Protein AF-0000000076528576 (afdb_homodimer)

pLDDT: mean 86.5, std 13.65, range [46.94, 98.94]

Structure (mmCIF, N/CA/C/O backbone):
data_AF-0000000076528576-model_v1
#
loop_
_entity.id
_entity.type
_entity.pdbx_description
1 polymer 'LacI family transcriptional regulator'
#
loop_
_atom_site.group_PDB
_atom_site.id
_atom_site.type_symbol
_atom_site.label_atom_id
_atom_site.label_alt_id
_atom_site.label_comp_id
_atom_site.label_asym_id
_atom_site.label_entity_id
_atom_site.label_seq_id
_atom_site.pdbx_PDB_ins_code
_atom_site.Cartn_x
_atom_site.Cartn_y
_atom_site.Cartn_z
_atom_site.occupancy
_atom_site.B_iso_or_equiv
_atom_site.auth_seq_id
_atom_site.auth_comp_id
_atom_site.auth_asym_id
_atom_site.auth_atom_id
_atom_site.pdbx_PDB_model_num
ATOM 1 N N . MET A 1 1 ? 6.355 39.719 9.938 1 71.81 1 MET A N 1
ATOM 2 C CA . MET A 1 1 ? 5.602 40.531 8.984 1 71.81 1 MET A CA 1
ATOM 3 C C . MET A 1 1 ? 6.125 41.969 8.961 1 71.81 1 MET A C 1
ATOM 5 O O . MET A 1 1 ? 6.391 42.531 7.887 1 71.81 1 MET A O 1
ATOM 9 N N . ALA A 1 2 ? 6.266 42.562 10.109 1 75.88 2 ALA A N 1
ATOM 10 C CA . ALA A 1 2 ? 6.734 43.969 10.164 1 75.88 2 ALA A CA 1
ATOM 11 C C . ALA A 1 2 ? 8.141 44.094 9.586 1 75.88 2 ALA A C 1
ATOM 13 O O . ALA A 1 2 ? 8.438 45.031 8.852 1 75.88 2 ALA A O 1
ATOM 14 N N . ASP A 1 3 ? 8.922 43.062 9.875 1 78.69 3 ASP A N 1
ATOM 15 C CA . ASP A 1 3 ? 10.289 43.094 9.367 1 78.69 3 ASP A CA 1
ATOM 16 C C . ASP A 1 3 ? 10.32 42.906 7.855 1 78.69 3 ASP A C 1
ATOM 18 O O . ASP A 1 3 ? 11.102 43.531 7.16 1 78.69 3 ASP A O 1
ATOM 22 N N . VAL A 1 4 ? 9.461 42 7.406 1 82 4 VAL A N 1
ATOM 23 C CA . VAL A 1 4 ? 9.352 41.812 5.965 1 82 4 VAL A CA 1
ATOM 24 C C . VAL A 1 4 ? 8.883 43.094 5.297 1 82 4 VAL A C 1
ATOM 26 O O . VAL A 1 4 ? 9.43 43.5 4.27 1 82 4 VAL A O 1
ATOM 29 N N . ALA A 1 5 ? 7.969 43.75 5.918 1 84.5 5 ALA A N 1
ATOM 30 C CA . ALA A 1 5 ? 7.434 45 5.398 1 84.5 5 ALA A CA 1
ATOM 31 C C . ALA A 1 5 ? 8.516 46.062 5.332 1 84.5 5 ALA A C 1
ATOM 33 O O . ALA A 1 5 ? 8.648 46.75 4.324 1 84.5 5 ALA A O 1
ATOM 34 N N . ARG A 1 6 ? 9.219 46.125 6.328 1 84.31 6 ARG A N 1
ATOM 35 C CA . ARG A 1 6 ? 10.305 47.094 6.414 1 84.31 6 ARG A CA 1
ATOM 36 C C . ARG A 1 6 ? 11.359 46.812 5.344 1 84.31 6 ARG A C 1
ATOM 38 O O . ARG A 1 6 ? 11.773 47.75 4.629 1 84.31 6 ARG A O 1
ATOM 45 N N . LEU A 1 7 ? 11.656 45.562 5.23 1 83.88 7 LEU A N 1
ATOM 46 C CA . LEU A 1 7 ? 12.711 45.188 4.289 1 83.88 7 LEU A CA 1
ATOM 47 C C . LEU A 1 7 ? 12.234 45.375 2.85 1 83.88 7 LEU A C 1
ATOM 49 O O . LEU A 1 7 ? 13.008 45.812 1.991 1 83.88 7 LEU A O 1
ATOM 53 N N . ALA A 1 8 ? 11.086 45.094 2.605 1 86.19 8 ALA A N 1
ATOM 54 C CA . ALA A 1 8 ? 10.516 45.156 1.264 1 86.19 8 ALA A CA 1
ATOM 55 C C . ALA A 1 8 ? 10.039 46.562 0.945 1 86.19 8 ALA A C 1
ATOM 57 O O . ALA A 1 8 ? 9.734 46.875 -0.207 1 86.19 8 ALA A O 1
ATOM 58 N N . GLY A 1 9 ? 9.984 47.438 1.969 1 88.19 9 GLY A N 1
ATOM 59 C CA . GLY A 1 9 ? 9.539 48.812 1.782 1 88.19 9 GLY A CA 1
ATOM 60 C C . GLY A 1 9 ? 8.055 48.938 1.53 1 88.19 9 GLY A C 1
ATOM 61 O O . GLY A 1 9 ? 7.613 49.75 0.713 1 88.19 9 GLY A O 1
ATOM 62 N N . VAL A 1 10 ? 7.422 48 2.014 1 87 10 VAL A N 1
ATOM 63 C CA . VAL A 1 10 ? 5.973 48.031 1.833 1 87 10 VAL A CA 1
ATOM 64 C C . VAL A 1 10 ? 5.285 47.969 3.195 1 87 10 VAL A C 1
ATOM 66 O O . VAL A 1 10 ? 5.945 47.875 4.23 1 87 10 VAL A O 1
ATOM 69 N N . SER A 1 11 ? 3.98 48.25 3.176 1 82.31 11 SER A N 1
ATOM 70 C CA . SER A 1 11 ? 3.201 48.094 4.402 1 82.31 11 SER A CA 1
ATOM 71 C C . SER A 1 11 ? 3.033 46.656 4.805 1 82.31 11 SER A C 1
ATOM 73 O O . SER A 1 11 ? 3.176 45.75 3.971 1 82.31 11 SER A O 1
ATOM 75 N N . SER A 1 12 ? 2.766 46.344 6.105 1 80.5 12 SER A N 1
ATOM 76 C CA . SER A 1 12 ? 2.463 45 6.578 1 80.5 12 SER A CA 1
ATOM 77 C C . SER A 1 12 ? 1.252 44.438 5.852 1 80.5 12 SER A C 1
ATOM 79 O O . SER A 1 12 ? 1.175 43.219 5.633 1 80.5 12 SER A O 1
ATOM 81 N N . GLN A 1 13 ? 0.418 45.344 5.414 1 76.94 13 GLN A N 1
ATOM 82 C CA . GLN A 1 13 ? -0.763 44.906 4.672 1 76.94 13 GLN A CA 1
ATOM 83 C C . GLN A 1 13 ? -0.383 44.375 3.293 1 76.94 13 GLN A C 1
ATOM 85 O O . GLN A 1 13 ? -0.948 43.375 2.828 1 76.94 13 GLN A O 1
ATOM 90 N N . THR A 1 14 ? 0.535 45.031 2.768 1 81.12 14 THR A N 1
ATOM 91 C CA . THR A 1 14 ? 1.004 44.594 1.457 1 81.12 14 THR A CA 1
ATOM 92 C C . THR A 1 14 ? 1.705 43.25 1.554 1 81.12 14 THR A C 1
ATOM 94 O O . THR A 1 14 ? 1.53 42.375 0.688 1 81.12 14 THR A O 1
ATOM 97 N N . VAL A 1 15 ? 2.422 43.031 2.678 1 78.31 15 VAL A N 1
ATOM 98 C CA . VAL A 1 15 ? 3.078 41.75 2.904 1 78.31 15 VAL A CA 1
ATOM 99 C C . VAL A 1 15 ? 2.029 40.656 3.041 1 78.31 15 VAL A C 1
ATOM 101 O O . VAL A 1 15 ? 2.168 39.562 2.457 1 78.31 15 VAL A O 1
ATOM 104 N N . SER A 1 16 ? 1.026 40.969 3.676 1 72.5 16 SER A N 1
ATOM 105 C CA . SER A 1 16 ? -0.068 40.031 3.859 1 72.5 16 SER A CA 1
ATOM 106 C C . SER A 1 16 ? -0.729 39.688 2.529 1 72.5 16 SER A C 1
ATOM 108 O O . SER A 1 16 ? -0.996 38.5 2.25 1 72.5 16 SER A O 1
ATOM 110 N N . ARG A 1 17 ? -0.849 40.719 1.757 1 73.31 17 ARG A N 1
ATOM 111 C CA . ARG A 1 17 ? -1.493 40.531 0.461 1 73.31 17 ARG A CA 1
ATOM 112 C C . ARG A 1 17 ? -0.631 39.688 -0.459 1 73.31 17 ARG A C 1
ATOM 114 O O . ARG A 1 17 ? -1.142 38.781 -1.156 1 73.31 17 ARG A O 1
ATOM 121 N N . VAL A 1 18 ? 0.593 39.906 -0.404 1 73.38 18 VAL A N 1
ATOM 122 C CA . VAL A 1 18 ? 1.513 39.156 -1.239 1 73.38 18 VAL A CA 1
ATOM 123 C C . VAL A 1 18 ? 1.593 37.719 -0.736 1 73.38 18 VAL A C 1
ATOM 125 O O . VAL A 1 18 ? 1.556 36.75 -1.529 1 73.38 18 VAL A O 1
ATOM 128 N N . SER A 1 19 ? 1.636 37.594 0.549 1 66.94 19 SER A N 1
ATOM 129 C CA . SER A 1 19 ? 1.784 36.312 1.178 1 66.94 19 SER A CA 1
ATOM 130 C C . SER A 1 19 ? 0.539 35.438 0.974 1 66.94 19 SER A C 1
ATOM 132 O O . SER A 1 19 ? 0.627 34.219 0.901 1 66.94 19 SER A O 1
ATOM 134 N N . SER A 1 20 ? -0.553 36.156 0.745 1 61.69 20 SER A N 1
ATOM 135 C CA . SER A 1 20 ? -1.824 35.469 0.577 1 61.69 20 SER A CA 1
ATOM 136 C C . SER A 1 20 ? -2.135 35.219 -0.898 1 61.69 20 SER A C 1
ATOM 138 O O . SER A 1 20 ? -3.215 34.75 -1.241 1 61.69 20 SER A O 1
ATOM 140 N N . GLY A 1 21 ? -1.244 35.594 -1.663 1 62.72 21 GLY A N 1
ATOM 141 C CA . GLY A 1 21 ? -1.41 35.438 -3.098 1 62.72 21 GLY A CA 1
ATOM 142 C C . GLY A 1 21 ? -2.457 36.344 -3.693 1 62.72 21 GLY A C 1
ATOM 143 O O . GLY A 1 21 ? -3.07 36.031 -4.711 1 62.72 21 GLY A O 1
ATOM 144 N N . ALA A 1 22 ? -2.66 37.438 -3.18 1 62.72 22 ALA A N 1
ATOM 145 C CA . ALA A 1 22 ? -3.66 38.375 -3.672 1 62.72 22 ALA A CA 1
ATOM 146 C C . ALA A 1 22 ? -3.324 38.844 -5.086 1 62.72 22 ALA A C 1
ATOM 148 O O . ALA A 1 22 ? -2.168 39.156 -5.387 1 62.72 22 ALA A O 1
ATOM 149 N N . PRO A 1 23 ? -4.25 38.75 -5.941 1 68.06 23 PRO A N 1
ATOM 150 C CA . PRO A 1 23 ? -4.004 39.094 -7.352 1 68.06 23 PRO A CA 1
ATOM 151 C C . PRO A 1 23 ? -3.703 40.562 -7.574 1 68.06 23 PRO A C 1
ATOM 153 O O . PRO A 1 23 ? -3.059 40.938 -8.562 1 68.06 23 PRO A O 1
ATOM 156 N N . ASN A 1 24 ? -4.059 41.375 -6.773 1 72.12 24 ASN A N 1
ATOM 157 C CA . ASN A 1 24 ? -3.967 42.812 -7.027 1 72.12 24 ASN A CA 1
ATOM 158 C C . ASN A 1 24 ? -2.676 43.406 -6.461 1 72.12 24 ASN A C 1
ATOM 160 O O . ASN A 1 24 ? -2.686 44.5 -5.883 1 72.12 24 ASN A O 1
ATOM 164 N N . VAL A 1 25 ? -1.665 42.719 -6.535 1 76.75 25 VAL A N 1
ATOM 165 C CA . VAL A 1 25 ? -0.355 43.219 -6.137 1 76.75 25 VAL A CA 1
ATOM 166 C C . VAL A 1 25 ? 0.572 43.281 -7.348 1 76.75 25 VAL A C 1
ATOM 168 O O . VAL A 1 25 ? 0.605 42.344 -8.148 1 76.75 25 VAL A O 1
ATOM 171 N N . ARG A 1 26 ? 1.138 44.438 -7.527 1 83.81 26 ARG A N 1
ATOM 172 C CA . ARG A 1 26 ? 2.07 44.625 -8.633 1 83.81 26 ARG A CA 1
ATOM 173 C C . ARG A 1 26 ? 3.168 43.562 -8.586 1 83.81 26 ARG A C 1
ATOM 175 O O . ARG A 1 26 ? 3.668 43.219 -7.512 1 83.81 26 ARG A O 1
ATOM 182 N N . GLN A 1 27 ? 3.475 43.062 -9.75 1 81.69 27 GLN A N 1
ATOM 183 C CA . GLN A 1 27 ? 4.449 42 -9.852 1 81.69 27 GLN A CA 1
ATOM 184 C C . GLN A 1 27 ? 5.773 42.375 -9.203 1 81.69 27 GLN A C 1
ATOM 186 O O . GLN A 1 27 ? 6.406 41.562 -8.531 1 81.69 27 GLN A O 1
ATOM 191 N N . ALA A 1 28 ? 6.141 43.625 -9.438 1 82.88 28 ALA A N 1
ATOM 192 C CA . ALA A 1 28 ? 7.395 44.094 -8.867 1 82.88 28 ALA A CA 1
ATOM 193 C C . ALA A 1 28 ? 7.352 44.062 -7.34 1 82.88 28 ALA A C 1
ATOM 195 O O . ALA A 1 28 ? 8.32 43.656 -6.695 1 82.88 28 ALA A O 1
ATOM 196 N N . THR A 1 29 ? 6.305 44.406 -6.785 1 84.31 29 THR A N 1
ATOM 197 C CA . THR A 1 29 ? 6.105 44.406 -5.34 1 84.31 29 THR A CA 1
ATOM 198 C C . THR A 1 29 ? 6.078 43 -4.801 1 84.31 29 THR A C 1
ATOM 200 O O . THR A 1 29 ? 6.691 42.688 -3.77 1 84.31 29 THR A O 1
ATOM 203 N N . ARG A 1 30 ? 5.406 42.125 -5.426 1 81.81 30 ARG A N 1
ATOM 204 C CA . ARG A 1 30 ? 5.34 40.688 -5.059 1 81.81 30 ARG A CA 1
ATOM 205 C C . ARG A 1 30 ? 6.738 40.094 -4.973 1 81.81 30 ARG A C 1
ATOM 207 O O . ARG A 1 30 ? 7.062 39.406 -4.004 1 81.81 30 ARG A O 1
ATOM 214 N N . ARG A 1 31 ? 7.445 40.438 -5.98 1 80.38 31 ARG A N 1
ATOM 215 C CA . ARG A 1 31 ? 8.805 39.906 -6.012 1 80.38 31 ARG A CA 1
ATOM 216 C C . ARG A 1 31 ? 9.625 40.406 -4.832 1 80.38 31 ARG A C 1
ATOM 218 O O . ARG A 1 31 ? 10.352 39.625 -4.199 1 80.38 31 ARG A O 1
ATOM 225 N N . ARG A 1 32 ? 9.508 41.719 -4.582 1 82.56 32 ARG A N 1
ATOM 226 C CA . ARG A 1 32 ? 10.266 42.312 -3.482 1 82.56 32 ARG A CA 1
ATOM 227 C C . ARG A 1 32 ? 9.867 41.688 -2.146 1 82.56 32 ARG A C 1
ATOM 229 O O . ARG A 1 32 ? 10.719 41.406 -1.307 1 82.56 32 ARG A O 1
ATOM 236 N N . VAL A 1 33 ? 8.625 41.531 -2.012 1 80.75 33 VAL A N 1
ATOM 237 C CA . VAL A 1 33 ? 8.109 40.969 -0.767 1 80.75 33 VAL A CA 1
ATOM 238 C C . VAL A 1 33 ? 8.562 39.5 -0.625 1 80.75 33 VAL A C 1
ATOM 240 O O . VAL A 1 33 ? 9.055 39.094 0.434 1 80.75 33 VAL A O 1
ATOM 243 N N . LEU A 1 34 ? 8.453 38.781 -1.692 1 76.5 34 LEU A N 1
ATOM 244 C CA . LEU A 1 34 ? 8.867 37.375 -1.659 1 76.5 34 LEU A CA 1
ATOM 245 C C . LEU A 1 34 ? 10.367 37.25 -1.398 1 76.5 34 LEU A C 1
ATOM 247 O O . LEU A 1 34 ? 10.805 36.375 -0.651 1 76.5 34 LEU A O 1
ATOM 251 N N . GLN A 1 35 ? 11.039 38.156 -2.01 1 75.94 35 GLN A N 1
ATOM 252 C CA . GLN A 1 35 ? 12.477 38.188 -1.771 1 75.94 35 GLN A CA 1
ATOM 253 C C . GLN A 1 35 ? 12.781 38.531 -0.314 1 75.94 35 GLN A C 1
ATOM 255 O O . GLN A 1 35 ? 13.672 37.906 0.294 1 75.94 35 GLN A O 1
ATOM 260 N N . ALA A 1 36 ? 12.156 39.562 0.195 1 78.38 36 ALA A N 1
ATOM 261 C CA . ALA A 1 36 ? 12.328 39.938 1.593 1 78.38 36 ALA A CA 1
ATOM 262 C C . ALA A 1 36 ? 11.953 38.781 2.531 1 78.38 36 ALA A C 1
ATOM 264 O O . ALA A 1 36 ? 12.633 38.562 3.533 1 78.38 36 ALA A O 1
ATOM 265 N N . MET A 1 37 ? 10.859 38.125 2.213 1 71.62 37 MET A N 1
ATOM 266 C CA . MET A 1 37 ? 10.43 36.969 2.994 1 71.62 37 MET A CA 1
ATOM 267 C C . MET A 1 37 ? 11.516 35.875 3.002 1 71.62 37 MET A C 1
ATOM 269 O O . MET A 1 37 ? 11.828 35.312 4.051 1 71.62 37 MET A O 1
ATOM 273 N N . ASP A 1 38 ? 12.016 35.719 1.862 1 65.81 38 ASP A N 1
ATOM 274 C CA . ASP A 1 38 ? 13.086 34.75 1.703 1 65.81 38 ASP A CA 1
ATOM 275 C C . ASP A 1 38 ? 14.32 35.125 2.512 1 65.81 38 ASP A C 1
ATOM 277 O O . ASP A 1 38 ? 14.891 34.312 3.221 1 65.81 38 ASP A O 1
ATOM 281 N N . GLN A 1 39 ? 14.633 36.375 2.383 1 65.88 39 GLN A N 1
ATOM 282 C CA . GLN A 1 39 ? 15.836 36.875 3.033 1 65.88 39 GLN A CA 1
ATOM 283 C C . GLN A 1 39 ? 15.703 36.844 4.551 1 65.88 39 GLN A C 1
ATOM 285 O O . GLN A 1 39 ? 16.672 36.562 5.258 1 65.88 39 GLN A O 1
ATOM 290 N N . LEU A 1 40 ? 14.492 37.156 4.965 1 64.88 40 LEU A N 1
ATOM 291 C CA . LEU A 1 40 ? 14.266 37.219 6.406 1 64.88 40 LEU A CA 1
ATOM 292 C C . LEU A 1 40 ? 13.812 35.844 6.938 1 64.88 40 LEU A C 1
ATOM 294 O O . LEU A 1 40 ? 13.641 35.688 8.148 1 64.88 40 LEU A O 1
ATOM 298 N N . GLY A 1 41 ? 13.695 35 6.008 1 56.91 41 GLY A N 1
ATOM 299 C CA . GLY A 1 41 ? 13.203 33.688 6.391 1 56.91 41 GLY A CA 1
ATOM 300 C C . GLY A 1 41 ? 11.789 33.719 6.922 1 56.91 41 GLY A C 1
ATOM 301 O O . GLY A 1 41 ? 11.445 32.938 7.824 1 56.91 41 GLY A O 1
ATOM 302 N N . TYR A 1 42 ? 11.156 34.844 6.547 1 53.88 42 TYR A N 1
ATOM 303 C CA . TYR A 1 42 ? 9.797 35.031 7.035 1 53.88 42 TYR A CA 1
ATOM 304 C C . TYR A 1 42 ? 8.812 34.156 6.242 1 53.88 42 TYR A C 1
ATOM 306 O O . TYR A 1 42 ? 8.82 34.188 5.008 1 53.88 42 TYR A O 1
ATOM 314 N N . SER A 1 43 ? 8.203 33.312 6.766 1 55.56 43 SER A N 1
ATOM 315 C CA . SER A 1 43 ? 7.066 32.594 6.184 1 55.56 43 SER A CA 1
ATOM 316 C C . SER A 1 43 ? 5.762 33 6.859 1 55.56 43 SER A C 1
ATOM 318 O O . SER A 1 43 ? 5.676 33.031 8.086 1 55.56 43 SER A O 1
ATOM 320 N N . PRO A 1 44 ? 4.883 33.719 6.023 1 51.09 44 PRO A N 1
ATOM 321 C CA . PRO A 1 44 ? 3.615 34.094 6.656 1 51.09 44 PRO A CA 1
ATOM 322 C C . PRO A 1 44 ? 3.037 32.969 7.531 1 51.09 44 PRO A C 1
ATOM 324 O O . PRO A 1 44 ? 3.129 31.797 7.184 1 51.09 44 PRO A O 1
ATOM 327 N N . ASN A 1 45 ? 2.947 33.344 8.789 1 51.28 45 ASN A N 1
ATOM 328 C CA . ASN A 1 45 ? 2.375 32.406 9.758 1 51.28 45 ASN A CA 1
ATOM 329 C C . ASN A 1 45 ? 0.995 31.938 9.32 1 51.28 45 ASN A C 1
ATOM 331 O O . ASN A 1 45 ? 0.099 32.75 9.07 1 51.28 45 ASN A O 1
ATOM 335 N N . ARG A 1 46 ? 0.752 30.812 8.688 1 53.59 46 ARG A N 1
ATOM 336 C CA . ARG A 1 46 ? -0.5 30.25 8.195 1 53.59 46 ARG A CA 1
ATOM 337 C C . ARG A 1 46 ? -1.611 30.391 9.227 1 53.59 46 ARG A C 1
ATOM 339 O O . ARG A 1 46 ? -2.768 30.641 8.875 1 53.59 46 ARG A O 1
ATOM 346 N N . ALA A 1 47 ? -1.158 30.312 10.461 1 52.25 47 ALA A N 1
ATOM 347 C CA . ALA A 1 47 ? -2.172 30.5 11.492 1 52.25 47 ALA A CA 1
ATOM 348 C C . ALA A 1 47 ? -2.785 31.906 11.414 1 52.25 47 ALA A C 1
ATOM 350 O O . ALA A 1 47 ? -4.004 32.062 11.523 1 52.25 47 ALA A O 1
ATOM 351 N N . ALA A 1 48 ? -1.917 32.812 11.172 1 52.81 48 ALA A N 1
ATOM 352 C CA . ALA A 1 48 ? -2.406 34.188 11.062 1 52.81 48 ALA A CA 1
ATOM 353 C C . ALA A 1 48 ? -3.229 34.375 9.789 1 52.81 48 ALA A C 1
ATOM 355 O O . ALA A 1 48 ? -4.262 35.031 9.805 1 52.81 48 ALA A O 1
ATOM 356 N N . GLN A 1 49 ? -2.744 33.75 8.766 1 53.97 49 GLN A N 1
ATOM 357 C CA . GLN A 1 49 ? -3.473 33.844 7.504 1 53.97 49 GLN A CA 1
ATOM 358 C C . GLN A 1 49 ? -4.812 33.125 7.586 1 53.97 49 GLN A C 1
ATOM 360 O O . GLN A 1 49 ? -5.812 33.594 7.047 1 53.97 49 GLN A O 1
ATOM 365 N N . ALA A 1 50 ? -4.68 32 8.227 1 58.31 50 ALA A N 1
ATOM 366 C CA . ALA A 1 50 ? -5.91 31.25 8.422 1 58.31 50 ALA A CA 1
ATOM 367 C C . ALA A 1 50 ? -6.949 32.062 9.18 1 58.31 50 ALA A C 1
ATOM 369 O O . ALA A 1 50 ? -8.133 32.062 8.844 1 58.31 50 ALA A O 1
ATOM 370 N N . LEU A 1 51 ? -6.504 32.812 10.094 1 51.69 51 LEU A N 1
ATOM 371 C CA . LEU A 1 51 ? -7.383 33.656 10.883 1 51.69 51 LEU A CA 1
ATOM 372 C C . LEU A 1 51 ? -7.996 34.781 10.023 1 51.69 51 LEU A C 1
ATOM 374 O O . LEU A 1 51 ? -9.18 35.094 10.164 1 51.69 51 LEU A O 1
ATOM 378 N N . ARG A 1 52 ? -7.148 35.188 9.211 1 51.84 52 ARG A N 1
ATOM 379 C CA . ARG A 1 52 ? -7.621 36.281 8.352 1 51.84 52 ARG A CA 1
ATOM 380 C C . ARG A 1 52 ? -8.578 35.75 7.289 1 51.84 52 ARG A C 1
ATOM 382 O O . ARG A 1 52 ? -9.586 36.406 6.98 1 51.84 52 ARG A O 1
ATOM 389 N N . ARG A 1 53 ? -8.219 34.625 6.734 1 57 53 ARG A N 1
ATOM 390 C CA . ARG A 1 53 ? -9.008 34.031 5.648 1 57 53 ARG A CA 1
ATOM 391 C C . ARG A 1 53 ? -10.203 33.25 6.191 1 57 53 ARG A C 1
ATOM 393 O O . ARG A 1 53 ? -11.18 33.031 5.477 1 57 53 ARG A O 1
ATOM 400 N N . GLY A 1 54 ? -10.188 32.938 7.379 1 60.44 54 GLY A N 1
ATOM 401 C CA . GLY A 1 54 ? -11.211 32.062 7.945 1 60.44 54 GLY A CA 1
ATOM 402 C C . GLY A 1 54 ? -11.094 30.625 7.492 1 60.44 54 GLY A C 1
ATOM 403 O O . GLY A 1 54 ? -12.07 29.875 7.5 1 60.44 54 GLY A O 1
ATOM 404 N N . SER A 1 55 ? -9.984 30.375 6.762 1 73.56 55 SER A N 1
ATOM 405 C CA . SER A 1 55 ? -9.734 29.031 6.262 1 73.56 55 SER A CA 1
ATOM 406 C C . SER A 1 55 ? -8.281 28.625 6.461 1 73.56 55 SER A C 1
ATOM 408 O O . SER A 1 55 ? -7.371 29.438 6.262 1 73.56 55 SER A O 1
ATOM 410 N N . SER A 1 56 ? -8.047 27.484 6.906 1 75.44 56 SER A N 1
ATOM 411 C CA . SER A 1 56 ? -6.691 26.969 7.09 1 75.44 56 SER A CA 1
ATOM 412 C C . SER A 1 56 ? -6.16 26.344 5.805 1 75.44 56 SER A C 1
ATOM 414 O O . SER A 1 56 ? -4.969 26.062 5.695 1 75.44 56 SER A O 1
ATOM 416 N N . ARG A 1 57 ? -7.012 26.141 4.777 1 84.94 57 ARG A N 1
ATOM 417 C CA . ARG A 1 57 ? -6.676 25.453 3.535 1 84.94 57 ARG A CA 1
ATOM 418 C C . ARG A 1 57 ? -5.984 24.125 3.818 1 84.94 57 ARG A C 1
ATOM 420 O O . ARG A 1 57 ? -4.961 23.812 3.205 1 84.94 57 ARG A O 1
ATOM 427 N N . THR A 1 58 ? -6.539 23.438 4.805 1 87.25 58 THR A N 1
ATOM 428 C CA . THR A 1 58 ? -6.047 22.125 5.184 1 87.25 58 THR A CA 1
ATOM 429 C C . THR A 1 58 ? -7.199 21.125 5.305 1 87.25 58 THR A C 1
ATOM 431 O O . THR A 1 58 ? -8.25 21.453 5.863 1 87.25 58 THR A O 1
ATOM 434 N N . ILE A 1 59 ? -6.98 20.016 4.668 1 92.25 59 ILE A N 1
ATOM 435 C CA . ILE A 1 59 ? -7.922 18.922 4.797 1 92.25 59 ILE A CA 1
ATOM 436 C C . ILE A 1 59 ? -7.328 17.844 5.703 1 92.25 59 ILE A C 1
ATOM 438 O O . ILE A 1 59 ? -6.168 17.453 5.547 1 92.25 59 ILE A O 1
ATOM 442 N N . GLY A 1 60 ? -8.102 17.438 6.719 1 91.25 60 GLY A N 1
ATOM 443 C CA . GLY A 1 60 ? -7.719 16.297 7.527 1 91.25 60 GLY A CA 1
ATOM 444 C C . GLY A 1 60 ? -8.117 14.969 6.906 1 91.25 60 GLY A C 1
ATOM 445 O O . GLY A 1 60 ? -9.188 14.859 6.301 1 91.25 60 GLY A O 1
ATOM 446 N N . VAL A 1 61 ? -7.207 14 7.059 1 92.44 61 VAL A N 1
ATOM 447 C CA . VAL A 1 61 ? -7.492 12.633 6.629 1 92.44 61 VAL A CA 1
ATOM 448 C C . VAL A 1 61 ? -7.316 11.672 7.801 1 92.44 61 VAL A C 1
ATOM 450 O O . VAL A 1 61 ? -6.277 11.68 8.469 1 92.44 61 VAL A O 1
ATOM 453 N N . LEU A 1 62 ? -8.328 10.938 8.055 1 89.06 62 LEU A N 1
ATOM 454 C CA . LEU A 1 62 ? -8.289 9.891 9.078 1 89.06 62 LEU A CA 1
ATOM 455 C C . LEU A 1 62 ? -8.328 8.508 8.438 1 89.06 62 LEU A C 1
ATOM 457 O O . LEU A 1 62 ? -9.234 8.195 7.672 1 89.06 62 LEU A O 1
ATOM 461 N N . THR A 1 63 ? -7.305 7.75 8.742 1 88.31 63 THR A N 1
ATOM 462 C CA . THR A 1 63 ? -7.238 6.391 8.219 1 88.31 63 THR A CA 1
ATOM 463 C C . THR A 1 63 ? -6.941 5.398 9.336 1 88.31 63 THR A C 1
ATOM 465 O O . THR A 1 63 ? -6.656 5.793 10.469 1 88.31 63 THR A O 1
ATOM 468 N N . GLN A 1 64 ? -7.047 4.098 9.023 1 84.81 64 GLN A N 1
ATOM 469 C CA . GLN A 1 64 ? -6.762 3.066 10.016 1 84.81 64 GLN A CA 1
ATOM 470 C C . GLN A 1 64 ? -5.391 2.438 9.781 1 84.81 64 GLN A C 1
ATOM 472 O O . GLN A 1 64 ? -4.605 2.275 10.719 1 84.81 64 GLN A O 1
ATOM 477 N N . GLN A 1 65 ? -5.227 2.059 8.594 1 88.56 65 GLN A N 1
ATOM 478 C CA . GLN A 1 65 ? -3.994 1.389 8.188 1 88.56 65 GLN A CA 1
ATOM 479 C C . GLN A 1 65 ? -3.539 1.867 6.809 1 88.56 65 GLN A C 1
ATOM 481 O O . GLN A 1 65 ? -3.854 1.244 5.793 1 88.56 65 GLN A O 1
ATOM 486 N N . ILE A 1 66 ? -2.711 2.932 6.848 1 91 66 ILE A N 1
ATOM 487 C CA . ILE A 1 66 ? -2.346 3.635 5.621 1 91 66 ILE A CA 1
ATOM 488 C C . ILE A 1 66 ? -1.637 2.676 4.668 1 91 66 ILE A C 1
ATOM 490 O O . ILE A 1 66 ? -1.676 2.861 3.449 1 91 66 ILE A O 1
ATOM 494 N N . GLN A 1 67 ? -1.121 1.556 5.203 1 90.19 67 GLN A N 1
ATOM 495 C CA . GLN A 1 67 ? -0.324 0.655 4.379 1 90.19 67 GLN A CA 1
ATOM 496 C C . GLN A 1 67 ? -1.212 -0.316 3.607 1 90.19 67 GLN A C 1
ATOM 498 O O . GLN A 1 67 ? -0.736 -1.036 2.729 1 90.19 67 GLN A O 1
ATOM 503 N N . ARG A 1 68 ? -2.467 -0.302 3.945 1 89.19 68 ARG A N 1
ATOM 504 C CA . ARG A 1 68 ? -3.373 -1.147 3.176 1 89.19 68 ARG A CA 1
ATOM 505 C C . ARG A 1 68 ? -3.662 -0.538 1.809 1 89.19 68 ARG A C 1
ATOM 507 O O . ARG A 1 68 ? -3.758 0.684 1.676 1 89.19 68 ARG A O 1
ATOM 514 N N . THR A 1 69 ? -3.871 -1.416 0.888 1 87.31 69 THR A N 1
ATOM 515 C CA . THR A 1 69 ? -4.004 -1.017 -0.509 1 87.31 69 THR A CA 1
ATOM 516 C C . THR A 1 69 ? -5.125 0.004 -0.676 1 87.31 69 THR A C 1
ATOM 518 O O . THR A 1 69 ? -4.918 1.074 -1.251 1 87.31 69 THR A O 1
ATOM 521 N N . GLY A 1 70 ? -6.277 -0.249 -0.192 1 89.5 70 GLY A N 1
ATOM 522 C CA . GLY A 1 70 ? -7.414 0.646 -0.333 1 89.5 70 GLY A CA 1
ATOM 523 C C . GLY A 1 70 ? -7.18 2.012 0.288 1 89.5 70 GLY A C 1
ATOM 524 O O . GLY A 1 70 ? -7.516 3.035 -0.309 1 89.5 70 GLY A O 1
ATOM 525 N N . GLU A 1 71 ? -6.562 2.004 1.429 1 91.44 71 GLU A N 1
ATOM 526 C CA . GLU A 1 71 ? -6.301 3.252 2.139 1 91.44 71 GLU A CA 1
ATOM 527 C C . GLU A 1 71 ? -5.242 4.086 1.417 1 91.44 71 GLU A C 1
ATOM 529 O O . GLU A 1 71 ? -5.398 5.297 1.264 1 91.44 71 GLU A O 1
ATOM 534 N N . ALA A 1 72 ? -4.219 3.443 0.966 1 93.44 72 ALA A N 1
ATOM 535 C CA . ALA A 1 72 ? -3.133 4.156 0.298 1 93.44 72 ALA A CA 1
ATOM 536 C C . ALA A 1 72 ? -3.605 4.77 -1.015 1 93.44 72 ALA A C 1
ATOM 538 O O . ALA A 1 72 ? -3.316 5.934 -1.302 1 93.44 72 ALA A O 1
ATOM 539 N N . LEU A 1 73 ? -4.344 4.008 -1.802 1 94.38 73 LEU A N 1
ATOM 540 C CA . LEU A 1 73 ? -4.82 4.484 -3.094 1 94.38 73 LEU A CA 1
ATOM 541 C C . LEU A 1 73 ? -5.844 5.602 -2.918 1 94.38 73 LEU A C 1
ATOM 543 O O . LEU A 1 73 ? -5.828 6.586 -3.658 1 94.38 73 LEU A O 1
ATOM 547 N N . THR A 1 74 ? -6.727 5.426 -1.924 1 94.62 74 THR A N 1
ATOM 548 C CA . THR A 1 74 ? -7.695 6.48 -1.637 1 94.62 74 THR A CA 1
ATOM 549 C C . THR A 1 74 ? -6.992 7.758 -1.193 1 94.62 74 THR A C 1
ATOM 551 O O . THR A 1 74 ? -7.332 8.852 -1.648 1 94.62 74 THR A O 1
ATOM 554 N N . THR A 1 75 ? -6.027 7.574 -0.324 1 94.69 75 THR A N 1
ATOM 555 C CA . THR A 1 75 ? -5.277 8.734 0.161 1 94.69 75 THR A CA 1
ATOM 556 C C . THR A 1 75 ? -4.531 9.414 -0.982 1 94.69 75 THR A C 1
ATOM 558 O O . THR A 1 75 ? -4.43 10.641 -1.022 1 94.69 75 THR A O 1
ATOM 561 N N . ALA A 1 76 ? -4.004 8.641 -1.896 1 94.88 76 ALA A N 1
ATOM 562 C CA . ALA A 1 76 ? -3.369 9.219 -3.078 1 94.88 76 ALA A CA 1
ATOM 563 C C . ALA A 1 76 ? -4.34 10.117 -3.836 1 94.88 76 ALA A C 1
ATOM 565 O O . ALA A 1 76 ? -3.975 11.219 -4.262 1 94.88 76 ALA A O 1
ATOM 566 N N . GLY A 1 77 ? -5.547 9.664 -4.004 1 96.06 77 GLY A N 1
ATOM 567 C CA . GLY A 1 77 ? -6.574 10.469 -4.648 1 96.06 77 GLY A CA 1
ATOM 568 C C . GLY A 1 77 ? -6.895 11.742 -3.891 1 96.06 77 GLY A C 1
ATOM 569 O O . GLY A 1 77 ? -7.094 12.797 -4.496 1 96.06 77 GLY A O 1
ATOM 570 N N . VAL A 1 78 ? -6.938 11.641 -2.545 1 96.38 78 VAL A N 1
ATOM 571 C CA . VAL A 1 78 ? -7.176 12.805 -1.699 1 96.38 78 VAL A CA 1
ATOM 572 C C . VAL A 1 78 ? -6.062 13.828 -1.906 1 96.38 78 VAL A C 1
ATOM 574 O O . VAL A 1 78 ? -6.332 15.008 -2.119 1 96.38 78 VAL A O 1
ATOM 577 N N . LEU A 1 79 ? -4.844 13.328 -1.87 1 94.62 79 LEU A N 1
ATOM 578 C CA . LEU A 1 79 ? -3.688 14.211 -1.997 1 94.62 79 LEU A CA 1
ATOM 579 C C . LEU A 1 79 ? -3.688 14.914 -3.348 1 94.62 79 LEU A C 1
ATOM 581 O O . LEU A 1 79 ? -3.439 16.125 -3.422 1 94.62 79 LEU A O 1
ATOM 585 N N . GLU A 1 80 ? -4 14.195 -4.359 1 94.25 80 GLU A N 1
ATOM 586 C CA . GLU A 1 80 ? -4.043 14.773 -5.703 1 94.25 80 GLU A CA 1
ATOM 587 C C . GLU A 1 80 ? -5.094 15.875 -5.797 1 94.25 80 GLU A C 1
ATOM 589 O O . GLU A 1 80 ? -4.793 16.984 -6.219 1 94.25 80 GLU A O 1
ATOM 594 N N . ALA A 1 81 ? -6.273 15.578 -5.352 1 95.88 81 ALA A N 1
ATOM 595 C CA . ALA A 1 81 ? -7.383 16.516 -5.43 1 95.88 81 ALA A CA 1
ATOM 596 C C . ALA A 1 81 ? -7.141 17.719 -4.52 1 95.88 81 ALA A C 1
ATOM 598 O O . ALA A 1 81 ? -7.441 18.859 -4.891 1 95.88 81 ALA A O 1
ATOM 599 N N . ALA A 1 82 ? -6.652 17.469 -3.324 1 93.62 82 ALA A N 1
ATOM 600 C CA . ALA A 1 82 ? -6.371 18.547 -2.379 1 93.62 82 ALA A CA 1
ATOM 601 C C . ALA A 1 82 ? -5.305 19.484 -2.926 1 93.62 82 ALA A C 1
ATOM 603 O O . ALA A 1 82 ? -5.461 20.703 -2.857 1 93.62 82 ALA A O 1
ATOM 604 N N . THR A 1 83 ? -4.273 18.922 -3.459 1 89 83 THR A N 1
ATOM 605 C CA . THR A 1 83 ? -3.205 19.719 -4.035 1 89 83 THR A CA 1
ATOM 606 C C . THR A 1 83 ? -3.734 20.594 -5.176 1 89 83 THR A C 1
ATOM 608 O O . THR A 1 83 ? -3.418 21.781 -5.258 1 89 83 THR A O 1
ATOM 611 N N . GLU A 1 84 ? -4.516 20.016 -6.023 1 91.19 84 GLU A N 1
ATOM 612 C CA . GLU A 1 84 ? -5.117 20.734 -7.141 1 91.19 84 GLU A CA 1
ATOM 613 C C . GLU A 1 84 ? -5.965 21.906 -6.645 1 91.19 84 GLU A C 1
ATOM 615 O O . GLU A 1 84 ? -6.047 22.938 -7.305 1 91.19 84 GLU A O 1
ATOM 620 N N . ALA A 1 85 ? -6.512 21.75 -5.484 1 92.31 85 ALA A N 1
ATOM 621 C CA . ALA A 1 85 ? -7.402 22.766 -4.926 1 92.31 85 ALA A CA 1
ATOM 622 C C . ALA A 1 85 ? -6.633 23.75 -4.039 1 92.31 85 ALA A C 1
ATOM 624 O O . ALA A 1 85 ? -7.215 24.672 -3.467 1 92.31 85 ALA A O 1
ATOM 625 N N . GLY A 1 86 ? -5.324 23.453 -3.896 1 87.06 86 GLY A N 1
ATOM 626 C CA . GLY A 1 86 ? -4.496 24.344 -3.094 1 87.06 86 GLY A CA 1
ATOM 627 C C . GLY A 1 86 ? -4.594 24.062 -1.605 1 87.06 86 GLY A C 1
ATOM 628 O O . GLY A 1 86 ? -4.402 24.969 -0.787 1 87.06 86 GLY A O 1
ATOM 629 N N . TYR A 1 87 ? -5.004 22.875 -1.21 1 89.06 87 TYR A N 1
ATOM 630 C CA . TYR A 1 87 ? -5.137 22.484 0.19 1 89.06 87 TYR A CA 1
ATOM 631 C C . TYR A 1 87 ? -3.965 21.625 0.63 1 89.06 87 TYR A C 1
ATOM 633 O O . TYR A 1 87 ? -3.486 20.781 -0.134 1 89.06 87 TYR A O 1
ATOM 641 N N . ALA A 1 88 ? -3.559 21.812 1.859 1 86.31 88 ALA A N 1
ATOM 642 C CA . ALA A 1 88 ? -2.668 20.875 2.518 1 86.31 88 ALA A CA 1
ATOM 643 C C . ALA A 1 88 ? -3.451 19.703 3.113 1 86.31 88 ALA A C 1
ATOM 645 O O . ALA A 1 88 ? -4.676 19.766 3.232 1 86.31 88 ALA A O 1
ATOM 646 N N . VAL A 1 89 ? -2.686 18.609 3.412 1 92 89 VAL A N 1
ATOM 647 C CA . VAL A 1 89 ? -3.35 17.438 3.971 1 92 89 VAL A CA 1
ATOM 648 C C . VAL A 1 89 ? -2.678 17.047 5.285 1 92 89 VAL A C 1
ATOM 650 O O . VAL A 1 89 ? -1.465 16.828 5.328 1 92 89 VAL A O 1
ATOM 653 N N . ASN A 1 90 ? -3.475 17.016 6.367 1 89.81 90 ASN A N 1
ATOM 654 C CA . ASN A 1 90 ? -3.059 16.469 7.648 1 89.81 90 ASN A CA 1
ATOM 655 C C . ASN A 1 90 ? -3.555 15.031 7.824 1 89.81 90 ASN A C 1
ATOM 657 O O . ASN A 1 90 ? -4.758 14.773 7.781 1 89.81 90 ASN A O 1
ATOM 661 N N . LEU A 1 91 ? -2.596 14.141 8.016 1 91.81 91 LEU A N 1
ATOM 662 C CA . LEU A 1 91 ? -2.938 12.727 8.055 1 91.81 91 LEU A CA 1
ATOM 663 C C . LEU A 1 91 ? -2.805 12.172 9.469 1 91.81 91 LEU A C 1
ATOM 665 O O . LEU A 1 91 ? -1.805 12.422 10.148 1 91.81 91 LEU A O 1
ATOM 669 N N . ALA A 1 92 ? -3.844 11.523 9.938 1 87.69 92 ALA A N 1
ATOM 670 C CA . ALA A 1 92 ? -3.822 10.789 11.203 1 87.69 92 ALA A CA 1
ATOM 671 C C . ALA A 1 92 ? -4.266 9.344 11 1 87.69 92 ALA A C 1
ATOM 673 O O . ALA A 1 92 ? -5.074 9.055 10.125 1 87.69 92 ALA A O 1
ATOM 674 N N . GLN A 1 93 ? -3.668 8.555 11.789 1 85.88 93 GLN A N 1
ATOM 675 C CA . GLN A 1 93 ? -4.004 7.141 11.734 1 85.88 93 GLN A CA 1
ATOM 676 C C . GLN A 1 93 ? -4.465 6.629 13.094 1 85.88 93 GLN A C 1
ATOM 678 O O . GLN A 1 93 ? -3.855 6.941 14.117 1 85.88 93 GLN A O 1
ATOM 683 N N . VAL A 1 94 ? -5.578 5.941 13.047 1 78.69 94 VAL A N 1
ATOM 684 C CA . VAL A 1 94 ? -6.102 5.277 14.234 1 78.69 94 VAL A CA 1
ATOM 685 C C . VAL A 1 94 ? -6.324 3.793 13.938 1 78.69 94 VAL A C 1
ATOM 687 O O . VAL A 1 94 ? -7.262 3.43 13.227 1 78.69 94 VAL A O 1
ATOM 690 N N . ALA A 1 95 ? -5.496 2.973 14.492 1 68.88 95 ALA A N 1
ATOM 691 C CA . ALA A 1 95 ? -5.504 1.548 14.172 1 68.88 95 ALA A CA 1
ATOM 692 C C . ALA A 1 95 ? -6.801 0.89 14.633 1 68.88 95 ALA A C 1
ATOM 694 O O . ALA A 1 95 ? -7.324 -0.002 13.961 1 68.88 95 ALA A O 1
ATOM 695 N N . ARG A 1 96 ? -7.387 1.316 15.828 1 66.5 96 ARG A N 1
ATOM 696 C CA . ARG A 1 96 ? -8.594 0.693 16.375 1 66.5 96 ARG A CA 1
ATOM 697 C C . ARG A 1 96 ? -9.711 1.719 16.547 1 66.5 96 ARG A C 1
ATOM 699 O O . ARG A 1 96 ? -9.844 2.324 17.609 1 66.5 96 ARG A O 1
ATOM 706 N N . PRO A 1 97 ? -10.531 1.742 15.516 1 57.94 97 PRO A N 1
ATOM 707 C CA . PRO A 1 97 ? -11.539 2.803 15.508 1 57.94 97 PRO A CA 1
ATOM 708 C C . PRO A 1 97 ? -12.578 2.635 16.609 1 57.94 97 PRO A C 1
ATOM 710 O O . PRO A 1 97 ? -13.234 3.607 17.016 1 57.94 97 PRO A O 1
ATOM 713 N N . GLU A 1 98 ? -12.727 1.303 16.984 1 60.78 98 GLU A N 1
ATOM 714 C CA . GLU A 1 98 ? -13.727 1.082 18.016 1 60.78 98 GLU A CA 1
ATOM 715 C C . GLU A 1 98 ? -13.305 1.736 19.328 1 60.78 98 GLU A C 1
ATOM 717 O O . GLU A 1 98 ? -14.141 1.959 20.219 1 60.78 98 GLU A O 1
ATOM 722 N N . SER A 1 99 ? -12.125 2.229 19.281 1 58.25 99 SER A N 1
ATOM 723 C CA . SER A 1 99 ? -11.602 2.711 20.547 1 58.25 99 SER A CA 1
ATOM 724 C C . SER A 1 99 ? -11.742 4.227 20.672 1 58.25 99 SER A C 1
ATOM 726 O O . SER A 1 99 ? -12.219 4.883 19.734 1 58.25 99 SER A O 1
ATOM 728 N N . GLU A 1 100 ? -11.648 4.664 21.844 1 60.38 100 GLU A N 1
ATOM 729 C CA . GLU A 1 100 ? -11.57 6.082 22.172 1 60.38 100 GLU A CA 1
ATOM 730 C C . GLU A 1 100 ? -10.539 6.797 21.312 1 60.38 100 GLU A C 1
ATOM 732 O O . GLU A 1 100 ? -10.594 8.016 21.141 1 60.38 100 GLU A O 1
ATOM 737 N N . ASP A 1 101 ? -9.922 5.965 20.531 1 65.38 101 ASP A N 1
ATOM 738 C CA . ASP A 1 101 ? -8.812 6.488 19.734 1 65.38 101 ASP A CA 1
ATOM 739 C C . ASP A 1 101 ? -9.32 7.277 18.531 1 65.38 101 ASP A C 1
ATOM 741 O O . ASP A 1 101 ? -8.742 8.297 18.156 1 65.38 101 ASP A O 1
ATOM 745 N N . LEU A 1 102 ? -10.422 6.848 18 1 65.25 102 LEU A N 1
ATOM 746 C CA . LEU A 1 102 ? -10.984 7.547 16.859 1 65.25 102 LEU A CA 1
ATOM 747 C C . LEU A 1 102 ? -11.43 8.953 17.234 1 65.25 102 LEU A C 1
ATOM 749 O O . LEU A 1 102 ? -11.156 9.914 16.516 1 65.25 102 LEU A O 1
ATOM 753 N N . ARG A 1 103 ? -12.023 8.992 18.391 1 65.06 103 ARG A N 1
ATOM 754 C CA . ARG A 1 103 ? -12.477 10.289 18.891 1 65.06 103 ARG A CA 1
ATOM 755 C C . ARG A 1 103 ? -11.297 11.227 19.125 1 65.06 103 ARG A C 1
ATOM 757 O O . ARG A 1 103 ? -11.32 12.383 18.719 1 65.06 103 ARG A O 1
ATOM 764 N N . GLN A 1 104 ? -10.352 10.672 19.703 1 65.5 104 GLN A N 1
ATOM 765 C CA . GLN A 1 104 ? -9.188 11.492 20.031 1 65.5 104 GLN A CA 1
ATOM 766 C C . GLN A 1 104 ? -8.492 11.984 18.766 1 65.5 104 GLN A C 1
ATOM 768 O O . GLN A 1 104 ? -8.102 13.148 18.672 1 65.5 104 GLN A O 1
ATOM 773 N N . ALA A 1 105 ? -8.445 11.125 17.797 1 68.44 105 ALA A N 1
ATOM 774 C CA . ALA A 1 105 ? -7.777 11.484 16.547 1 68.44 105 ALA A CA 1
ATOM 775 C C . ALA A 1 105 ? -8.586 12.516 15.773 1 68.44 105 ALA A C 1
ATOM 777 O O . ALA A 1 105 ? -8.023 13.461 15.211 1 68.44 105 ALA A O 1
ATOM 778 N N . SER A 1 106 ? -9.828 12.328 15.789 1 67.81 106 SER A N 1
ATOM 779 C CA . SER A 1 106 ? -10.695 13.273 15.086 1 67.81 106 SER A CA 1
ATOM 780 C C . SER A 1 106 ? -10.664 14.648 15.75 1 67.81 106 SER A C 1
ATOM 782 O O . SER A 1 106 ? -10.617 15.672 15.062 1 67.81 106 SER A O 1
ATOM 784 N N . VAL A 1 107 ? -10.586 14.586 17.078 1 61.91 107 VAL A N 1
ATOM 785 C CA . VAL A 1 107 ? -10.516 15.828 17.844 1 61.91 107 VAL A CA 1
ATOM 786 C C . VAL A 1 107 ? -9.172 16.516 17.594 1 61.91 107 VAL A C 1
ATOM 788 O O . VAL A 1 107 ? -9.109 17.719 17.375 1 61.91 107 VAL A O 1
ATOM 791 N N . ARG A 1 108 ? -8.195 15.727 17.562 1 66.5 108 ARG A N 1
ATOM 792 C CA . ARG A 1 108 ? -6.855 16.266 17.344 1 66.5 108 ARG A CA 1
ATOM 793 C C . ARG A 1 108 ? -6.766 16.938 15.977 1 66.5 108 ARG A C 1
ATOM 795 O O . ARG A 1 108 ? -6.211 18.031 15.852 1 66.5 108 ARG A O 1
ATOM 802 N N . LEU A 1 109 ? -7.332 16.297 14.984 1 70.81 109 LEU A N 1
ATOM 803 C CA . LEU A 1 109 ? -7.305 16.859 13.641 1 70.81 109 LEU A CA 1
ATOM 804 C C . LEU A 1 109 ? -8.141 18.125 13.555 1 70.81 109 LEU A C 1
ATOM 806 O O . LEU A 1 109 ? -7.75 19.094 12.898 1 70.81 109 LEU A O 1
ATOM 810 N N . ALA A 1 110 ? -9.195 18.047 14.242 1 60.88 110 ALA A N 1
ATOM 811 C CA . ALA A 1 110 ? -10.078 19.219 14.25 1 60.88 110 ALA A CA 1
ATOM 812 C C . ALA A 1 110 ? -9.391 20.406 14.914 1 60.88 110 ALA A C 1
ATOM 814 O O . ALA A 1 110 ? -9.609 21.562 14.508 1 60.88 110 ALA A O 1
ATOM 815 N N . HIS A 1 111 ? -8.586 20.078 15.805 1 61.03 111 HIS A N 1
ATOM 816 C CA . HIS A 1 111 ? -7.887 21.141 16.516 1 61.03 111 HIS A CA 1
ATOM 817 C C . HIS A 1 111 ? -6.723 21.688 15.703 1 61.03 111 HIS A C 1
ATOM 819 O O . HIS A 1 111 ? -6.203 22.766 15.992 1 61.03 111 HIS A O 1
ATOM 825 N N . GLN A 1 112 ? -6.387 20.984 14.672 1 66.38 112 GLN A N 1
ATOM 826 C CA . GLN A 1 112 ? -5.297 21.422 13.805 1 66.38 112 GLN A CA 1
ATOM 827 C C . GLN A 1 112 ? -5.801 22.391 12.727 1 66.38 112 GLN A C 1
ATOM 829 O O . GLN A 1 112 ? -5.105 22.656 11.75 1 66.38 112 GLN A O 1
ATOM 834 N N . ASP A 1 113 ? -6.945 23 12.938 1 72.69 113 ASP A N 1
ATOM 835 C CA . ASP A 1 113 ? -7.516 24.016 12.047 1 72.69 113 ASP A CA 1
ATOM 836 C C . ASP A 1 113 ? -7.691 23.469 10.633 1 72.69 113 ASP A C 1
ATOM 838 O O . ASP A 1 113 ? -7.082 23.969 9.688 1 72.69 113 ASP A O 1
ATOM 842 N N . ILE A 1 114 ? -8.406 22.469 10.492 1 83.44 114 ILE A N 1
ATOM 843 C CA . ILE A 1 114 ? -8.695 21.906 9.172 1 83.44 114 ILE A CA 1
ATOM 844 C C . ILE A 1 114 ? -10.039 22.438 8.672 1 83.44 114 ILE A C 1
ATOM 846 O O . ILE A 1 114 ? -10.922 22.75 9.469 1 83.44 114 ILE A O 1
ATOM 850 N N . ASP A 1 115 ? -10.125 22.578 7.375 1 86.62 115 ASP A N 1
ATOM 851 C CA . ASP A 1 115 ? -11.359 23.047 6.754 1 86.62 115 ASP A CA 1
ATOM 852 C C . ASP A 1 115 ? -12.344 21.906 6.543 1 86.62 115 ASP A C 1
ATOM 854 O O . ASP A 1 115 ? -13.531 22.125 6.305 1 86.62 115 ASP A O 1
ATOM 858 N N . GLY A 1 116 ? -11.914 20.719 6.605 1 90.56 116 GLY A N 1
ATOM 859 C CA . GLY A 1 116 ? -12.727 19.531 6.434 1 90.56 116 GLY A CA 1
ATOM 860 C C . GLY A 1 116 ? -11.984 18.25 6.762 1 90.56 116 GLY A C 1
ATOM 861 O O . GLY A 1 116 ? -10.758 18.25 6.84 1 90.56 116 GLY A O 1
ATOM 862 N N . LEU A 1 117 ? -12.797 17.188 6.996 1 90.19 117 LEU A N 1
ATOM 863 C CA . LEU A 1 117 ? -12.234 15.898 7.395 1 90.19 117 LEU A CA 1
ATOM 864 C C . LEU A 1 117 ? -12.695 14.789 6.457 1 90.19 117 LEU A C 1
ATOM 866 O O . LEU A 1 117 ? -13.898 14.617 6.234 1 90.19 117 LEU A O 1
ATOM 870 N N . VAL A 1 118 ? -11.711 14.164 5.902 1 92.5 118 VAL A N 1
ATOM 871 C CA . VAL A 1 118 ? -11.969 12.961 5.117 1 92.5 118 VAL A CA 1
ATOM 872 C C . VAL A 1 118 ? -11.695 11.719 5.965 1 92.5 118 VAL A C 1
ATOM 874 O O . VAL A 1 118 ? -10.633 11.602 6.578 1 92.5 118 VAL A O 1
ATOM 877 N N . VAL A 1 119 ? -12.625 10.875 6.047 1 88.56 119 VAL A N 1
ATOM 878 C CA . VAL A 1 119 ? -12.469 9.625 6.785 1 88.56 119 VAL A CA 1
ATOM 879 C C . VAL A 1 119 ? -12.391 8.453 5.805 1 88.56 119 VAL A C 1
ATOM 881 O O . VAL A 1 119 ? -13.359 8.156 5.102 1 88.56 119 VAL A O 1
ATOM 884 N N . VAL A 1 120 ? -11.156 7.957 5.793 1 84.44 120 VAL A N 1
ATOM 885 C CA . VAL A 1 120 ? -10.922 6.789 4.953 1 84.44 120 VAL A CA 1
ATOM 886 C C . VAL A 1 120 ? -11.023 5.516 5.793 1 84.44 120 VAL A C 1
ATOM 888 O O . VAL A 1 120 ? -10.172 5.262 6.652 1 84.44 120 VAL A O 1
ATOM 891 N N . GLN A 1 121 ? -11.945 4.688 5.668 1 71.62 121 GLN A N 1
ATOM 892 C CA . GLN A 1 121 ? -12.211 3.461 6.41 1 71.62 121 GLN A CA 1
ATOM 893 C C . GLN A 1 121 ? -12.344 3.738 7.906 1 71.62 121 GLN A C 1
ATOM 895 O O . GLN A 1 121 ? -11.352 4.051 8.578 1 71.62 121 GLN A O 1
ATOM 900 N N . ALA A 1 122 ? -13.492 3.797 8.484 1 61.94 122 ALA A N 1
ATOM 901 C CA . ALA A 1 122 ? -13.672 4.027 9.914 1 61.94 122 ALA A CA 1
ATOM 902 C C . ALA A 1 122 ? -14.211 2.781 10.602 1 61.94 122 ALA A C 1
ATOM 904 O O . ALA A 1 122 ? -14.875 2.877 11.641 1 61.94 122 ALA A O 1
ATOM 905 N N . GLY A 1 123 ? -13.828 1.73 10.062 1 64.44 123 GLY A N 1
ATOM 906 C CA . GLY A 1 123 ? -14.336 0.536 10.711 1 64.44 123 GLY A CA 1
ATOM 907 C C . GLY A 1 123 ? -15.797 0.641 11.094 1 64.44 123 GLY A C 1
ATOM 908 O O . GLY A 1 123 ? -16.609 1.146 10.32 1 64.44 123 GLY A O 1
ATOM 909 N N . THR A 1 124 ? -16.141 0.118 12.258 1 63.31 124 THR A N 1
ATOM 910 C CA . THR A 1 124 ? -17.531 0.012 12.68 1 63.31 124 THR A CA 1
ATOM 911 C C . THR A 1 124 ? -17.906 1.171 13.602 1 63.31 124 THR A C 1
ATOM 913 O O . THR A 1 124 ? -19 1.195 14.164 1 63.31 124 THR A O 1
ATOM 916 N N . ALA A 1 125 ? -16.953 2.062 13.703 1 62.69 125 ALA A N 1
ATOM 917 C CA . ALA A 1 125 ? -17.297 3.146 14.617 1 62.69 125 ALA A CA 1
ATOM 918 C C . ALA A 1 125 ? -18.5 3.941 14.109 1 62.69 125 ALA A C 1
ATOM 920 O O . ALA A 1 125 ? -18.516 4.371 12.961 1 62.69 125 ALA A O 1
ATOM 921 N N . GLY A 1 126 ? -19.516 3.932 14.938 1 62.97 126 GLY A N 1
ATOM 922 C CA . GLY A 1 126 ? -20.719 4.684 14.609 1 62.97 126 GLY A CA 1
ATOM 923 C C . GLY A 1 126 ? -20.547 6.18 14.82 1 62.97 126 GLY A C 1
ATOM 924 O O . GLY A 1 126 ? -19.516 6.637 15.32 1 62.97 126 GLY A O 1
ATOM 925 N N . PRO A 1 127 ? -21.484 6.949 14.281 1 62.81 127 PRO A N 1
ATOM 926 C CA . PRO A 1 127 ? -21.438 8.406 14.391 1 62.81 127 PRO A CA 1
ATOM 927 C C . PRO A 1 127 ? -21.281 8.891 15.828 1 62.81 127 PRO A C 1
ATOM 929 O O . PRO A 1 127 ? -20.734 9.969 16.062 1 62.81 127 PRO A O 1
ATOM 932 N N . GLU A 1 128 ? -21.734 8.07 16.703 1 60.5 128 GLU A N 1
ATOM 933 C CA . GLU A 1 128 ? -21.688 8.484 18.094 1 60.5 128 GLU A CA 1
ATOM 934 C C . GLU A 1 128 ? -20.25 8.578 18.594 1 60.5 128 GLU A C 1
ATOM 936 O O . GLU A 1 128 ? -19.953 9.305 19.531 1 60.5 128 GLU A O 1
ATOM 941 N N . ARG A 1 129 ? -19.516 7.855 17.938 1 61.12 129 ARG A N 1
ATOM 942 C CA . ARG A 1 129 ? -18.141 7.816 18.375 1 61.12 129 ARG A CA 1
ATOM 943 C C . ARG A 1 129 ? -17.297 8.875 17.656 1 61.12 129 ARG A C 1
ATOM 945 O O . ARG A 1 129 ? -16.156 9.125 18.031 1 61.12 129 ARG A O 1
ATOM 952 N N . PHE A 1 130 ? -17.953 9.391 16.656 1 63.34 130 PHE A N 1
ATOM 953 C CA . PHE A 1 130 ? -17.297 10.43 15.875 1 63.34 130 PHE A CA 1
ATOM 954 C C . PHE A 1 130 ? -17.688 11.812 16.375 1 63.34 130 PHE A C 1
ATOM 956 O O . PHE A 1 130 ? -18.844 12.219 16.281 1 63.34 130 PHE A O 1
ATOM 963 N N . SER A 1 131 ? -16.891 12.32 17.328 1 61.44 131 SER A N 1
ATOM 964 C CA . SER A 1 131 ? -17.141 13.656 17.875 1 61.44 131 SER A CA 1
ATOM 965 C C . SER A 1 131 ? -16.406 14.727 17.062 1 61.44 131 SER A C 1
ATOM 967 O O . SER A 1 131 ? -15.18 14.781 17.078 1 61.44 131 SER A O 1
ATOM 969 N N . LEU A 1 132 ? -17.172 15.281 16.094 1 68.38 132 LEU A N 1
ATOM 970 C CA . LEU A 1 132 ? -16.609 16.359 15.297 1 68.38 132 LEU A CA 1
ATOM 971 C C . LEU A 1 132 ? -17.266 17.688 15.641 1 68.38 132 LEU A C 1
ATOM 973 O O . LEU A 1 132 ? -18.422 17.719 16.062 1 68.38 132 LEU A O 1
ATOM 977 N N . PRO A 1 133 ? -16.453 18.75 15.688 1 64.62 133 PRO A N 1
ATOM 978 C CA . PRO A 1 133 ? -17.078 20.062 15.875 1 64.62 133 PRO A CA 1
ATOM 979 C C . PRO A 1 133 ? -18.281 20.281 14.961 1 64.62 133 PRO A C 1
ATOM 981 O O . PRO A 1 133 ? -18.281 19.828 13.812 1 64.62 133 PRO A O 1
ATOM 984 N N . PRO A 1 134 ? -19.281 20.859 15.641 1 65.25 134 PRO A N 1
ATOM 985 C CA . PRO A 1 134 ? -20.453 21.156 14.805 1 65.25 134 PRO A CA 1
ATOM 986 C C . PRO A 1 134 ? -20.094 21.969 13.562 1 65.25 134 PRO A C 1
ATOM 988 O O . PRO A 1 134 ? -19.234 22.859 13.625 1 65.25 134 PRO A O 1
ATOM 991 N N . GLY A 1 135 ? -20.625 21.547 12.406 1 75.56 135 GLY A N 1
ATOM 992 C CA . GLY A 1 135 ? -20.469 22.328 11.188 1 75.56 135 GLY A CA 1
ATOM 993 C C . GLY A 1 135 ? -19.25 21.969 10.383 1 75.56 135 GLY A C 1
ATOM 994 O O . GLY A 1 135 ? -19.047 22.453 9.273 1 75.56 135 GLY A O 1
ATOM 995 N N . MET A 1 136 ? -18.391 21.172 10.953 1 82.31 136 MET A N 1
ATOM 996 C CA . MET A 1 136 ? -17.188 20.75 10.227 1 82.31 136 MET A CA 1
ATOM 997 C C . MET A 1 136 ? -17.562 19.922 9 1 82.31 136 MET A C 1
ATOM 999 O O . MET A 1 136 ? -18.266 18.922 9.125 1 82.31 136 MET A O 1
ATOM 1003 N N . PRO A 1 137 ? -17.172 20.422 7.816 1 89.62 137 PRO A N 1
ATOM 1004 C CA . PRO A 1 137 ? -17.359 19.578 6.637 1 89.62 137 PRO A CA 1
ATOM 1005 C C . PRO A 1 137 ? -16.703 18.203 6.781 1 89.62 137 PRO A C 1
ATOM 1007 O O . PRO A 1 137 ? -15.578 18.094 7.262 1 89.62 137 PRO A O 1
ATOM 1010 N N . VAL A 1 138 ? -17.5 17.109 6.438 1 89.69 138 VAL A N 1
ATOM 1011 C CA . VAL A 1 138 ? -17.016 15.734 6.559 1 89.69 138 VAL A CA 1
ATOM 1012 C C . VAL A 1 138 ? -17.406 14.938 5.316 1 89.69 138 VAL A C 1
ATOM 1014 O O . VAL A 1 138 ? -18.469 15.156 4.746 1 89.69 138 VAL A O 1
ATOM 1017 N N . ALA A 1 139 ? -16.516 14.172 4.883 1 92.56 139 ALA A N 1
ATOM 1018 C CA . ALA A 1 139 ? -16.797 13.18 3.85 1 92.56 139 ALA A CA 1
ATOM 1019 C C . ALA A 1 139 ? -16.219 11.82 4.23 1 92.56 139 ALA A C 1
ATOM 1021 O O . ALA A 1 139 ? -15.102 11.727 4.727 1 92.56 139 ALA A O 1
ATOM 1022 N N . VAL A 1 140 ? -17 10.781 4.039 1 89.62 140 VAL A N 1
ATOM 1023 C CA . VAL A 1 140 ? -16.594 9.469 4.512 1 89.62 140 VAL A CA 1
ATOM 1024 C C . VAL A 1 140 ? -16.641 8.461 3.361 1 89.62 140 VAL A C 1
ATOM 1026 O O . VAL A 1 140 ? -17.406 8.641 2.412 1 89.62 140 VAL A O 1
ATOM 1029 N N . SER A 1 141 ? -15.742 7.523 3.438 1 87.56 141 SER A N 1
ATOM 1030 C CA . SER A 1 141 ? -15.75 6.395 2.512 1 87.56 141 SER A CA 1
ATOM 1031 C C . SER A 1 141 ? -15.672 5.066 3.254 1 87.56 141 SER A C 1
ATOM 1033 O O . SER A 1 141 ? -14.945 4.941 4.238 1 87.56 141 SER A O 1
ATOM 1035 N N . ASP A 1 142 ? -16.469 4.113 2.822 1 76.94 142 ASP A N 1
ATOM 1036 C CA . ASP A 1 142 ? -16.406 2.736 3.297 1 76.94 142 ASP A CA 1
ATOM 1037 C C . ASP A 1 142 ? -16.516 2.672 4.816 1 76.94 142 ASP A C 1
ATOM 1039 O O . ASP A 1 142 ? -15.672 2.064 5.48 1 76.94 142 ASP A O 1
ATOM 1043 N N . SER A 1 143 ? -17.5 3.326 5.328 1 72.62 143 SER A N 1
ATOM 1044 C CA . SER A 1 143 ? -17.656 3.416 6.777 1 72.62 143 SER A CA 1
ATOM 1045 C C . SER A 1 143 ? -19.109 3.297 7.191 1 72.62 143 SER A C 1
ATOM 1047 O O . SER A 1 143 ? -20.016 3.484 6.367 1 72.62 143 SER A O 1
ATOM 1049 N N . ALA A 1 144 ? -19.203 2.92 8.43 1 72.44 144 ALA A N 1
ATOM 1050 C CA . ALA A 1 144 ? -20.531 2.844 9.016 1 72.44 144 ALA A CA 1
ATOM 1051 C C . ALA A 1 144 ? -21.188 4.223 9.078 1 72.44 144 ALA A C 1
ATOM 1053 O O . ALA A 1 144 ? -22.359 4.348 9.43 1 72.44 144 ALA A O 1
ATOM 1054 N N . LEU A 1 145 ? -20.469 5.195 8.617 1 75.38 145 LEU A N 1
ATOM 1055 C CA . LEU A 1 145 ? -20.953 6.57 8.703 1 75.38 145 LEU A CA 1
ATOM 1056 C C . LEU A 1 145 ? -21.703 6.965 7.438 1 75.38 145 LEU A C 1
ATOM 1058 O O . LEU A 1 145 ? -22.281 8.047 7.363 1 75.38 145 LEU A O 1
ATOM 1062 N N . VAL A 1 146 ? -21.625 6.035 6.539 1 75.31 146 VAL A N 1
ATOM 1063 C CA . VAL A 1 146 ? -22.375 6.273 5.316 1 75.31 146 VAL A CA 1
ATOM 1064 C C . VAL A 1 146 ? -23.859 6.461 5.66 1 75.31 146 VAL A C 1
ATOM 1066 O O . VAL A 1 146 ? -24.406 5.723 6.477 1 75.31 146 VAL A O 1
ATOM 1069 N N . GLY A 1 147 ? -24.453 7.473 5.129 1 78.62 147 GLY A N 1
ATOM 1070 C CA . GLY A 1 147 ? -25.828 7.82 5.457 1 78.62 147 GLY A CA 1
ATOM 1071 C C . GLY A 1 147 ? -25.922 8.961 6.457 1 78.62 147 GLY A C 1
ATOM 1072 O O . GLY A 1 147 ? -26.953 9.641 6.523 1 78.62 147 GLY A O 1
ATOM 1073 N N . HIS A 1 148 ? -24.828 9.164 7.207 1 80.5 148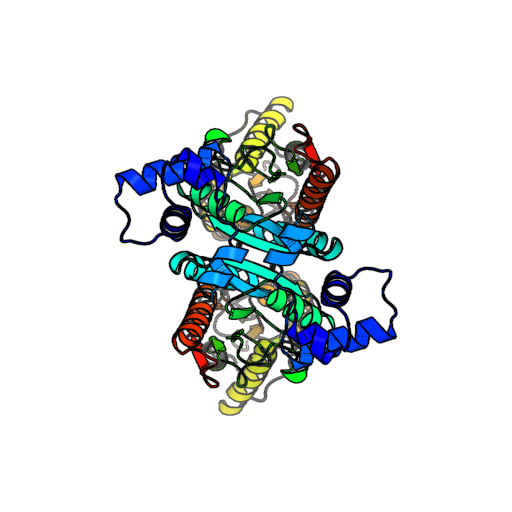 HIS A N 1
ATOM 1074 C CA . HIS A 1 148 ? -24.812 10.234 8.203 1 80.5 148 HIS A CA 1
ATOM 1075 C C . HIS A 1 148 ? -24.031 11.438 7.695 1 80.5 148 HIS A C 1
ATOM 1077 O O . HIS A 1 148 ? -24.312 12.578 8.086 1 80.5 148 HIS A O 1
ATOM 1083 N N . TYR A 1 149 ? -23.109 11.156 6.852 1 85.62 149 TYR A N 1
ATOM 1084 C CA . TYR A 1 149 ? -22.266 12.18 6.242 1 85.62 149 TYR A CA 1
ATOM 1085 C C . TYR A 1 149 ? -22.203 12.008 4.73 1 85.62 149 TYR A C 1
ATOM 1087 O O . TYR A 1 149 ? -22.469 10.914 4.215 1 85.62 149 TYR A O 1
ATOM 1095 N N . PRO A 1 150 ? -21.906 13.148 4.066 1 90.69 150 PRO A N 1
ATOM 1096 C CA . PRO A 1 150 ? -21.609 12.953 2.646 1 90.69 150 PRO A CA 1
ATOM 1097 C C . PRO A 1 150 ? -20.562 11.867 2.41 1 90.69 150 PRO A C 1
ATOM 1099 O O . PRO A 1 150 ? -19.609 11.742 3.188 1 90.69 150 PRO A O 1
ATOM 1102 N N . SER A 1 151 ? -20.828 11.062 1.414 1 92.06 151 SER A N 1
ATOM 1103 C CA . SER A 1 151 ? -19.984 9.883 1.27 1 92.06 151 SER A CA 1
ATOM 1104 C C . SER A 1 151 ? -19.734 9.562 -0.2 1 92.06 151 SER A C 1
ATOM 1106 O O . SER A 1 151 ? -20.484 9.992 -1.074 1 92.06 151 SER A O 1
ATOM 1108 N N . ALA A 1 152 ? -18.594 9.008 -0.455 1 93.06 152 ALA A N 1
ATOM 1109 C CA . ALA A 1 152 ? -18.234 8.383 -1.726 1 93.06 152 ALA A CA 1
ATOM 1110 C C . ALA A 1 152 ? -17.844 6.922 -1.528 1 93.06 152 ALA A C 1
ATOM 1112 O O . ALA A 1 152 ? -16.875 6.621 -0.813 1 93.06 152 ALA A O 1
ATOM 1113 N N . SER A 1 153 ? -18.625 6.062 -2.109 1 89.81 153 SER A N 1
ATOM 1114 C CA . SER A 1 153 ? -18.375 4.633 -1.932 1 89.81 153 SER A CA 1
ATOM 1115 C C . SER A 1 153 ? -18.469 3.889 -3.26 1 89.81 153 SER A C 1
ATOM 1117 O O . SER A 1 153 ? -19.125 4.352 -4.195 1 89.81 153 SER A O 1
ATOM 1119 N N . ALA A 1 154 ? -17.781 2.799 -3.307 1 93.56 154 ALA A N 1
ATOM 1120 C CA . ALA A 1 154 ? -17.891 1.948 -4.488 1 93.56 154 ALA A CA 1
ATOM 1121 C C . ALA A 1 154 ? -19.266 1.301 -4.578 1 93.56 154 ALA A C 1
ATOM 1123 O O . ALA A 1 154 ? -19.922 1.075 -3.559 1 93.56 154 ALA A O 1
ATOM 1124 N N . ASP A 1 155 ? -19.703 1.065 -5.766 1 95.25 155 ASP A N 1
ATOM 1125 C CA . ASP A 1 155 ? -20.906 0.26 -5.961 1 95.25 155 ASP A CA 1
ATOM 1126 C C . ASP A 1 155 ? -20.656 -1.208 -5.637 1 95.25 155 ASP A C 1
ATOM 1128 O O . ASP A 1 155 ? -20.594 -2.049 -6.535 1 95.25 155 ASP A O 1
ATOM 1132 N N . GLN A 1 156 ? -20.562 -1.44 -4.297 1 94.5 156 GLN A N 1
ATOM 1133 C CA . GLN A 1 156 ? -20.281 -2.783 -3.809 1 94.5 156 GLN A CA 1
ATOM 1134 C C . GLN A 1 156 ? -21.297 -3.795 -4.332 1 94.5 156 GLN A C 1
ATOM 1136 O O . GLN A 1 156 ? -20.922 -4.895 -4.754 1 94.5 156 GLN A O 1
ATOM 1141 N N . VAL A 1 157 ? -22.453 -3.428 -4.34 1 97.19 157 VAL A N 1
ATOM 1142 C CA . VAL A 1 157 ? -23.562 -4.32 -4.699 1 97.19 157 VAL A CA 1
ATOM 1143 C C . VAL A 1 157 ? -23.422 -4.742 -6.16 1 97.19 157 VAL A C 1
ATOM 1145 O O . VAL A 1 157 ? -23.375 -5.938 -6.465 1 97.19 157 VAL A O 1
ATOM 1148 N N . GLN A 1 158 ? -23.266 -3.773 -6.988 1 98.06 158 GLN A N 1
ATOM 1149 C CA . GLN A 1 158 ? -23.141 -4.105 -8.406 1 98.06 158 GLN A CA 1
ATOM 1150 C C . GLN A 1 158 ? -21.875 -4.922 -8.68 1 98.06 158 GLN A C 1
ATOM 1152 O O . GLN A 1 158 ? -21.906 -5.852 -9.484 1 98.06 158 GLN A O 1
ATOM 1157 N N . GLY A 1 159 ? -20.812 -4.555 -8.055 1 98.56 159 GLY A N 1
ATOM 1158 C CA . GLY A 1 159 ? -19.578 -5.324 -8.219 1 98.56 159 GLY A CA 1
ATOM 1159 C C . GLY A 1 159 ? -19.75 -6.789 -7.855 1 98.56 159 GLY A C 1
ATOM 1160 O O . GLY A 1 159 ? -19.297 -7.668 -8.594 1 98.56 159 GLY A O 1
ATOM 1161 N N . VAL A 1 160 ? -20.422 -7.02 -6.742 1 98.75 160 VAL A N 1
ATOM 1162 C CA . VAL A 1 160 ? -20.625 -8.391 -6.293 1 98.75 160 VAL A CA 1
ATOM 1163 C C . VAL A 1 160 ? -21.578 -9.109 -7.254 1 98.75 160 VAL A C 1
ATOM 1165 O O . VAL A 1 160 ? -21.344 -10.266 -7.621 1 98.75 160 VAL A O 1
ATOM 1168 N N . ARG A 1 161 ? -22.625 -8.445 -7.641 1 98.75 161 ARG A N 1
ATOM 1169 C CA . ARG A 1 161 ? -23.562 -9.047 -8.578 1 98.75 161 ARG A CA 1
ATOM 1170 C C . ARG A 1 161 ? -22.875 -9.453 -9.875 1 98.75 161 ARG A C 1
ATOM 1172 O O . ARG A 1 161 ? -23.078 -10.555 -10.383 1 98.75 161 ARG A O 1
ATOM 1179 N N . ASP A 1 162 ? -22.016 -8.57 -10.383 1 98.81 162 ASP A N 1
ATOM 1180 C CA . ASP A 1 162 ? -21.266 -8.875 -11.602 1 98.81 162 ASP A CA 1
ATOM 1181 C C . ASP A 1 162 ? -20.406 -10.117 -11.422 1 98.81 162 ASP A C 1
ATOM 1183 O O . ASP A 1 162 ? -20.328 -10.969 -12.312 1 98.81 162 ASP A O 1
ATOM 1187 N N . ALA A 1 163 ? -19.781 -10.203 -10.266 1 98.88 163 ALA A N 1
ATOM 1188 C CA . ALA A 1 163 ? -18.891 -11.328 -9.984 1 98.88 163 ALA A CA 1
ATOM 1189 C C . ALA A 1 163 ? -19.672 -12.633 -9.891 1 98.88 163 ALA A C 1
ATOM 1191 O O . ALA A 1 163 ? -19.281 -13.641 -10.477 1 98.88 163 ALA A O 1
ATOM 1192 N N . VAL A 1 164 ? -20.734 -12.625 -9.164 1 98.88 164 VAL A N 1
ATOM 1193 C CA . VAL A 1 164 ? -21.562 -13.805 -8.992 1 98.88 164 VAL A CA 1
ATOM 1194 C C . VAL A 1 164 ? -22.156 -14.219 -10.336 1 98.88 164 VAL A C 1
ATOM 1196 O O . VAL A 1 164 ? -22.125 -15.398 -10.703 1 98.88 164 VAL A O 1
ATOM 1199 N N . ASP A 1 165 ? -22.688 -13.266 -11.07 1 98.75 165 ASP A N 1
ATOM 1200 C CA . ASP A 1 165 ? -23.281 -13.539 -12.383 1 98.75 165 ASP A CA 1
ATOM 1201 C C . ASP A 1 165 ? -22.25 -14.164 -13.32 1 98.75 165 ASP A C 1
ATOM 1203 O O . ASP A 1 165 ? -22.562 -15.102 -14.062 1 98.75 165 ASP A O 1
ATOM 1207 N N . HIS A 1 166 ? -21.078 -13.625 -13.305 1 98.88 166 HIS A N 1
ATOM 1208 C CA . HIS A 1 166 ? -20 -14.18 -14.125 1 98.88 166 HIS A CA 1
ATOM 1209 C C . HIS A 1 166 ? -19.797 -15.664 -13.844 1 98.88 166 HIS A C 1
ATOM 1211 O O . HIS A 1 166 ? -19.75 -16.469 -14.766 1 98.88 166 HIS A O 1
ATOM 1217 N N . LEU A 1 167 ? -19.734 -16 -12.555 1 98.88 167 LEU A N 1
ATOM 1218 C CA . LEU A 1 167 ? -19.484 -17.391 -12.156 1 98.88 167 LEU A CA 1
ATOM 1219 C C . LEU A 1 167 ? -20.688 -18.266 -12.484 1 98.88 167 LEU A C 1
ATOM 1221 O O . LEU A 1 167 ? -20.531 -19.406 -12.914 1 98.88 167 LEU A O 1
ATOM 1225 N N . LEU A 1 168 ? -21.906 -17.781 -12.32 1 98.5 168 LEU A N 1
ATOM 1226 C CA . LEU A 1 168 ? -23.109 -18.531 -12.672 1 98.5 168 LEU A CA 1
ATOM 1227 C C . LEU A 1 168 ? -23.188 -18.734 -14.18 1 98.5 168 LEU A C 1
ATOM 1229 O O . LEU A 1 168 ? -23.547 -19.828 -14.641 1 98.5 168 LEU A O 1
ATOM 1233 N N . ASP A 1 169 ? -22.859 -17.672 -14.922 1 98.44 169 ASP A N 1
ATOM 1234 C CA . ASP A 1 169 ? -22.891 -17.75 -16.375 1 98.44 169 ASP A CA 1
ATOM 1235 C C . ASP A 1 169 ? -21.906 -18.797 -16.906 1 98.44 169 ASP A C 1
ATOM 1237 O O . ASP A 1 169 ? -22.125 -19.391 -17.953 1 98.44 169 ASP A O 1
ATOM 1241 N N . LEU A 1 170 ? -20.812 -19.016 -16.219 1 98.5 170 LEU A N 1
ATOM 1242 C CA . LEU A 1 170 ? -19.828 -20.016 -16.578 1 98.5 170 LEU A CA 1
ATOM 1243 C C . LEU A 1 170 ? -20.375 -21.422 -16.312 1 98.5 170 LEU A C 1
ATOM 1245 O O . LEU A 1 170 ? -19.828 -22.406 -16.812 1 98.5 170 LEU A O 1
ATOM 1249 N N . GLY A 1 171 ? -21.391 -21.531 -15.438 1 98 171 GLY A N 1
AT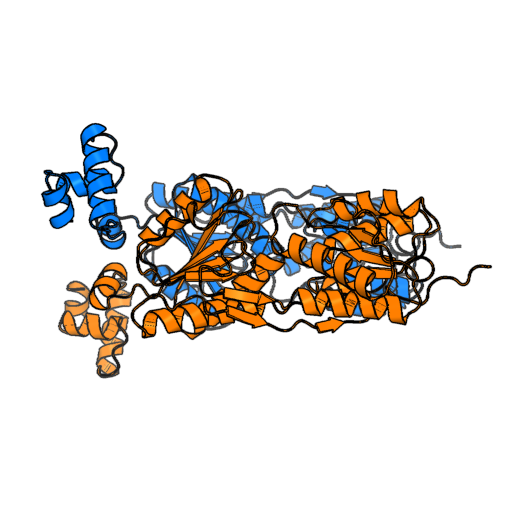OM 1250 C CA . GLY A 1 171 ? -22.031 -22.812 -15.242 1 98 171 GLY A CA 1
ATOM 1251 C C . GLY A 1 171 ? -21.859 -23.359 -13.836 1 98 171 GLY A C 1
ATOM 1252 O O . GLY A 1 171 ? -22.25 -24.5 -13.555 1 98 171 GLY A O 1
ATOM 1253 N N . HIS A 1 172 ? -21.281 -22.594 -12.906 1 98.06 172 HIS A N 1
ATOM 1254 C CA . HIS A 1 172 ? -21.125 -23.062 -11.531 1 98.06 172 HIS A CA 1
ATOM 1255 C C . HIS A 1 172 ? -22.469 -23.141 -10.82 1 98.06 172 HIS A C 1
ATOM 1257 O O . HIS A 1 172 ? -23.297 -22.25 -10.945 1 98.06 172 HIS A O 1
ATOM 1263 N N . ARG A 1 173 ? -22.672 -24.203 -10.094 1 94.88 173 ARG A N 1
ATOM 1264 C CA . ARG A 1 173 ? -23.953 -24.453 -9.453 1 94.88 173 ARG A CA 1
ATOM 1265 C C . ARG A 1 173 ? -24 -23.812 -8.062 1 94.88 173 ARG A C 1
ATOM 1267 O O . ARG A 1 173 ? -25.078 -23.656 -7.484 1 94.88 173 ARG A O 1
ATOM 1274 N N . THR A 1 174 ? -22.828 -23.625 -7.516 1 94.38 174 THR A N 1
ATOM 1275 C CA . THR A 1 174 ? -22.734 -22.891 -6.262 1 94.38 174 THR A CA 1
ATOM 1276 C C . THR A 1 174 ? -21.438 -22.078 -6.215 1 94.38 174 THR A C 1
ATOM 1278 O O . THR A 1 174 ? -20.547 -22.281 -7.031 1 94.38 174 THR A O 1
ATOM 1281 N N . ILE A 1 175 ? -21.469 -21.031 -5.449 1 98.56 175 ILE A N 1
ATOM 1282 C CA . ILE A 1 175 ? -20.344 -20.141 -5.273 1 98.56 175 ILE A CA 1
ATOM 1283 C C . ILE A 1 175 ? -20.062 -19.938 -3.785 1 98.56 175 ILE A C 1
ATOM 1285 O O . ILE A 1 175 ? -20.953 -19.5 -3.037 1 98.56 175 ILE A O 1
ATOM 1289 N N . HIS A 1 176 ? -18.922 -20.312 -3.352 1 98.88 176 HIS A N 1
ATOM 1290 C CA . HIS A 1 176 ? -18.516 -20.062 -1.974 1 98.88 176 HIS A CA 1
ATOM 1291 C C . HIS A 1 176 ? -17.984 -18.641 -1.806 1 98.88 176 HIS A C 1
ATOM 1293 O O . HIS A 1 176 ? -17.562 -18.016 -2.781 1 98.88 176 HIS A O 1
ATOM 1299 N N . HIS A 1 177 ? -18.016 -18.156 -0.568 1 98.88 177 HIS A N 1
ATOM 1300 C CA . HIS A 1 177 ? -17.547 -16.797 -0.279 1 98.88 177 HIS A CA 1
ATOM 1301 C C . HIS A 1 177 ? -16.594 -16.797 0.918 1 98.88 177 HIS A C 1
ATOM 1303 O O . HIS A 1 177 ? -16.922 -17.344 1.975 1 98.88 177 HIS A O 1
ATOM 1309 N N . VAL A 1 178 ? -15.406 -16.266 0.714 1 98.81 178 VAL A N 1
ATOM 1310 C CA . VAL A 1 178 ? -14.5 -15.977 1.82 1 98.81 178 VAL A CA 1
ATOM 1311 C C . VAL A 1 178 ? -14.641 -14.516 2.23 1 98.81 178 VAL A C 1
ATOM 1313 O O . VAL A 1 178 ? -14.344 -13.609 1.449 1 98.81 178 VAL A O 1
ATOM 1316 N N . THR A 1 179 ? -15.016 -14.281 3.465 1 98.19 179 THR A N 1
ATOM 1317 C CA . THR A 1 179 ? -15.43 -12.953 3.902 1 98.19 179 THR A CA 1
ATOM 1318 C C . THR A 1 179 ? -14.219 -12.109 4.301 1 98.19 179 THR A C 1
ATOM 1320 O O . THR A 1 179 ? -13.141 -12.648 4.547 1 98.19 179 THR A O 1
ATOM 1323 N N . GLY A 1 180 ? -14.438 -10.766 4.277 1 95.31 180 GLY A N 1
ATOM 1324 C CA . GLY A 1 180 ? -13.523 -9.875 4.977 1 95.31 180 GLY A CA 1
ATOM 1325 C C . GLY A 1 180 ? -13.75 -9.836 6.473 1 95.31 180 GLY A C 1
ATOM 1326 O O . GLY A 1 180 ? -14.477 -10.68 7.016 1 95.31 180 GLY A O 1
ATOM 1327 N N . PRO A 1 181 ? -13.086 -8.906 7.109 1 90.38 181 PRO A N 1
ATOM 1328 C CA . PRO A 1 181 ? -13.266 -8.805 8.562 1 90.38 181 PRO A CA 1
ATOM 1329 C C . PRO A 1 181 ? -14.695 -8.438 8.953 1 90.38 181 PRO A C 1
ATOM 1331 O O . PRO A 1 181 ? -15.352 -7.66 8.266 1 90.38 181 PRO A O 1
ATOM 1334 N N . PRO A 1 182 ? -15.141 -8.945 10.07 1 86.62 182 PRO A N 1
ATOM 1335 C CA . PRO A 1 182 ? -16.531 -8.703 10.484 1 86.62 182 PRO A CA 1
ATOM 1336 C C . PRO A 1 182 ? -16.812 -7.23 10.781 1 86.62 182 PRO A C 1
ATOM 1338 O O . PRO A 1 182 ? -17.953 -6.789 10.695 1 86.62 182 PRO A O 1
ATOM 1341 N N . GLY A 1 183 ? -15.875 -6.426 11.055 1 79.19 183 GLY A N 1
ATOM 1342 C CA . GLY A 1 183 ? -16.078 -5.02 11.375 1 79.19 183 GLY A CA 1
ATOM 1343 C C . GLY A 1 183 ? -16.031 -4.117 10.156 1 79.19 183 GLY A C 1
ATOM 1344 O O . GLY A 1 183 ? -16.219 -2.906 10.266 1 79.19 183 GLY A O 1
ATOM 1345 N N . SER A 1 184 ? -15.898 -4.691 9.023 1 85.25 184 SER A N 1
ATOM 1346 C CA . SER A 1 184 ? -15.797 -3.914 7.797 1 85.25 184 SER A CA 1
ATOM 1347 C C . SER A 1 184 ? -17.141 -3.785 7.105 1 85.25 184 SER A C 1
ATOM 1349 O O . SER A 1 184 ? -17.797 -4.789 6.797 1 85.25 184 SER A O 1
ATOM 1351 N N . GLN A 1 185 ? -17.531 -2.582 6.84 1 85.44 185 GLN A N 1
ATOM 1352 C CA . GLN A 1 185 ? -18.812 -2.332 6.176 1 85.44 185 GLN A CA 1
ATOM 1353 C C . GLN A 1 185 ? -18.812 -2.9 4.758 1 85.44 185 GLN A C 1
ATOM 1355 O O . GLN A 1 185 ? -19.797 -3.5 4.328 1 85.44 185 GLN A O 1
ATOM 1360 N N . SER A 1 186 ? -17.781 -2.703 4.082 1 90.56 186 SER A N 1
ATOM 1361 C CA . SER A 1 186 ? -17.688 -3.227 2.723 1 90.56 186 SER A CA 1
ATOM 1362 C C . SER A 1 186 ? -17.781 -4.75 2.709 1 90.56 186 SER A C 1
ATOM 1364 O O . SER A 1 186 ? -18.469 -5.328 1.858 1 90.56 186 SER A O 1
ATOM 1366 N N . ALA A 1 187 ? -17.125 -5.422 3.678 1 92.88 187 ALA A N 1
ATOM 1367 C CA . ALA A 1 187 ? -17.188 -6.879 3.773 1 92.88 187 ALA A CA 1
ATOM 1368 C C . ALA A 1 187 ? -18.609 -7.355 4.031 1 92.88 187 ALA A C 1
ATOM 1370 O O . ALA A 1 187 ? -19.047 -8.359 3.459 1 92.88 187 ALA A O 1
ATOM 1371 N N . LEU A 1 188 ? -19.328 -6.605 4.848 1 92.88 188 LEU A N 1
ATOM 1372 C CA . LEU A 1 188 ? -20.703 -6.965 5.18 1 92.88 188 LEU A CA 1
ATOM 1373 C C . LEU A 1 188 ? -21.609 -6.832 3.963 1 92.88 188 LEU A C 1
ATOM 1375 O O . LEU A 1 188 ? -22.438 -7.707 3.699 1 92.88 188 LEU A O 1
ATOM 1379 N N . ILE A 1 189 ? -21.438 -5.812 3.244 1 94.12 189 ILE A N 1
ATOM 1380 C CA . ILE A 1 189 ? -22.234 -5.586 2.049 1 94.12 189 ILE A CA 1
ATOM 1381 C C . ILE A 1 189 ? -21.938 -6.664 1.012 1 94.12 189 ILE A C 1
ATOM 1383 O O . ILE A 1 189 ? -22.859 -7.211 0.395 1 94.12 189 ILE A O 1
ATOM 1387 N N . ARG A 1 190 ? -20.703 -6.992 0.813 1 97.19 190 ARG A N 1
ATOM 1388 C CA . ARG A 1 190 ? -20.328 -8.008 -0.16 1 97.19 190 ARG A CA 1
ATOM 1389 C C . ARG A 1 190 ? -20.922 -9.367 0.196 1 97.19 190 ARG A C 1
ATOM 1391 O O . ARG A 1 190 ? -21.484 -10.047 -0.665 1 97.19 190 ARG A O 1
ATOM 1398 N N . ARG A 1 191 ? -20.812 -9.656 1.457 1 98 191 ARG A N 1
ATOM 1399 C CA . ARG A 1 191 ? -21.359 -10.93 1.924 1 98 191 ARG A CA 1
ATOM 1400 C C . ARG A 1 191 ? -22.875 -10.984 1.71 1 98 191 ARG A C 1
ATOM 1402 O O . ARG A 1 191 ? -23.391 -11.969 1.174 1 98 191 ARG A O 1
ATOM 1409 N N . ALA A 1 192 ? -23.531 -9.953 2.152 1 97.81 192 ALA A N 1
ATOM 1410 C CA . ALA A 1 192 ? -24.984 -9.906 2.043 1 97.81 192 ALA A CA 1
ATOM 1411 C C . ALA A 1 192 ? -25.438 -9.945 0.583 1 97.81 192 ALA A C 1
ATOM 1413 O O . ALA A 1 192 ? -26.391 -10.641 0.238 1 97.81 192 ALA A O 1
ATOM 1414 N N . THR A 1 193 ? -24.766 -9.227 -0.265 1 98.69 193 THR A N 1
ATOM 1415 C CA . THR A 1 193 ? -25.109 -9.156 -1.683 1 98.69 193 THR A CA 1
ATOM 1416 C C . THR A 1 193 ? -24.875 -10.508 -2.355 1 98.69 193 THR A C 1
ATOM 1418 O O . THR A 1 193 ? -25.688 -10.945 -3.176 1 98.69 193 THR A O 1
ATOM 1421 N N . TRP A 1 194 ? -23.734 -11.125 -2.018 1 98.81 194 TRP A N 1
ATOM 1422 C CA . TRP A 1 194 ? -23.422 -12.461 -2.508 1 98.81 194 TRP A CA 1
ATOM 1423 C C . TRP A 1 194 ? -24.531 -13.438 -2.166 1 98.81 194 TRP A C 1
ATOM 1425 O O . TRP A 1 194 ? -25.062 -14.133 -3.047 1 98.81 194 TRP A O 1
ATOM 1435 N N . ALA A 1 195 ? -24.953 -13.484 -0.949 1 98.69 195 ALA A N 1
ATOM 1436 C CA . ALA A 1 195 ? -25.984 -14.406 -0.498 1 98.69 195 ALA A CA 1
ATOM 1437 C C . ALA A 1 195 ? -27.328 -14.117 -1.186 1 98.69 195 ALA A C 1
ATOM 1439 O O . ALA A 1 195 ? -28 -15.039 -1.646 1 98.69 195 ALA A O 1
ATOM 1440 N N . ARG A 1 196 ? -27.625 -12.875 -1.264 1 98.56 196 ARG A N 1
ATOM 1441 C CA . ARG A 1 196 ? -28.891 -12.461 -1.875 1 98.56 196 ARG A CA 1
ATOM 1442 C C . ARG A 1 196 ? -28.922 -12.828 -3.354 1 98.56 196 ARG A C 1
ATOM 1444 O O . ARG A 1 196 ? -29.953 -13.305 -3.852 1 98.56 196 ARG A O 1
ATOM 1451 N N . ARG A 1 197 ? -27.828 -12.617 -4.043 1 98.44 197 ARG A N 1
ATOM 1452 C CA . ARG A 1 197 ? -27.812 -12.898 -5.477 1 98.44 197 ARG A CA 1
ATOM 1453 C C . ARG A 1 197 ? -27.938 -14.391 -5.746 1 98.44 197 ARG A C 1
ATOM 1455 O O . ARG A 1 197 ? -28.594 -14.805 -6.707 1 98.44 197 ARG A O 1
ATOM 1462 N N . LEU A 1 198 ? -27.312 -15.211 -4.945 1 98.69 198 LEU A N 1
ATOM 1463 C CA . LEU A 1 198 ? -27.469 -16.656 -5.07 1 98.69 198 LEU A CA 1
ATOM 1464 C C . LEU A 1 198 ? -28.922 -17.062 -4.84 1 98.69 198 LEU A C 1
ATOM 1466 O O . LEU A 1 198 ? -29.484 -17.859 -5.609 1 98.69 198 LEU A O 1
ATOM 1470 N N . GLN A 1 199 ? -29.484 -16.469 -3.814 1 98.25 199 GLN A N 1
ATOM 1471 C CA . GLN A 1 199 ? -30.891 -16.75 -3.521 1 98.25 199 GLN A CA 1
ATOM 1472 C C . GLN A 1 199 ? -31.781 -16.375 -4.707 1 98.25 199 GLN A C 1
ATOM 1474 O O . GLN A 1 199 ? -32.688 -17.141 -5.059 1 98.25 199 GLN A O 1
ATOM 1479 N N . GLU A 1 200 ? -31.531 -15.242 -5.301 1 98.19 200 GLU A N 1
ATOM 1480 C CA . GLU A 1 200 ? -32.281 -14.797 -6.469 1 98.19 200 GLU A CA 1
ATOM 1481 C C . GLU A 1 200 ? -32.156 -15.781 -7.625 1 98.19 200 GLU A C 1
ATOM 1483 O O . GLU A 1 200 ? -33.031 -15.883 -8.469 1 98.19 200 GLU A O 1
ATOM 1488 N N . ALA A 1 201 ? -31.078 -16.5 -7.664 1 97.81 201 ALA A N 1
ATOM 1489 C CA . ALA A 1 201 ? -30.828 -17.469 -8.719 1 97.81 201 ALA A CA 1
ATOM 1490 C C . ALA A 1 201 ? -31.375 -18.844 -8.336 1 97.81 201 ALA A C 1
ATOM 1492 O O . ALA A 1 201 ? -31.203 -19.812 -9.07 1 97.81 201 ALA A O 1
ATOM 1493 N N . GLY A 1 202 ? -31.938 -18.953 -7.168 1 97.88 202 GLY A N 1
ATOM 1494 C CA . GLY A 1 202 ? -32.531 -20.188 -6.703 1 97.88 202 GLY A CA 1
ATOM 1495 C C . GLY A 1 202 ? -31.5 -21.125 -6.07 1 97.88 202 GLY A C 1
ATOM 1496 O O . GLY A 1 202 ? -31.719 -22.328 -5.992 1 97.88 202 GLY A O 1
ATOM 1497 N N . ILE A 1 203 ? -30.359 -20.609 -5.723 1 98 203 ILE A N 1
ATOM 1498 C CA . ILE A 1 203 ? -29.266 -21.391 -5.137 1 98 203 ILE A CA 1
ATOM 1499 C C . ILE A 1 203 ? -29.125 -21.062 -3.656 1 98 203 ILE A C 1
ATOM 1501 O O . ILE A 1 203 ? -29.078 -19.875 -3.285 1 98 203 ILE A O 1
ATOM 1505 N N . ALA A 1 204 ? -29.125 -22.062 -2.777 1 97.12 204 ALA A N 1
ATOM 1506 C CA . ALA A 1 204 ? -28.844 -21.828 -1.362 1 97.12 204 ALA A CA 1
ATOM 1507 C C . ALA A 1 204 ? -27.391 -21.438 -1.148 1 97.12 204 ALA A C 1
ATOM 1509 O O . ALA A 1 204 ? -26.469 -22.156 -1.546 1 97.12 204 ALA A O 1
ATOM 1510 N N . ALA A 1 205 ? -27.156 -20.328 -0.54 1 97.5 205 ALA A N 1
ATOM 1511 C CA . ALA A 1 205 ? -25.797 -19.875 -0.289 1 97.5 205 ALA A CA 1
ATOM 1512 C C . ALA A 1 205 ? -25.094 -20.766 0.744 1 97.5 205 ALA A C 1
ATOM 1514 O O . ALA A 1 205 ? -25.641 -21 1.825 1 97.5 205 ALA A O 1
ATOM 1515 N N . PRO A 1 206 ? -23.953 -21.266 0.387 1 97.75 206 PRO A N 1
ATOM 1516 C CA . PRO A 1 206 ? -23.203 -21.984 1.422 1 97.75 206 PRO A CA 1
ATOM 1517 C C . PRO A 1 206 ? -22.812 -21.078 2.6 1 97.75 206 PRO A C 1
ATOM 1519 O O . PRO A 1 206 ? -22.859 -19.859 2.486 1 97.75 206 PRO A O 1
ATOM 1522 N N . GLU A 1 207 ? -22.469 -21.766 3.738 1 97.56 207 GLU A N 1
ATOM 1523 C CA . GLU A 1 207 ? -21.922 -20.984 4.844 1 97.56 207 GLU A CA 1
ATOM 1524 C C . GLU A 1 207 ? -20.641 -20.266 4.438 1 97.56 207 GLU A C 1
ATOM 1526 O O . GLU A 1 207 ? -19.703 -20.891 3.934 1 97.56 207 GLU A O 1
ATOM 1531 N N . PRO A 1 208 ? -20.641 -18.969 4.586 1 98.25 208 PRO A N 1
ATOM 1532 C CA . PRO A 1 208 ? -19.406 -18.266 4.219 1 98.25 208 PRO A CA 1
ATOM 1533 C C . PRO A 1 208 ? -18.203 -18.688 5.074 1 98.25 208 PRO A C 1
ATOM 1535 O O . PRO A 1 208 ? -18.375 -19.094 6.227 1 98.25 208 PRO A O 1
ATOM 1538 N N . VAL A 1 209 ? -17.047 -18.609 4.492 1 98.31 209 VAL A N 1
ATOM 1539 C CA . VAL A 1 209 ? -15.805 -18.906 5.203 1 98.31 209 VAL A CA 1
ATOM 1540 C C . VAL A 1 209 ? -15.203 -17.625 5.766 1 98.31 209 VAL A C 1
ATOM 1542 O O . VAL A 1 209 ? -14.984 -16.656 5.027 1 98.31 209 VAL A O 1
ATOM 1545 N N . PRO A 1 210 ? -14.977 -17.594 7.074 1 96.31 210 PRO A N 1
ATOM 1546 C CA . PRO A 1 210 ? -14.438 -16.359 7.656 1 96.31 210 PRO A CA 1
ATOM 1547 C C . PRO A 1 210 ? -13.047 -16.031 7.133 1 96.31 210 PRO A C 1
ATOM 1549 O O . PRO A 1 210 ? -12.211 -16.922 6.961 1 96.31 210 PRO A O 1
ATOM 1552 N N . GLY A 1 211 ? -12.93 -14.773 6.895 1 94.31 211 GLY A N 1
ATOM 1553 C CA . GLY A 1 211 ? -11.633 -14.266 6.465 1 94.31 211 GLY A CA 1
ATOM 1554 C C . GLY A 1 211 ? -11.281 -12.93 7.094 1 94.31 211 GLY A C 1
ATOM 1555 O O . GLY A 1 211 ? -11.641 -12.664 8.242 1 94.31 211 GLY A O 1
ATOM 1556 N N . ASP A 1 212 ? -10.453 -12.219 6.562 1 90.94 212 ASP A N 1
ATOM 1557 C CA . ASP A 1 212 ? -9.961 -10.883 6.855 1 90.94 212 ASP A CA 1
ATOM 1558 C C . ASP A 1 212 ? -9.602 -10.133 5.57 1 90.94 212 ASP A C 1
ATOM 1560 O O . ASP A 1 212 ? -10.312 -10.242 4.57 1 90.94 212 ASP A O 1
ATOM 1564 N N . TRP A 1 213 ? -8.617 -9.281 5.582 1 91.94 213 TRP A N 1
ATOM 1565 C CA . TRP A 1 213 ? -8.188 -8.633 4.352 1 91.94 213 TRP A CA 1
ATOM 1566 C C . TRP A 1 213 ? -6.84 -9.18 3.891 1 91.94 213 TRP A C 1
ATOM 1568 O O . TRP A 1 213 ? -6.383 -8.883 2.783 1 91.94 213 TRP A O 1
ATOM 1578 N N . ASP A 1 214 ? -6.297 -10.047 4.668 1 93.38 214 ASP A N 1
ATOM 1579 C CA . ASP A 1 214 ? -4.914 -10.438 4.414 1 93.38 214 ASP A CA 1
ATOM 1580 C C . ASP A 1 214 ? -4.848 -11.781 3.691 1 93.38 214 ASP A C 1
ATOM 1582 O O . ASP A 1 214 ? -5.785 -12.578 3.77 1 93.38 214 ASP A O 1
ATOM 1586 N N . PRO A 1 215 ? -3.77 -12.023 3.045 1 96.81 215 PRO A N 1
ATOM 1587 C CA . PRO A 1 215 ? -3.635 -13.273 2.287 1 96.81 215 PRO A CA 1
ATOM 1588 C C . PRO A 1 215 ? -3.551 -14.5 3.188 1 96.81 215 PRO A C 1
ATOM 1590 O O . PRO A 1 215 ? -3.936 -15.602 2.775 1 96.81 215 PRO A O 1
ATOM 1593 N N . ALA A 1 216 ? -3.09 -14.32 4.414 1 97.25 216 ALA A N 1
ATOM 1594 C CA . ALA A 1 216 ? -3.023 -15.445 5.336 1 97.25 216 ALA A CA 1
ATOM 1595 C C . ALA A 1 216 ? -4.41 -16.031 5.582 1 97.25 216 ALA A C 1
ATOM 1597 O O . ALA A 1 216 ? -4.57 -17.25 5.648 1 97.25 216 ALA A O 1
ATOM 1598 N N . ALA A 1 217 ? -5.352 -15.141 5.723 1 97.31 217 ALA A N 1
ATOM 1599 C CA . ALA A 1 217 ? -6.727 -15.602 5.887 1 97.31 217 ALA A CA 1
ATOM 1600 C C . ALA A 1 217 ? -7.211 -16.344 4.645 1 97.31 217 ALA A C 1
ATOM 1602 O O . ALA A 1 217 ? -7.91 -17.344 4.75 1 97.31 217 ALA A O 1
ATOM 1603 N N . GLY A 1 218 ? -6.887 -15.875 3.479 1 98.19 218 GLY A N 1
ATOM 1604 C CA . GLY A 1 218 ? -7.203 -16.562 2.236 1 98.19 218 GLY A CA 1
ATOM 1605 C C . GLY A 1 218 ? -6.59 -17.953 2.145 1 98.19 218 GLY A C 1
ATOM 1606 O O . GLY A 1 218 ? -7.246 -18.891 1.713 1 98.19 218 GLY A O 1
ATOM 1607 N N . TYR A 1 219 ? -5.348 -18.031 2.607 1 98.44 219 TYR A N 1
ATOM 1608 C CA . TYR A 1 219 ? -4.641 -19.297 2.596 1 98.44 219 TYR A CA 1
ATOM 1609 C C . TYR A 1 219 ? -5.352 -20.328 3.471 1 98.44 219 TYR A C 1
ATOM 1611 O O . TYR A 1 219 ? -5.605 -21.453 3.039 1 98.44 219 TYR A O 1
ATOM 1619 N N . ARG A 1 220 ? -5.699 -19.906 4.684 1 98.38 220 ARG A N 1
ATOM 1620 C CA . ARG A 1 220 ? -6.406 -20.797 5.602 1 98.38 220 ARG A CA 1
ATOM 1621 C C . ARG A 1 220 ? -7.746 -21.219 5.012 1 98.38 220 ARG A C 1
ATOM 1623 O O . ARG A 1 220 ? -8.109 -22.406 5.094 1 98.38 220 ARG A O 1
ATOM 1630 N N . ALA A 1 221 ? -8.445 -20.312 4.422 1 98.56 221 ALA A N 1
ATOM 1631 C CA . ALA A 1 221 ? -9.719 -20.625 3.777 1 98.56 221 ALA A CA 1
ATOM 1632 C C . ALA A 1 221 ? -9.523 -21.609 2.629 1 98.56 221 ALA A C 1
ATOM 1634 O O . ALA A 1 221 ? -10.328 -22.531 2.441 1 98.56 221 ALA A O 1
ATOM 1635 N N . GLY A 1 222 ? -8.477 -21.406 1.853 1 98.5 222 GLY A N 1
ATOM 1636 C CA . GLY A 1 222 ? -8.172 -22.297 0.74 1 98.5 222 GLY A CA 1
ATOM 1637 C C . GLY A 1 222 ? -7.906 -23.719 1.172 1 98.5 222 GLY A C 1
ATOM 1638 O O . GLY A 1 222 ? -8.344 -24.672 0.517 1 98.5 222 GLY A O 1
ATOM 1639 N N . LEU A 1 223 ? -7.176 -23.844 2.285 1 98.31 223 LEU A N 1
ATOM 1640 C CA . LEU A 1 223 ? -6.91 -25.172 2.822 1 98.31 223 LEU A CA 1
ATOM 1641 C C . 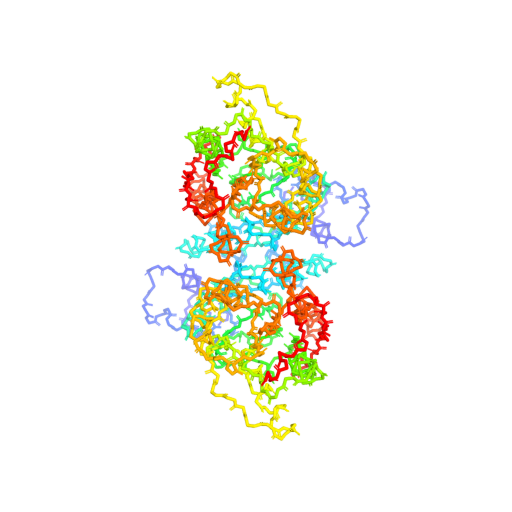LEU A 1 223 ? -8.211 -25.875 3.184 1 98.31 223 LEU A C 1
ATOM 1643 O O . LEU A 1 223 ? -8.367 -27.078 2.928 1 98.31 223 LEU A O 1
ATOM 1647 N N . ARG A 1 224 ? -9.102 -25.109 3.744 1 98.12 224 ARG A N 1
ATOM 1648 C CA . ARG A 1 224 ? -10.398 -25.656 4.145 1 98.12 224 ARG A CA 1
ATOM 1649 C C . ARG A 1 224 ? -11.227 -26.047 2.924 1 98.12 224 ARG A C 1
ATOM 1651 O O . ARG A 1 224 ? -11.742 -27.156 2.848 1 98.12 224 ARG A O 1
ATOM 1658 N N . LEU A 1 225 ? -11.328 -25.219 1.947 1 98.31 225 LEU A N 1
ATOM 1659 C CA . LEU A 1 225 ? -12.203 -25.391 0.793 1 98.31 225 LEU A CA 1
ATOM 1660 C C . LEU A 1 225 ? -11.648 -26.453 -0.155 1 98.31 225 LEU A C 1
ATOM 1662 O O . LEU A 1 225 ? -12.406 -27.125 -0.853 1 98.31 225 LEU A O 1
ATOM 1666 N N . ALA A 1 226 ? -10.359 -26.609 -0.147 1 98.06 226 ALA A N 1
ATOM 1667 C CA . ALA A 1 226 ? -9.703 -27.547 -1.055 1 98.06 226 ALA A CA 1
ATOM 1668 C C . ALA A 1 226 ? -10.117 -28.984 -0.75 1 98.06 226 ALA A C 1
ATOM 1670 O O . ALA A 1 226 ? -10.055 -29.844 -1.623 1 98.06 226 ALA A O 1
ATOM 1671 N N . ARG A 1 227 ? -10.539 -29.234 0.436 1 97 227 ARG A N 1
ATOM 1672 C CA . ARG A 1 227 ? -10.867 -30.594 0.889 1 97 227 ARG A CA 1
ATOM 1673 C C . ARG A 1 227 ? -12.18 -31.062 0.278 1 97 227 ARG A C 1
ATOM 1675 O O . ARG A 1 227 ? -12.461 -32.281 0.256 1 97 227 ARG A O 1
ATOM 1682 N N . ASP A 1 228 ? -13 -30.188 -0.096 1 96.69 228 ASP A N 1
ATOM 1683 C CA . ASP A 1 228 ? -14.312 -30.516 -0.646 1 96.69 228 ASP A CA 1
ATOM 1684 C C . ASP A 1 228 ? -14.297 -30.469 -2.172 1 96.69 228 ASP A C 1
ATOM 1686 O O . ASP A 1 228 ? -14.242 -29.391 -2.768 1 96.69 228 ASP A O 1
ATOM 1690 N N . PRO A 1 229 ? -14.414 -31.578 -2.859 1 94.19 229 PRO A N 1
ATOM 1691 C CA . PRO A 1 229 ? -14.352 -31.609 -4.32 1 94.19 229 PRO A CA 1
ATOM 1692 C C . PRO A 1 229 ? -15.547 -30.938 -4.98 1 94.19 229 PRO A C 1
ATOM 1694 O O . PRO A 1 229 ? -15.523 -30.672 -6.188 1 94.19 229 PRO A O 1
ATOM 1697 N N . GLU A 1 230 ? -16.516 -30.641 -4.191 1 95.25 230 GLU A N 1
ATOM 1698 C CA . GLU A 1 230 ? -17.703 -30.016 -4.75 1 95.25 230 GLU A CA 1
ATOM 1699 C C . GLU A 1 230 ? -17.516 -28.516 -4.91 1 95.25 230 GLU A C 1
ATOM 1701 O O . GLU A 1 230 ? -18.312 -27.844 -5.578 1 95.25 230 GLU A O 1
ATOM 1706 N N . VAL A 1 231 ? -16.453 -27.969 -4.301 1 97.94 231 VAL A N 1
ATOM 1707 C CA . VAL A 1 231 ? -16.172 -26.547 -4.438 1 97.94 231 VAL A CA 1
ATOM 1708 C C . VAL A 1 231 ? -15.578 -26.266 -5.812 1 97.94 231 VAL A C 1
ATOM 1710 O O . VAL A 1 231 ? -14.469 -26.719 -6.125 1 97.94 231 VAL A O 1
ATOM 1713 N N . THR A 1 232 ? -16.266 -25.5 -6.602 1 98.31 232 THR A N 1
ATOM 1714 C CA . THR A 1 232 ? -15.758 -25.234 -7.945 1 98.31 232 THR A CA 1
ATOM 1715 C C . THR A 1 232 ? -15.641 -23.734 -8.195 1 98.31 232 THR A C 1
ATOM 1717 O O . THR A 1 232 ? -15.086 -23.312 -9.203 1 98.31 232 THR A O 1
ATOM 1720 N N . ALA A 1 233 ? -16.172 -22.875 -7.266 1 98.81 233 ALA A N 1
ATOM 1721 C CA . ALA A 1 233 ? -16.094 -21.422 -7.43 1 98.81 233 ALA A CA 1
ATOM 1722 C C . ALA A 1 233 ? -16.047 -20.719 -6.078 1 98.81 233 ALA A C 1
ATOM 1724 O O . ALA A 1 233 ? -16.781 -21.078 -5.152 1 98.81 233 ALA A O 1
ATOM 1725 N N . VAL A 1 234 ? -15.18 -19.75 -5.973 1 98.94 234 VAL A N 1
ATOM 1726 C CA . VAL A 1 234 ? -15.031 -18.984 -4.738 1 98.94 234 VAL A CA 1
ATOM 1727 C C . VAL A 1 234 ? -14.945 -17.5 -5.066 1 98.94 234 VAL A C 1
ATOM 1729 O O . VAL A 1 234 ? -14.125 -17.078 -5.891 1 98.94 234 VAL A O 1
ATOM 1732 N N . LEU A 1 235 ? -15.828 -16.688 -4.516 1 98.94 235 LEU A N 1
ATOM 1733 C CA . LEU A 1 235 ? -15.719 -15.242 -4.488 1 98.94 235 LEU A CA 1
ATOM 1734 C C . LEU A 1 235 ? -15.016 -14.773 -3.213 1 98.94 235 LEU A C 1
ATOM 1736 O O . LEU A 1 235 ? -15.508 -15.008 -2.107 1 98.94 235 LEU A O 1
ATOM 1740 N N . CYS A 1 236 ? -13.906 -14.156 -3.361 1 98.88 236 CYS A N 1
ATOM 1741 C CA . CYS A 1 236 ? -13.133 -13.695 -2.211 1 98.88 236 CYS A CA 1
ATOM 1742 C C . CYS A 1 236 ? -13.414 -12.234 -1.914 1 98.88 236 CYS A C 1
ATOM 1744 O O . CYS A 1 236 ? -13.648 -11.438 -2.83 1 98.88 236 CYS A O 1
ATOM 1746 N N . ALA A 1 237 ? -13.297 -11.883 -0.687 1 97.81 237 ALA A N 1
ATOM 1747 C CA . ALA A 1 237 ? -13.625 -10.523 -0.243 1 97.81 237 ALA A CA 1
ATOM 1748 C C . ALA A 1 237 ? -12.695 -9.5 -0.871 1 97.81 237 ALA A C 1
ATOM 1750 O O . ALA A 1 237 ? -13.078 -8.344 -1.08 1 97.81 237 ALA A O 1
ATOM 1751 N N . ASN A 1 238 ? -11.445 -9.859 -1.085 1 97.25 238 ASN A N 1
ATOM 1752 C CA . ASN A 1 238 ? -10.516 -9.008 -1.816 1 97.25 238 ASN A CA 1
ATOM 1753 C C . ASN A 1 238 ? -9.422 -9.828 -2.498 1 97.25 238 ASN A C 1
ATOM 1755 O O . ASN A 1 238 ? -9.391 -11.047 -2.371 1 97.25 238 ASN A O 1
ATOM 1759 N N . ASP A 1 239 ? -8.617 -9.188 -3.221 1 97.56 239 ASP A N 1
ATOM 1760 C CA . ASP A 1 239 ? -7.605 -9.844 -4.039 1 97.56 239 ASP A CA 1
ATOM 1761 C C . ASP A 1 239 ? -6.566 -10.547 -3.164 1 97.56 239 ASP A C 1
ATOM 1763 O O . ASP A 1 239 ? -6.062 -11.609 -3.521 1 97.56 239 ASP A O 1
ATOM 1767 N N . GLU A 1 240 ? -6.18 -9.969 -2.012 1 96.94 240 GLU A N 1
ATOM 1768 C CA . GLU A 1 240 ? -5.199 -10.594 -1.133 1 96.94 240 GLU A CA 1
ATOM 1769 C C . GLU A 1 240 ? -5.684 -11.961 -0.645 1 96.94 240 GLU A C 1
ATOM 1771 O O . GLU A 1 240 ? -4.93 -12.93 -0.653 1 96.94 240 GLU A O 1
ATOM 1776 N N . ILE A 1 241 ? -6.918 -12 -0.268 1 97.88 241 ILE A N 1
ATOM 1777 C CA . ILE A 1 241 ? -7.527 -13.258 0.136 1 97.88 241 ILE A CA 1
ATOM 1778 C C . ILE A 1 241 ? -7.504 -14.242 -1.034 1 97.88 241 ILE A C 1
ATOM 1780 O O . ILE A 1 241 ? -7.148 -15.406 -0.866 1 97.88 241 ILE A O 1
ATOM 1784 N N . ALA A 1 242 ? -7.879 -13.75 -2.207 1 98.62 242 ALA A N 1
ATOM 1785 C CA . ALA A 1 242 ? -7.934 -14.602 -3.393 1 98.62 242 ALA A CA 1
ATOM 1786 C C . ALA A 1 242 ? -6.57 -15.219 -3.691 1 98.62 242 ALA A C 1
ATOM 1788 O O . ALA A 1 242 ? -6.469 -16.406 -3.975 1 98.62 242 ALA A O 1
ATOM 1789 N N . LEU A 1 243 ? -5.531 -14.398 -3.594 1 97.62 243 LEU A N 1
ATOM 1790 C CA . LEU A 1 243 ? -4.191 -14.875 -3.914 1 97.62 243 LEU A CA 1
ATOM 1791 C C . LEU A 1 243 ? -3.707 -15.875 -2.875 1 97.62 243 LEU A C 1
ATOM 1793 O O . LEU A 1 243 ? -3.082 -16.875 -3.221 1 97.62 243 LEU A O 1
ATOM 1797 N N . GLY A 1 244 ? -3.998 -15.617 -1.597 1 98.06 244 GLY A N 1
ATOM 1798 C CA . GLY A 1 244 ? -3.709 -16.609 -0.575 1 98.06 244 GLY A CA 1
ATOM 1799 C C . GLY A 1 244 ? -4.453 -17.922 -0.784 1 98.06 244 GLY A C 1
ATOM 1800 O O . GLY A 1 244 ? -3.889 -19 -0.601 1 98.06 244 GLY A O 1
ATOM 1801 N N . LEU A 1 245 ? -5.699 -17.797 -1.17 1 98.62 245 LEU A N 1
ATOM 1802 C CA . LEU A 1 245 ? -6.531 -18.969 -1.435 1 98.62 245 LEU A CA 1
ATOM 1803 C C . LEU A 1 245 ? -5.973 -19.781 -2.596 1 98.62 245 LEU A C 1
ATOM 1805 O O . LEU A 1 245 ? -5.887 -21.016 -2.514 1 98.62 245 LEU A O 1
ATOM 1809 N N . ILE A 1 246 ? -5.59 -19.141 -3.66 1 98 246 ILE A N 1
ATOM 1810 C CA . ILE A 1 246 ? -5.055 -19.797 -4.844 1 98 246 ILE A CA 1
ATOM 1811 C C . ILE A 1 246 ? -3.793 -20.578 -4.477 1 98 246 ILE A C 1
ATOM 1813 O O . ILE A 1 246 ? -3.605 -21.719 -4.918 1 98 246 ILE A O 1
ATOM 1817 N N . ARG A 1 247 ? -2.975 -19.969 -3.656 1 97.12 247 ARG A N 1
ATOM 1818 C CA . ARG A 1 247 ? -1.771 -20.656 -3.188 1 97.12 247 ARG A CA 1
ATOM 1819 C C . ARG A 1 247 ? -2.121 -21.953 -2.477 1 97.12 247 ARG A C 1
ATOM 1821 O O . ARG A 1 247 ? -1.528 -23 -2.756 1 97.12 247 ARG A O 1
ATOM 1828 N N . ALA A 1 248 ? -3.023 -21.891 -1.564 1 98 248 ALA A N 1
ATOM 1829 C CA . ALA A 1 248 ? -3.447 -23.078 -0.815 1 98 248 ALA A CA 1
ATOM 1830 C C . ALA A 1 248 ? -4.02 -24.141 -1.747 1 98 248 ALA A C 1
ATOM 1832 O O . ALA A 1 248 ? -3.723 -25.328 -1.601 1 98 248 ALA A O 1
ATOM 1833 N N . LEU A 1 249 ? -4.836 -23.734 -2.717 1 98 249 LEU A N 1
ATOM 1834 C CA . LEU A 1 249 ? -5.418 -24.672 -3.676 1 98 249 LEU A CA 1
ATOM 1835 C C . LEU A 1 249 ? -4.328 -25.391 -4.469 1 98 249 LEU A C 1
ATOM 1837 O O . LEU A 1 249 ? -4.367 -26.609 -4.621 1 98 249 LEU A O 1
ATOM 1841 N N . HIS A 1 250 ? -3.359 -24.609 -4.922 1 94.38 250 HIS A N 1
ATOM 1842 C CA . HIS A 1 250 ? -2.25 -25.203 -5.664 1 94.38 250 HIS A CA 1
ATOM 1843 C C . HIS A 1 250 ? -1.519 -26.234 -4.824 1 94.38 250 HIS A C 1
ATOM 1845 O O . HIS A 1 250 ? -1.228 -27.344 -5.301 1 94.38 250 HIS A O 1
ATOM 1851 N N . GLU A 1 251 ? -1.281 -25.875 -3.629 1 94.88 251 GLU A N 1
ATOM 1852 C CA . GLU A 1 251 ? -0.556 -26.781 -2.738 1 94.88 251 GLU A CA 1
ATOM 1853 C C . GLU A 1 251 ? -1.348 -28.047 -2.482 1 94.88 251 GLU A C 1
ATOM 1855 O O . GLU A 1 251 ? -0.765 -29.109 -2.236 1 94.88 251 GLU A O 1
ATOM 1860 N N . GLN A 1 252 ? -2.629 -27.953 -2.561 1 97.12 252 GLN A N 1
ATOM 1861 C CA . GLN A 1 252 ? -3.5 -29.078 -2.291 1 97.12 252 GLN A CA 1
ATOM 1862 C C . GLN A 1 252 ? -3.85 -29.828 -3.578 1 97.12 252 GLN A C 1
ATOM 1864 O O . GLN A 1 252 ? -4.68 -30.734 -3.57 1 97.12 252 GLN A O 1
ATOM 1869 N N . GLY A 1 253 ? -3.311 -29.391 -4.641 1 95.62 253 GLY A N 1
ATOM 1870 C CA . GLY A 1 253 ? -3.48 -30.078 -5.914 1 95.62 253 GLY A CA 1
ATOM 1871 C C . GLY A 1 253 ? -4.785 -29.734 -6.605 1 95.62 253 GLY A C 1
ATOM 1872 O O . GLY A 1 253 ? -5.254 -30.484 -7.469 1 95.62 253 GLY A O 1
ATOM 1873 N N . ARG A 1 254 ? -5.484 -28.688 -6.18 1 97.38 254 ARG A N 1
ATOM 1874 C CA . ARG A 1 254 ? -6.691 -28.188 -6.836 1 97.38 254 ARG A CA 1
ATOM 1875 C C . ARG A 1 254 ? -6.355 -27.125 -7.863 1 97.38 254 ARG A C 1
ATOM 1877 O O . ARG A 1 254 ? -5.941 -26.016 -7.504 1 97.38 254 ARG A O 1
ATOM 1884 N N . ARG A 1 255 ? -6.578 -27.391 -9.102 1 96.31 255 ARG A N 1
ATOM 1885 C CA . ARG A 1 255 ? -6.129 -26.5 -10.18 1 96.31 255 ARG A CA 1
ATOM 1886 C C . ARG A 1 255 ? -7.07 -25.312 -10.336 1 96.31 255 ARG A C 1
ATOM 1888 O O . ARG A 1 255 ? -8.289 -25.469 -10.305 1 96.31 255 ARG A O 1
ATOM 1895 N N . VAL A 1 256 ? -6.555 -24.172 -10.461 1 97.69 256 VAL A N 1
ATOM 1896 C CA . VAL A 1 256 ? -7.273 -22.953 -10.797 1 97.69 256 VAL A CA 1
ATOM 1897 C C . VAL A 1 256 ? -6.938 -22.531 -12.227 1 97.69 256 VAL A C 1
ATOM 1899 O O . VAL A 1 256 ? -5.77 -22.328 -12.562 1 97.69 256 VAL A O 1
ATOM 1902 N N . PRO A 1 257 ? -7.789 -22.375 -13.117 1 97.56 257 PRO A N 1
ATOM 1903 C CA . PRO A 1 257 ? -9.234 -22.359 -12.867 1 97.56 257 PRO A CA 1
ATOM 1904 C C . PRO A 1 257 ? -9.898 -23.703 -13.164 1 97.56 257 PRO A C 1
ATOM 1906 O O . PRO A 1 257 ? -11.117 -23.844 -13.023 1 97.56 257 PRO A O 1
ATOM 1909 N N . GLU A 1 258 ? -9.18 -24.703 -13.586 1 97.12 258 GLU A N 1
ATOM 1910 C CA . GLU A 1 258 ? -9.75 -25.906 -14.18 1 97.12 258 GLU A CA 1
ATOM 1911 C C . GLU A 1 258 ? -10.695 -26.609 -13.211 1 97.12 258 GLU A C 1
ATOM 1913 O O . GLU A 1 258 ? -11.703 -27.188 -13.625 1 97.12 258 GLU A O 1
ATOM 1918 N N . GLU A 1 259 ? -10.375 -26.578 -11.961 1 97.75 259 GLU A N 1
ATOM 1919 C CA . GLU A 1 259 ? -11.195 -27.25 -10.961 1 97.75 259 GLU A CA 1
ATOM 1920 C C . GLU A 1 259 ? -11.922 -26.234 -10.07 1 97.75 259 GLU A C 1
ATOM 1922 O O . GLU A 1 259 ? -13.039 -26.484 -9.625 1 97.75 259 GLU A O 1
ATOM 1927 N N . VAL A 1 260 ? -11.266 -25.141 -9.773 1 98.69 260 VAL A N 1
ATOM 1928 C CA . VAL A 1 260 ? -11.867 -24.125 -8.914 1 98.69 260 VAL A CA 1
ATOM 1929 C C . VAL A 1 260 ? -11.656 -22.75 -9.523 1 98.69 260 VAL A C 1
ATOM 1931 O O . VAL A 1 260 ? -10.523 -22.312 -9.734 1 98.69 260 VAL A O 1
ATOM 1934 N N . SER A 1 261 ? -12.758 -22.047 -9.859 1 98.88 261 SER A N 1
ATOM 1935 C CA . SER A 1 261 ? -12.703 -20.641 -10.258 1 98.88 261 SER A CA 1
ATOM 1936 C C . SER A 1 261 ? -12.586 -19.719 -9.039 1 98.88 261 SER A C 1
ATOM 1938 O O . SER A 1 261 ? -13.234 -19.953 -8.023 1 98.88 261 SER A O 1
ATOM 1940 N N . VAL A 1 262 ? -11.727 -18.703 -9.148 1 98.94 262 VAL A N 1
ATOM 1941 C CA . VAL A 1 262 ? -11.516 -17.781 -8.039 1 98.94 262 VAL A CA 1
ATOM 1942 C C . VAL A 1 262 ? -11.688 -16.344 -8.531 1 98.94 262 VAL A C 1
ATOM 1944 O O . VAL A 1 262 ? -11.109 -15.953 -9.555 1 98.94 262 VAL A O 1
ATOM 1947 N N . VAL A 1 263 ? -12.477 -15.57 -7.895 1 98.94 263 VAL A N 1
ATOM 1948 C CA . VAL A 1 263 ? -12.68 -14.156 -8.172 1 98.94 263 VAL A CA 1
ATOM 1949 C C . VAL A 1 263 ? -12.258 -13.32 -6.965 1 98.94 263 VAL A C 1
ATOM 1951 O O . VAL A 1 263 ? -12.617 -13.648 -5.828 1 98.94 263 VAL A O 1
ATOM 1954 N N . GLY A 1 264 ? -11.453 -12.328 -7.23 1 98.69 264 GLY A N 1
ATOM 1955 C CA . GLY A 1 264 ? -11.094 -11.375 -6.195 1 98.69 264 GLY A CA 1
ATOM 1956 C C . GLY A 1 264 ? -11.938 -10.117 -6.223 1 98.69 264 GLY A C 1
ATOM 1957 O O . GLY A 1 264 ? -13 -10.086 -6.844 1 98.69 264 GLY A O 1
ATOM 1958 N N . PHE A 1 265 ? -11.523 -9.07 -5.516 1 97.56 265 PHE A N 1
ATOM 1959 C CA . PHE A 1 265 ? -12.18 -7.781 -5.363 1 97.56 265 PHE A CA 1
ATOM 1960 C C . PHE A 1 265 ? -11.172 -6.699 -5 1 97.56 265 PHE A C 1
ATOM 1962 O O . PHE A 1 265 ? -10.25 -6.941 -4.223 1 97.56 265 PHE A O 1
ATOM 1969 N N . ASP A 1 266 ? -11.281 -5.453 -5.578 1 93.88 266 ASP A N 1
ATOM 1970 C CA . ASP A 1 266 ? -10.531 -4.215 -5.371 1 93.88 266 ASP A CA 1
ATOM 1971 C C . ASP A 1 266 ? -9.648 -3.906 -6.574 1 93.88 266 ASP A C 1
ATOM 1973 O O . ASP A 1 266 ? -9.422 -2.738 -6.902 1 93.88 266 ASP A O 1
ATOM 1977 N N . GLY A 1 267 ? -9.039 -4.984 -7.191 1 95.69 267 GLY A N 1
ATOM 1978 C CA . GLY A 1 267 ? -8.281 -4.746 -8.406 1 95.69 267 GLY A CA 1
ATOM 1979 C C . GLY A 1 267 ? -6.824 -4.422 -8.156 1 95.69 267 GLY A C 1
ATOM 1980 O O . GLY A 1 267 ? -6.273 -3.492 -8.75 1 95.69 267 GLY A O 1
ATOM 1981 N N . LEU A 1 268 ? -6.18 -5.254 -7.32 1 93.31 268 LEU A N 1
ATOM 1982 C CA . LEU A 1 268 ? -4.754 -5.117 -7.055 1 93.31 268 LEU A CA 1
ATOM 1983 C C . LEU A 1 268 ? -3.943 -5.281 -8.336 1 93.31 268 LEU A C 1
ATOM 1985 O O . LEU A 1 268 ? -4.238 -6.16 -9.156 1 93.31 268 LEU A O 1
ATOM 1989 N N . ALA A 1 269 ? -2.936 -4.477 -8.516 1 91.25 269 ALA A N 1
ATOM 1990 C CA . ALA A 1 269 ? -2.09 -4.547 -9.711 1 91.25 269 ALA A CA 1
ATOM 1991 C C . ALA A 1 269 ? -1.443 -5.922 -9.836 1 91.25 269 ALA A C 1
ATOM 1993 O O . ALA A 1 269 ? -1.364 -6.477 -10.938 1 91.25 269 ALA A O 1
ATOM 1994 N N . LEU A 1 270 ? -1.044 -6.465 -8.727 1 94.12 270 LEU A N 1
ATOM 1995 C CA . LEU A 1 270 ? -0.352 -7.75 -8.719 1 94.12 270 LEU A CA 1
ATOM 1996 C C . LEU A 1 270 ? -1.272 -8.859 -9.211 1 94.12 270 LEU A C 1
ATOM 1998 O O . LEU A 1 270 ? -0.803 -9.922 -9.641 1 94.12 270 LEU A O 1
ATOM 2002 N N . GLY A 1 271 ? -2.557 -8.625 -9.07 1 96.19 271 GLY A N 1
ATOM 2003 C CA . GLY A 1 271 ? -3.502 -9.625 -9.539 1 96.19 271 GLY A CA 1
ATOM 2004 C C . GLY A 1 271 ? -3.365 -9.93 -11.016 1 96.19 271 GLY A C 1
ATOM 2005 O O . GLY A 1 271 ? -3.607 -11.062 -11.445 1 96.19 271 GLY A O 1
ATOM 2006 N N . GLU A 1 272 ? -3.014 -8.938 -11.758 1 96.25 272 GLU A N 1
ATOM 2007 C CA . GLU A 1 272 ? -2.803 -9.102 -13.195 1 96.25 272 GLU A CA 1
ATOM 2008 C C . GLU A 1 272 ? -1.595 -10 -13.469 1 96.25 272 GLU A C 1
ATOM 2010 O O . GLU A 1 272 ? -1.534 -10.664 -14.508 1 96.25 272 GLU A O 1
ATOM 2015 N N . PHE A 1 273 ? -0.703 -10.094 -12.484 1 95.81 273 PHE A N 1
ATOM 2016 C CA . PHE A 1 273 ? 0.562 -10.773 -12.727 1 95.81 273 PHE A CA 1
ATOM 2017 C C . PHE A 1 273 ? 0.705 -11.992 -11.82 1 95.81 273 PHE A C 1
ATOM 2019 O O . PHE A 1 273 ? 1.8 -12.539 -11.672 1 95.81 273 PHE A O 1
ATOM 2026 N N . SER A 1 274 ? -0.358 -12.312 -11.18 1 94.62 274 SER A N 1
ATOM 2027 C CA . SER A 1 274 ? -0.374 -13.562 -10.438 1 94.62 274 SER A CA 1
ATOM 2028 C C . SER A 1 274 ? -0.443 -14.766 -11.375 1 94.62 274 SER A C 1
ATOM 2030 O O . SER A 1 274 ? -0.601 -14.609 -12.586 1 94.62 274 SER A O 1
ATOM 2032 N N . PHE A 1 275 ? -0.2 -16 -10.805 1 90.88 275 PHE A N 1
ATOM 2033 C CA . PHE A 1 275 ? -0.409 -17.234 -11.555 1 90.88 275 PHE A CA 1
ATOM 2034 C C . PHE A 1 275 ? -1.494 -18.078 -10.914 1 90.88 275 PHE A C 1
ATOM 2036 O O . PHE A 1 275 ? -1.294 -18.641 -9.828 1 90.88 275 PHE A O 1
ATOM 2043 N N . PRO A 1 276 ? -2.676 -18.266 -11.617 1 94.88 276 PRO A N 1
ATOM 2044 C CA . PRO A 1 276 ? -3.055 -17.547 -12.836 1 94.88 276 PRO A CA 1
ATOM 2045 C C . PRO A 1 276 ? -3.41 -16.078 -12.586 1 94.88 276 PRO A C 1
ATOM 2047 O O . PRO A 1 276 ? -3.627 -15.688 -11.438 1 94.88 276 PRO A O 1
ATOM 2050 N N . PRO A 1 277 ? -3.404 -15.234 -13.727 1 97.19 277 PRO A N 1
ATOM 2051 C CA . PRO A 1 277 ? -3.924 -13.875 -13.562 1 97.19 277 PRO A CA 1
ATOM 2052 C C . PRO A 1 277 ? -5.34 -13.852 -12.992 1 97.19 277 PRO A C 1
ATOM 2054 O O . PRO A 1 277 ? -6.203 -14.617 -13.445 1 97.19 277 PRO A O 1
ATOM 2057 N N . LEU A 1 278 ? -5.566 -12.992 -12.078 1 98.5 278 LEU A N 1
ATOM 2058 C CA . LEU A 1 278 ? -6.734 -13.055 -11.203 1 98.5 278 LEU A CA 1
ATOM 2059 C C . LEU A 1 278 ? -7.906 -12.281 -11.805 1 98.5 278 LEU A C 1
ATOM 2061 O O . LEU A 1 278 ? -7.773 -11.102 -12.133 1 98.5 278 LEU A O 1
ATOM 2065 N N . THR A 1 279 ? -9.023 -12.938 -12.047 1 98.88 279 THR A N 1
ATOM 2066 C CA . THR A 1 279 ? -10.305 -12.273 -12.273 1 98.88 279 THR A CA 1
ATOM 2067 C C . THR A 1 279 ? -10.742 -11.508 -11.039 1 98.88 279 THR A C 1
ATOM 2069 O O . THR A 1 279 ? -10.68 -12.023 -9.922 1 98.88 279 THR A O 1
ATOM 2072 N N . THR A 1 280 ? -11.133 -10.242 -11.195 1 98.81 280 THR A N 1
ATOM 2073 C CA . THR A 1 280 ? -11.422 -9.422 -10.031 1 98.81 280 THR A CA 1
ATOM 2074 C C . THR A 1 280 ? -12.422 -8.328 -10.367 1 98.81 280 THR A C 1
ATOM 2076 O O . THR A 1 280 ? -12.664 -8.047 -11.547 1 98.81 280 THR A O 1
ATOM 2079 N N . VAL A 1 281 ? -13.086 -7.805 -9.375 1 98.75 281 VAL A N 1
ATOM 2080 C CA . VAL A 1 281 ? -13.836 -6.555 -9.477 1 98.75 281 VAL A CA 1
ATOM 2081 C C . VAL A 1 281 ? -12.93 -5.383 -9.094 1 98.75 281 VAL A C 1
ATOM 2083 O O . VAL A 1 281 ? -12.406 -5.332 -7.977 1 98.75 281 VAL A O 1
ATOM 2086 N N . ARG A 1 282 ? -12.742 -4.508 -9.969 1 98.12 282 ARG A N 1
ATOM 2087 C CA . ARG A 1 282 ? -11.828 -3.396 -9.734 1 98.12 282 ARG A CA 1
ATOM 2088 C C . ARG A 1 282 ? -12.57 -2.18 -9.195 1 98.12 282 ARG A C 1
ATOM 2090 O O . ARG A 1 282 ? -13.594 -1.771 -9.75 1 98.12 282 ARG A O 1
ATOM 2097 N N . LEU A 1 283 ? -12.102 -1.689 -8.086 1 96.69 283 LEU A N 1
ATOM 2098 C CA . LEU A 1 283 ? -12.586 -0.444 -7.5 1 96.69 283 LEU A CA 1
ATOM 2099 C C . LEU A 1 283 ? -11.703 0.73 -7.914 1 96.69 283 LEU A C 1
ATOM 2101 O O . LEU A 1 283 ? -10.508 0.564 -8.133 1 96.69 283 LEU A O 1
ATOM 2105 N N . ASP A 1 284 ? -12.266 1.865 -8.109 1 95.88 284 ASP A N 1
ATOM 2106 C CA . ASP A 1 284 ? -11.516 3.082 -8.406 1 95.88 284 ASP A CA 1
ATOM 2107 C C . ASP A 1 284 ? -11.266 3.893 -7.137 1 95.88 284 ASP A C 1
ATOM 2109 O O . ASP A 1 284 ? -11.875 4.949 -6.941 1 95.88 284 ASP A O 1
ATOM 2113 N N . PHE A 1 285 ? -10.312 3.479 -6.34 1 94.19 285 PHE A N 1
ATOM 2114 C CA . PHE A 1 285 ? -10.008 4.074 -5.043 1 94.19 285 PHE A CA 1
ATOM 2115 C C . PHE A 1 285 ? -9.586 5.531 -5.199 1 94.19 285 PHE A C 1
ATOM 2117 O O . PHE A 1 285 ? -9.945 6.375 -4.375 1 94.19 285 PHE A O 1
ATOM 2124 N N . ARG A 1 286 ? -8.828 5.781 -6.195 1 94.38 286 ARG A N 1
ATOM 2125 C CA . ARG A 1 286 ? -8.375 7.145 -6.441 1 94.38 286 ARG A CA 1
ATOM 2126 C C . ARG A 1 286 ? -9.562 8.086 -6.648 1 94.38 286 ARG A C 1
ATOM 2128 O O . ARG A 1 286 ? -9.57 9.203 -6.125 1 94.38 286 ARG A O 1
ATOM 2135 N N . ARG A 1 287 ? -10.492 7.625 -7.383 1 96.12 287 ARG A N 1
ATOM 2136 C CA . ARG A 1 287 ? -11.695 8.422 -7.602 1 96.12 287 ARG A CA 1
ATOM 2137 C C . ARG A 1 287 ? -12.445 8.648 -6.293 1 96.12 287 ARG A C 1
ATOM 2139 O O . ARG A 1 287 ? -13.047 9.703 -6.09 1 96.12 287 ARG A O 1
ATOM 2146 N N . HIS A 1 288 ? -12.461 7.629 -5.391 1 94.75 288 HIS A N 1
ATOM 2147 C CA . HIS A 1 288 ? -13.055 7.812 -4.07 1 94.75 288 HIS A CA 1
ATOM 2148 C C . HIS A 1 288 ? -12.43 9 -3.344 1 94.75 288 HIS A C 1
ATOM 2150 O O . HIS A 1 288 ? -13.141 9.859 -2.818 1 94.75 288 HIS A O 1
ATOM 2156 N N . GLY A 1 289 ? -11.141 9.008 -3.375 1 95.94 289 GLY A N 1
ATOM 2157 C CA . GLY A 1 289 ? -10.422 10.094 -2.715 1 95.94 289 GLY A CA 1
ATOM 2158 C C . GLY A 1 289 ? -10.75 11.453 -3.289 1 95.94 289 GLY A C 1
ATOM 2159 O O . GLY A 1 289 ? -11.055 12.391 -2.545 1 95.94 289 GLY A O 1
ATOM 2160 N N . ARG A 1 290 ? -10.719 11.539 -4.59 1 96.94 290 ARG A N 1
ATOM 2161 C CA . ARG A 1 290 ? -11.016 12.797 -5.258 1 96.94 290 ARG A CA 1
ATOM 2162 C C . ARG A 1 290 ? -12.438 13.258 -4.961 1 96.94 290 ARG A C 1
ATOM 2164 O O . ARG A 1 290 ? -12.672 14.438 -4.684 1 96.94 290 ARG A O 1
ATOM 2171 N N . ALA A 1 291 ? -13.359 12.305 -4.988 1 96.44 291 ALA A N 1
ATOM 2172 C CA . ALA A 1 291 ? -14.766 12.609 -4.742 1 96.44 291 ALA A CA 1
ATOM 2173 C C . ALA A 1 291 ? -14.969 13.141 -3.328 1 96.44 291 ALA A C 1
ATOM 2175 O O . ALA A 1 291 ? -15.773 14.055 -3.111 1 96.44 291 ALA A O 1
ATOM 2176 N N . MET A 1 292 ? -14.281 12.578 -2.367 1 95.56 292 MET A N 1
ATOM 2177 C CA . MET A 1 292 ? -14.43 13.039 -0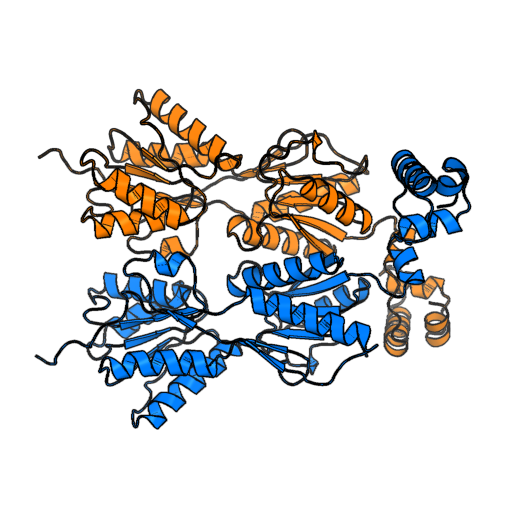.989 1 95.56 292 MET A CA 1
ATOM 2178 C C . MET A 1 292 ? -13.922 14.469 -0.83 1 95.56 292 MET A C 1
ATOM 2180 O O . MET A 1 292 ? -14.539 15.273 -0.13 1 95.56 292 MET A O 1
ATOM 2184 N N . VAL A 1 293 ? -12.844 14.766 -1.471 1 96.19 293 VAL A N 1
ATOM 2185 C CA . VAL A 1 293 ? -12.336 16.141 -1.423 1 96.19 293 VAL A CA 1
ATOM 2186 C C . VAL A 1 293 ? -13.352 17.078 -2.072 1 96.19 293 VAL A C 1
ATOM 2188 O O . VAL A 1 293 ? -13.609 18.172 -1.555 1 96.19 293 VAL A O 1
ATOM 2191 N N . GLU A 1 294 ? -13.898 16.656 -3.219 1 95.88 294 GLU A N 1
ATOM 2192 C CA . GLU A 1 294 ? -14.938 17.453 -3.879 1 95.88 294 GLU A CA 1
ATOM 2193 C C . GLU A 1 294 ? -16.094 17.734 -2.932 1 95.88 294 GLU A C 1
ATOM 2195 O O . GLU A 1 294 ? -16.594 18.859 -2.861 1 95.88 294 GLU A O 1
ATOM 2200 N N . LEU A 1 295 ? -16.5 16.75 -2.207 1 94.88 295 LEU A N 1
ATOM 2201 C CA . LEU A 1 295 ? -17.609 16.891 -1.258 1 94.88 295 LEU A CA 1
ATOM 2202 C C . LEU A 1 295 ? -17.25 17.875 -0.153 1 94.88 295 LEU A C 1
ATOM 2204 O O . LEU A 1 295 ? -18.094 18.672 0.267 1 94.88 295 LEU A O 1
ATOM 2208 N N . ILE A 1 296 ? -16.031 17.797 0.337 1 94.31 296 ILE A N 1
ATOM 2209 C CA . ILE A 1 296 ? -15.57 18.734 1.36 1 94.31 296 ILE A CA 1
ATOM 2210 C C . ILE A 1 296 ? -15.633 20.156 0.821 1 94.31 296 ILE A C 1
ATOM 2212 O O . ILE A 1 296 ? -16.172 21.062 1.475 1 94.31 296 ILE A O 1
ATOM 2216 N N . LEU A 1 297 ? -15.102 20.344 -0.354 1 93.62 297 LEU A N 1
ATOM 2217 C CA . LEU A 1 297 ? -15.016 21.688 -0.942 1 93.62 297 LEU A CA 1
ATOM 2218 C C . LEU A 1 297 ? -16.406 22.25 -1.198 1 93.62 297 LEU A C 1
ATOM 2220 O O . LEU A 1 297 ? -16.625 23.453 -1.043 1 93.62 297 LEU A O 1
ATOM 2224 N N . GLU A 1 298 ? -17.312 21.406 -1.619 1 93.19 298 GLU A N 1
ATOM 2225 C CA . GLU A 1 298 ? -18.703 21.828 -1.786 1 93.19 298 GLU A CA 1
ATOM 2226 C C . GLU A 1 298 ? -19.281 22.344 -0.473 1 93.19 298 GLU A C 1
ATOM 2228 O O . GLU A 1 298 ? -19.984 23.359 -0.45 1 93.19 298 GLU A O 1
ATOM 2233 N N . GLN A 1 299 ? -19.016 21.594 0.588 1 91.25 299 GLN A N 1
ATOM 2234 C CA . GLN A 1 299 ? -19.5 21.984 1.902 1 91.25 299 GLN A CA 1
ATOM 2235 C C . GLN A 1 299 ? -18.891 23.312 2.348 1 91.25 299 GLN A C 1
ATOM 2237 O O . GLN A 1 299 ? -19.594 24.172 2.906 1 91.25 299 GLN A O 1
ATOM 2242 N N . VAL A 1 300 ? -17.641 23.406 2.105 1 87.94 300 VAL A N 1
ATOM 2243 C CA . VAL A 1 300 ? -16.938 24.641 2.469 1 87.94 300 VAL A CA 1
ATOM 2244 C C . VAL A 1 300 ? -17.531 25.812 1.703 1 87.94 300 VAL A C 1
ATOM 2246 O O . VAL A 1 300 ? -17.781 26.875 2.281 1 87.94 300 VAL A O 1
ATOM 2249 N N . ALA A 1 301 ? -17.734 25.625 0.499 1 86.88 301 ALA A N 1
ATOM 2250 C CA . ALA A 1 301 ? -18.297 26.688 -0.352 1 86.88 301 ALA A CA 1
ATOM 2251 C C . ALA A 1 301 ? -19.719 27.047 0.08 1 86.88 301 ALA A C 1
ATOM 2253 O O . ALA A 1 301 ? -20.125 28.203 -0.017 1 86.88 301 ALA A O 1
ATOM 2254 N N . ALA A 1 302 ? -20.406 26.047 0.535 1 85.19 302 ALA A N 1
ATOM 2255 C CA . ALA A 1 302 ? -21.797 26.25 0.927 1 85.19 302 ALA A CA 1
ATOM 2256 C C . ALA A 1 302 ? -21.891 26.844 2.328 1 85.19 302 ALA A C 1
ATOM 2258 O O . ALA A 1 302 ? -22.953 27.312 2.74 1 85.19 302 ALA A O 1
ATOM 2259 N N . GLY A 1 303 ? -20.75 26.906 3.021 1 77.06 303 GLY A N 1
ATOM 2260 C CA . GLY A 1 303 ? -20.703 27.469 4.359 1 77.06 303 GLY A CA 1
ATOM 2261 C C . GLY A 1 303 ? -21.172 26.516 5.434 1 77.06 303 GLY A C 1
ATOM 2262 O O . GLY A 1 303 ? -21.656 26.938 6.488 1 77.06 303 GLY A O 1
ATOM 2263 N N . GLY A 1 304 ? -21.266 25.25 5.043 1 68.38 304 GLY A N 1
ATOM 2264 C CA . GLY A 1 304 ? -21.609 24.297 6.09 1 68.38 304 GLY A CA 1
ATOM 2265 C C . GLY A 1 304 ? -21.922 22.906 5.559 1 68.38 304 GLY A C 1
ATOM 2266 O O . GLY A 1 304 ? -21.828 22.656 4.352 1 68.38 304 GLY A O 1
ATOM 2267 N N . PRO A 1 305 ? -22.188 22.062 6.652 1 67.31 305 PRO A N 1
ATOM 2268 C CA . PRO A 1 305 ? -22.469 20.672 6.27 1 67.31 305 PRO A CA 1
ATOM 2269 C C . PRO A 1 305 ? -23.703 20.531 5.391 1 67.31 305 PRO A C 1
ATOM 2271 O O . PRO A 1 305 ? -24.672 21.281 5.559 1 67.31 305 PRO A O 1
ATOM 2274 N N . GLN A 1 306 ? -23.438 19.859 4.238 1 66.69 306 GLN A N 1
ATOM 2275 C CA . GLN A 1 306 ? -24.578 19.5 3.402 1 66.69 306 GLN A CA 1
ATOM 2276 C C . GLN A 1 306 ? -25.125 18.125 3.777 1 66.69 306 GLN A C 1
ATOM 2278 O O . GLN A 1 306 ? -24.422 17.328 4.414 1 66.69 306 GLN A O 1
ATOM 2283 N N . GLY A 1 307 ? -26.422 17.969 3.863 1 65.69 307 GLY A N 1
ATOM 2284 C CA . GLY A 1 307 ? -27.047 16.688 4.168 1 65.69 307 GLY A CA 1
ATOM 2285 C C . GLY A 1 307 ? -26.25 15.492 3.693 1 65.69 307 GLY A C 1
ATOM 2286 O O . GLY A 1 307 ? -25.078 15.625 3.357 1 65.69 307 GLY A O 1
ATOM 2287 N N . ALA A 1 308 ? -26.844 14.336 3.818 1 73.19 308 ALA A N 1
ATOM 2288 C CA . ALA A 1 308 ? -26.25 13.023 3.561 1 73.19 308 ALA A CA 1
ATOM 2289 C C . ALA A 1 308 ? -26.156 12.75 2.062 1 73.19 308 ALA A C 1
ATOM 2291 O O . ALA A 1 308 ? -26.891 11.906 1.532 1 73.19 308 ALA A O 1
ATOM 2292 N N . ARG A 1 309 ? -25.359 13.625 1.286 1 86.12 309 ARG A N 1
ATOM 2293 C CA . ARG A 1 309 ? -25.109 13.344 -0.122 1 86.12 309 ARG A CA 1
ATOM 2294 C C . ARG A 1 309 ? -24.172 12.156 -0.28 1 86.12 309 ARG A C 1
ATOM 2296 O O . ARG A 1 309 ? -23.188 12.039 0.453 1 86.12 309 ARG A O 1
ATOM 2303 N N . SER A 1 310 ? -24.625 11.258 -1.126 1 89.12 310 SER A N 1
ATOM 2304 C CA . SER A 1 310 ? -23.812 10.062 -1.353 1 89.12 310 SER A CA 1
ATOM 2305 C C . SER A 1 310 ? -23.484 9.891 -2.832 1 89.12 310 SER A C 1
ATOM 2307 O O . SER A 1 310 ? -24.359 10.031 -3.688 1 89.12 310 SER A O 1
ATOM 2309 N N . MET A 1 311 ? -22.234 9.766 -3.154 1 92.81 311 MET A N 1
ATOM 2310 C CA . MET A 1 311 ? -21.766 9.422 -4.492 1 92.81 311 MET A CA 1
ATOM 2311 C C . MET A 1 311 ? -21.406 7.945 -4.578 1 92.81 311 MET A C 1
ATOM 2313 O O . MET A 1 311 ? -20.719 7.418 -3.705 1 92.81 311 MET A O 1
ATOM 2317 N N . VAL A 1 312 ? -21.938 7.32 -5.535 1 94 312 VAL A N 1
ATOM 2318 C CA . VAL A 1 312 ? -21.609 5.918 -5.781 1 94 312 VAL A CA 1
ATOM 2319 C C . VAL A 1 312 ? -20.688 5.805 -6.988 1 94 312 VAL A C 1
ATOM 2321 O O . VAL A 1 312 ? -21 6.297 -8.07 1 94 312 VAL A O 1
ATOM 2324 N N . ILE A 1 313 ? -19.578 5.289 -6.809 1 96.31 313 ILE A N 1
ATOM 2325 C CA . ILE A 1 313 ? -18.562 5.148 -7.859 1 96.31 313 ILE A CA 1
ATOM 2326 C C . ILE A 1 313 ? -18.656 3.754 -8.477 1 96.31 313 ILE A C 1
ATOM 2328 O O . ILE A 1 313 ? -18.547 2.748 -7.773 1 96.31 313 ILE A O 1
ATOM 2332 N N . PRO A 1 314 ? -18.781 3.662 -9.75 1 97.12 314 PRO A N 1
ATOM 2333 C CA . PRO A 1 314 ? -18.938 2.363 -10.414 1 97.12 314 PRO A CA 1
ATOM 2334 C C . PRO A 1 314 ? -17.703 1.478 -10.273 1 97.12 314 PRO A C 1
ATOM 2336 O O . PRO A 1 314 ? -16.594 1.984 -10.117 1 97.12 314 PRO A O 1
ATOM 2339 N N . THR A 1 315 ? -17.969 0.195 -10.242 1 97.56 315 THR A N 1
ATOM 2340 C CA . THR A 1 315 ? -16.906 -0.814 -10.273 1 97.56 315 THR A CA 1
ATOM 2341 C C . THR A 1 315 ? -16.781 -1.427 -11.664 1 97.56 315 THR A C 1
ATOM 2343 O O . THR A 1 315 ? -17.609 -1.168 -12.539 1 97.56 315 THR A O 1
ATOM 2346 N N . GLU A 1 316 ? -15.695 -2.086 -11.898 1 98.19 316 GLU A N 1
ATOM 2347 C CA . GLU A 1 316 ? -15.461 -2.727 -13.188 1 98.19 316 GLU A CA 1
ATOM 2348 C C . GLU A 1 316 ? -15.086 -4.195 -13.016 1 98.19 316 GLU A C 1
ATOM 2350 O O . GLU A 1 316 ? -14.18 -4.523 -12.242 1 98.19 316 GLU A O 1
ATOM 2355 N N . MET A 1 317 ? -15.789 -5.055 -13.719 1 98.44 317 MET A N 1
ATOM 2356 C CA . MET A 1 317 ? -15.43 -6.469 -13.75 1 98.44 317 MET A CA 1
ATOM 2357 C C . MET A 1 317 ? -14.266 -6.719 -14.703 1 98.44 317 MET A C 1
ATOM 2359 O O . MET A 1 317 ? -14.352 -6.383 -15.891 1 98.44 317 MET A O 1
ATOM 2363 N N . ILE A 1 318 ? -13.164 -7.191 -14.258 1 98.75 318 ILE A N 1
ATOM 2364 C CA . ILE A 1 318 ? -12 -7.539 -15.062 1 98.75 318 ILE A CA 1
ATOM 2365 C C . ILE A 1 318 ? -11.859 -9.055 -15.133 1 98.75 318 ILE A C 1
ATOM 2367 O O . ILE A 1 318 ? -11.516 -9.703 -14.141 1 98.75 318 ILE A O 1
ATOM 2371 N N . ILE A 1 319 ? -12.102 -9.617 -16.234 1 98.81 319 ILE A N 1
ATOM 2372 C CA . ILE A 1 319 ? -12.016 -11.062 -16.438 1 98.81 319 ILE A CA 1
ATOM 2373 C C . ILE A 1 319 ? -10.617 -11.438 -16.906 1 98.81 319 ILE A C 1
ATOM 2375 O O . ILE A 1 319 ? -10.125 -10.898 -17.906 1 98.81 319 ILE A O 1
ATOM 2379 N N . ARG A 1 320 ? -10.008 -12.375 -16.094 1 98.19 320 ARG A N 1
ATOM 2380 C CA . ARG A 1 320 ? -8.703 -12.898 -16.469 1 98.19 320 ARG A CA 1
ATOM 2381 C C . ARG A 1 320 ? -8.695 -14.422 -16.453 1 98.19 320 ARG A C 1
ATOM 2383 O O . ARG A 1 320 ? -9.672 -15.055 -16.859 1 98.19 320 ARG A O 1
ATOM 2390 N N . ALA A 1 321 ? -7.621 -15.047 -15.938 1 98.06 321 ALA A N 1
ATOM 2391 C CA . ALA A 1 321 ? -7.461 -16.469 -16.219 1 98.06 321 ALA A CA 1
ATOM 2392 C C . ALA A 1 321 ? -7.711 -17.312 -14.961 1 98.06 321 ALA A C 1
ATOM 2394 O O . ALA A 1 321 ? -7.391 -18.5 -14.93 1 98.06 321 ALA A O 1
ATOM 2395 N N . SER A 1 322 ? -8.328 -16.688 -13.922 1 98.62 322 SER A N 1
ATOM 2396 C CA . SER A 1 322 ? -8.578 -17.469 -12.711 1 98.62 322 SER A CA 1
ATOM 2397 C C . SER A 1 322 ? -10 -18 -12.688 1 98.62 322 SER A C 1
ATOM 2399 O O . SER A 1 322 ? -10.445 -18.547 -11.672 1 98.62 322 SER A O 1
ATOM 2401 N N . THR A 1 323 ? -10.773 -17.859 -13.812 1 98.81 323 THR A N 1
ATOM 2402 C CA . THR A 1 323 ? -12.133 -18.391 -13.867 1 98.81 323 THR A CA 1
ATOM 2403 C C . THR A 1 323 ? -12.359 -19.172 -15.164 1 98.81 323 THR A C 1
ATOM 2405 O O . THR A 1 323 ? -11.812 -18.828 -16.203 1 98.81 323 THR A O 1
ATOM 2408 N N . ALA A 1 324 ? -13.086 -20.234 -15.078 1 98.62 324 ALA A N 1
ATOM 2409 C CA . ALA A 1 324 ? -13.484 -21.094 -16.188 1 98.62 324 ALA A CA 1
ATOM 2410 C C . ALA A 1 324 ? -14.742 -21.891 -15.844 1 98.62 324 ALA A C 1
ATOM 2412 O O . ALA A 1 324 ? -15.234 -21.828 -14.719 1 98.62 324 ALA A O 1
ATOM 2413 N N . ALA A 1 325 ? -15.328 -22.547 -16.891 1 98.25 325 ALA A N 1
ATOM 2414 C CA . ALA A 1 325 ? -16.438 -23.453 -16.625 1 98.25 325 ALA A CA 1
ATOM 2415 C C . ALA A 1 325 ? -16.047 -24.562 -15.648 1 98.25 325 ALA A C 1
ATOM 2417 O O . ALA A 1 325 ? -14.891 -25 -15.641 1 98.25 325 ALA A O 1
ATOM 2418 N N . PRO A 1 326 ? -16.984 -24.922 -14.773 1 96.88 326 PRO A N 1
ATOM 2419 C CA . PRO A 1 326 ? -16.656 -26.016 -13.844 1 96.88 326 PRO A CA 1
ATOM 2420 C C . PRO 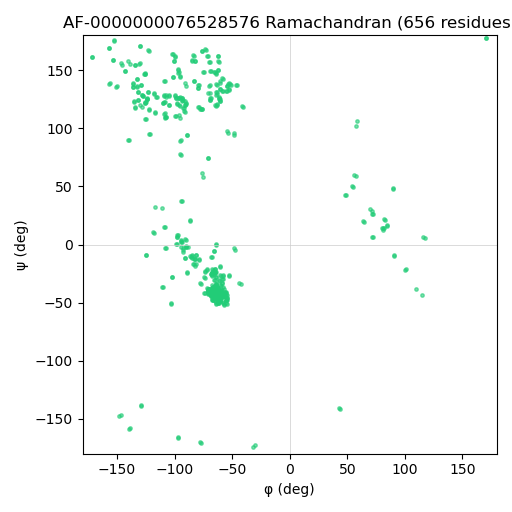A 1 326 ? -16.359 -27.328 -14.555 1 96.88 326 PRO A C 1
ATOM 2422 O O . PRO A 1 326 ? -16.734 -27.5 -15.719 1 96.88 326 PRO A O 1
ATOM 2425 N N . PRO A 1 327 ? -15.609 -28.141 -13.789 1 91.75 327 PRO A N 1
ATOM 2426 C CA . PRO A 1 327 ? -15.352 -29.453 -14.383 1 91.75 327 PRO A CA 1
ATOM 2427 C C . PRO A 1 327 ? -16.625 -30.234 -14.648 1 91.75 327 PRO A C 1
ATOM 2429 O O . PRO A 1 327 ? -17.609 -30.094 -13.914 1 91.75 327 PRO A O 1
ATOM 2432 N N . HIS A 1 328 ? -16.75 -30.844 -15.859 1 81 328 HIS A N 1
ATOM 2433 C CA . HIS A 1 328 ? -17.891 -31.703 -16.156 1 81 328 HIS A CA 1
ATOM 2434 C C . HIS A 1 328 ? -17.938 -32.906 -15.211 1 81 328 HIS A C 1
ATOM 2436 O O . HIS A 1 328 ? -16.891 -33.469 -14.875 1 81 328 HIS A O 1
ATOM 2442 N N . PRO A 1 329 ? -19.078 -33.094 -14.539 1 64.69 329 PRO A N 1
ATOM 2443 C CA . PRO A 1 329 ? -19.156 -34.312 -13.758 1 64.69 329 PRO A CA 1
ATOM 2444 C C . PRO A 1 329 ? -18.734 -35.562 -14.547 1 64.69 329 PRO A C 1
ATOM 2446 O O . PRO A 1 329 ? -19.078 -35.688 -15.727 1 64.69 329 PRO A O 1
ATOM 2449 N N . GLY A 1 330 ? -17.531 -36.062 -14.531 1 46.94 330 GLY A N 1
ATOM 2450 C CA . GLY A 1 330 ? -17.281 -37.375 -15.148 1 46.94 330 GLY A CA 1
ATOM 2451 C C . GLY A 1 330 ? -18.375 -38.375 -14.859 1 46.94 330 GLY A C 1
ATOM 2452 O O . GLY A 1 330 ? -19.125 -38.219 -13.898 1 46.94 330 GLY A O 1
ATOM 2453 N N . MET B 1 1 ? -10.781 32.469 23.109 1 72.19 1 MET B N 1
ATOM 2454 C CA . MET B 1 1 ? -10.078 32.344 24.391 1 72.19 1 MET B CA 1
ATOM 2455 C C . MET B 1 1 ? -10.758 33.156 25.469 1 72.19 1 MET B C 1
ATOM 2457 O O . MET B 1 1 ? -11.039 32.656 26.562 1 72.19 1 MET B O 1
ATOM 2461 N N . ALA B 1 2 ? -11.023 34.406 25.188 1 75.88 2 ALA B N 1
ATOM 2462 C CA . ALA B 1 2 ? -11.648 35.281 26.172 1 75.88 2 ALA B CA 1
ATOM 2463 C C . ALA B 1 2 ? -13.031 34.75 26.562 1 75.88 2 ALA B C 1
ATOM 2465 O O . ALA B 1 2 ? -13.398 34.781 27.734 1 75.88 2 ALA B O 1
ATOM 2466 N N . ASP B 1 3 ? -13.703 34.25 25.547 1 78.69 3 ASP B N 1
ATOM 2467 C CA . ASP B 1 3 ? -15.039 33.719 25.812 1 78.69 3 ASP B CA 1
ATOM 2468 C C . ASP B 1 3 ? -14.969 32.438 26.641 1 78.69 3 ASP B C 1
ATOM 2470 O O . ASP B 1 3 ? -15.789 32.219 27.531 1 78.69 3 ASP B O 1
ATOM 2474 N N . VAL B 1 4 ? -14 31.625 26.297 1 82.06 4 VAL B N 1
ATOM 2475 C CA . VAL B 1 4 ? -13.789 30.406 27.078 1 82.06 4 VAL B CA 1
ATOM 2476 C C . VAL B 1 4 ? -13.445 30.766 28.531 1 82.06 4 VAL B C 1
ATOM 2478 O O . VAL B 1 4 ? -13.984 30.188 29.469 1 82.06 4 VAL B O 1
ATOM 2481 N N . ALA B 1 5 ? -12.641 31.75 28.656 1 84.5 5 ALA B N 1
ATOM 2482 C CA . ALA B 1 5 ? -12.227 32.219 29.984 1 84.5 5 ALA B CA 1
ATOM 2483 C C . ALA B 1 5 ? -13.422 32.719 30.781 1 84.5 5 ALA B C 1
ATOM 2485 O O . ALA B 1 5 ? -13.586 32.375 31.953 1 84.5 5 ALA B O 1
ATOM 2486 N N . ARG B 1 6 ? -14.18 33.438 30.156 1 84.06 6 ARG B N 1
ATOM 2487 C CA . ARG B 1 6 ? -15.375 34 30.781 1 84.06 6 ARG B CA 1
ATOM 2488 C C . ARG B 1 6 ? -16.328 32.906 31.203 1 84.06 6 ARG B C 1
ATOM 2490 O O . ARG B 1 6 ? -16.812 32.875 32.344 1 84.06 6 ARG B O 1
ATOM 2497 N N . LEU B 1 7 ? -16.469 31.969 30.281 1 84 7 LEU B N 1
ATOM 2498 C CA . LEU B 1 7 ? -17.438 30.906 30.547 1 84 7 LEU B CA 1
ATOM 2499 C C . LEU B 1 7 ? -16.906 29.969 31.641 1 84 7 LEU B C 1
ATOM 2501 O O . LEU B 1 7 ? -17.688 29.5 32.469 1 84 7 LEU B O 1
ATOM 2505 N N . ALA B 1 8 ? -15.727 29.719 31.641 1 86.12 8 ALA B N 1
ATOM 2506 C CA . ALA B 1 8 ? -15.094 28.797 32.594 1 86.12 8 ALA B CA 1
ATOM 2507 C C . ALA B 1 8 ? -14.781 29.516 33.906 1 86.12 8 ALA B C 1
ATOM 2509 O O . ALA B 1 8 ? -14.453 28.859 34.906 1 86.12 8 ALA B O 1
ATOM 2510 N N . GLY B 1 9 ? -14.875 30.859 33.906 1 88.12 9 GLY B N 1
ATOM 2511 C CA . GLY B 1 9 ? -14.586 31.625 35.094 1 88.12 9 GLY B CA 1
ATOM 2512 C C . GLY B 1 9 ? -13.102 31.672 35.438 1 88.12 9 GLY B C 1
ATOM 2513 O O . GLY B 1 9 ? -12.727 31.609 36.625 1 88.12 9 GLY B O 1
ATOM 2514 N N . VAL B 1 10 ? -12.398 31.531 34.469 1 86.81 10 VAL B N 1
ATOM 2515 C CA . VAL B 1 10 ? -10.953 31.562 34.656 1 86.81 10 VAL B CA 1
ATOM 2516 C C . VAL B 1 10 ? -10.328 32.656 33.812 1 86.81 10 VAL B C 1
ATOM 2518 O O . VAL B 1 10 ? -11.023 33.312 33.031 1 86.81 10 VAL B O 1
ATOM 2521 N N . SER B 1 11 ? -9.062 32.969 34.094 1 82.56 11 SER B N 1
ATOM 2522 C CA . SER B 1 11 ? -8.336 33.906 33.25 1 82.56 11 SER B CA 1
ATOM 2523 C C . SER B 1 11 ? -8.023 33.312 31.875 1 82.56 11 SER B C 1
ATOM 2525 O O . SER B 1 11 ? -8.023 32.094 31.719 1 82.56 11 SER B O 1
ATOM 2527 N N . SER B 1 12 ? -7.793 34.156 30.844 1 80.81 12 SER B N 1
ATOM 2528 C CA . SER B 1 12 ? -7.363 33.688 29.531 1 80.81 12 SER B CA 1
ATOM 2529 C C . SER B 1 12 ? -6.059 32.906 29.609 1 80.81 12 SER B C 1
ATOM 2531 O O . SER B 1 12 ? -5.832 31.984 28.828 1 80.81 12 SER B O 1
ATOM 2533 N N . GLN B 1 13 ? -5.309 33.25 30.641 1 77.12 13 GLN B N 1
ATOM 2534 C CA . GLN B 1 13 ? -4.051 32.531 30.844 1 77.12 13 GLN B CA 1
ATOM 2535 C C . GLN B 1 13 ? -4.297 31.094 31.297 1 77.12 13 GLN B C 1
ATOM 2537 O O . GLN B 1 13 ? -3.602 30.172 30.875 1 77.12 13 GLN B O 1
ATOM 2542 N N . THR B 1 14 ? -5.258 31 32.094 1 81.06 14 THR B N 1
ATOM 2543 C CA . THR B 1 14 ? -5.609 29.672 32.562 1 81.06 14 THR B CA 1
ATOM 2544 C C . THR B 1 14 ? -6.152 28.812 31.422 1 81.06 14 THR B C 1
ATOM 2546 O O . THR B 1 14 ? -5.84 27.625 31.328 1 81.06 14 THR B O 1
ATOM 2549 N N . VAL B 1 15 ? -6.902 29.453 30.516 1 78.5 15 VAL B N 1
ATOM 2550 C CA . VAL B 1 15 ? -7.418 28.734 29.344 1 78.5 15 VAL B CA 1
ATOM 2551 C C . VAL B 1 15 ? -6.258 28.266 28.469 1 78.5 15 VAL B C 1
ATOM 2553 O O . VAL B 1 15 ? -6.242 27.125 28.016 1 78.5 15 VAL B O 1
ATOM 2556 N N . SER B 1 16 ? -5.332 29.062 28.375 1 72.62 16 SER B N 1
ATOM 2557 C CA . SER B 1 16 ? -4.148 28.734 27.594 1 72.62 16 SER B CA 1
ATOM 2558 C C . SER B 1 16 ? -3.385 27.562 28.203 1 72.62 16 SER B C 1
ATOM 2560 O O . SER B 1 16 ? -2.971 26.641 27.5 1 72.62 16 SER B O 1
ATOM 2562 N N . ARG B 1 17 ? -3.344 27.656 29.516 1 73.31 17 ARG B N 1
ATOM 2563 C CA . ARG B 1 17 ? -2.617 26.609 30.234 1 73.31 17 ARG B CA 1
ATOM 2564 C C . ARG B 1 17 ? -3.33 25.266 30.125 1 73.31 17 ARG B C 1
ATOM 2566 O O . ARG B 1 17 ? -2.688 24.234 29.922 1 73.31 17 ARG B O 1
ATOM 2573 N N . VAL B 1 18 ? -4.574 25.328 30.203 1 73.38 18 VAL B N 1
ATOM 2574 C CA . VAL B 1 18 ? -5.355 24.094 30.094 1 73.38 18 VAL B CA 1
ATOM 2575 C C . VAL B 1 18 ? -5.297 23.562 28.672 1 73.38 18 VAL B C 1
ATOM 2577 O O . VAL B 1 18 ? -5.109 22.359 28.453 1 73.38 18 VAL B O 1
ATOM 2580 N N . SER B 1 19 ? -5.395 24.469 27.766 1 67 19 SER B N 1
ATOM 2581 C CA . SER B 1 19 ? -5.426 24.109 26.359 1 67 19 SER B CA 1
ATOM 2582 C C . SER B 1 19 ? -4.082 23.547 25.906 1 67 19 SER B C 1
ATOM 2584 O O . SER B 1 19 ? -4.023 22.703 25 1 67 19 SER B O 1
ATOM 2586 N N . SER B 1 20 ? -3.068 23.969 26.656 1 61.5 20 SER B N 1
ATOM 2587 C CA . SER B 1 20 ? -1.718 23.547 26.297 1 61.5 20 SER B CA 1
ATOM 2588 C C . SER B 1 20 ? -1.306 22.297 27.078 1 61.5 20 SER B C 1
ATOM 2590 O O . SER B 1 20 ? -0.161 21.844 26.984 1 61.5 20 SER B O 1
ATOM 2592 N N . GLY B 1 21 ? -2.191 21.844 27.812 1 62.34 21 GLY B N 1
ATOM 2593 C CA . GLY B 1 21 ? -1.928 20.656 28.609 1 62.34 21 GLY B CA 1
ATOM 2594 C C . GLY B 1 21 ? -0.964 20.906 29.766 1 62.34 21 GLY B C 1
ATOM 2595 O O . GLY B 1 21 ? -0.264 20 30.203 1 62.34 21 GLY B O 1
ATOM 2596 N N . ALA B 1 22 ? -0.913 22.016 30.266 1 62.47 22 ALA B N 1
ATOM 2597 C CA . ALA B 1 22 ? -0.005 22.344 31.359 1 62.47 22 ALA B CA 1
ATOM 2598 C C . ALA B 1 22 ? -0.325 21.531 32.594 1 62.47 22 ALA B C 1
ATOM 2600 O O . ALA B 1 22 ? -1.492 21.375 32.969 1 62.47 22 ALA B O 1
ATOM 2601 N N . PRO B 1 23 ? 0.647 20.922 33.156 1 68 23 PRO B N 1
ATOM 2602 C CA . PRO B 1 23 ? 0.434 20.031 34.281 1 68 23 PRO B CA 1
ATOM 2603 C C . PRO B 1 23 ? -0.026 20.766 35.531 1 68 23 PRO B C 1
ATOM 2605 O O . PRO B 1 23 ? -0.659 20.156 36.406 1 68 23 PRO B O 1
ATOM 2608 N N . ASN B 1 24 ? 0.207 21.938 35.688 1 72.06 24 ASN B N 1
ATOM 2609 C CA . ASN B 1 24 ? -0.041 22.641 36.938 1 72.06 24 ASN B CA 1
ATOM 2610 C C . ASN B 1 24 ? -1.42 23.297 36.938 1 72.06 24 ASN B C 1
ATOM 2612 O O . ASN B 1 24 ? -1.567 24.438 37.375 1 72.06 24 ASN B O 1
ATOM 2616 N N . VAL B 1 25 ? -2.342 22.688 36.406 1 76.62 25 VAL B N 1
ATOM 2617 C CA . VAL B 1 25 ? -3.721 23.156 36.469 1 76.62 25 VAL B CA 1
ATOM 2618 C C . VAL B 1 25 ? -4.582 22.156 37.219 1 76.62 25 VAL B C 1
ATOM 2620 O O . VAL B 1 25 ? -4.469 20.938 37.031 1 76.62 25 VAL B O 1
ATOM 2623 N N . ARG B 1 26 ? -5.277 22.672 38.219 1 83.56 26 ARG B N 1
ATOM 2624 C CA . ARG B 1 26 ? -6.164 21.828 39 1 83.56 26 ARG B CA 1
ATOM 2625 C C . ARG B 1 26 ? -7.133 21.062 38.094 1 83.56 26 ARG B C 1
ATOM 2627 O O . ARG B 1 26 ? -7.645 21.625 37.125 1 83.56 26 ARG B O 1
ATOM 2634 N N . GLN B 1 27 ? -7.32 19.844 38.438 1 81.62 27 GLN B N 1
ATOM 2635 C CA . GLN B 1 27 ? -8.156 18.969 37.625 1 81.62 27 GLN B CA 1
ATOM 2636 C C . GLN B 1 27 ? -9.547 19.562 37.438 1 81.62 27 GLN B C 1
ATOM 2638 O O . GLN B 1 27 ? -10.117 19.484 36.344 1 81.62 27 GLN B O 1
ATOM 2643 N N . ALA B 1 28 ? -10.047 20.125 38.531 1 83 28 ALA B N 1
ATOM 2644 C CA . ALA B 1 28 ? -11.375 20.719 38.438 1 83 28 ALA B CA 1
ATOM 2645 C C . ALA B 1 28 ? -11.398 21.875 37.438 1 83 28 ALA B C 1
ATOM 2647 O O . ALA B 1 28 ? -12.352 22.016 36.656 1 83 28 ALA B O 1
ATOM 2648 N N . THR B 1 29 ? -10.43 22.641 37.406 1 84.31 29 THR B N 1
ATOM 2649 C CA . THR B 1 29 ? -10.305 23.766 36.5 1 84.31 29 THR B CA 1
ATOM 2650 C C . THR B 1 29 ? -10.141 23.281 35.062 1 84.31 29 THR B C 1
ATOM 2652 O O . THR B 1 29 ? -10.758 23.828 34.156 1 84.31 29 THR B O 1
ATOM 2655 N N . ARG B 1 30 ? -9.344 22.328 34.844 1 81.81 30 ARG B N 1
ATOM 2656 C CA . ARG B 1 30 ? -9.133 21.719 33.531 1 81.81 30 ARG B CA 1
ATOM 2657 C C . ARG B 1 30 ? -10.445 21.25 32.938 1 81.81 30 ARG B C 1
ATOM 2659 O O . ARG B 1 30 ? -10.742 21.516 31.75 1 81.81 30 ARG B O 1
ATOM 2666 N N . ARG B 1 31 ? -11.141 20.609 33.781 1 80.44 31 ARG B N 1
ATOM 2667 C CA . ARG B 1 31 ? -12.422 20.094 33.312 1 80.44 31 ARG B CA 1
ATOM 2668 C C . ARG B 1 31 ? -13.352 21.219 32.906 1 80.44 31 ARG B C 1
ATOM 2670 O O . ARG B 1 31 ? -14.016 21.141 31.859 1 80.44 31 ARG B O 1
ATOM 2677 N N . ARG B 1 32 ? -13.406 22.25 33.75 1 82.5 32 ARG B N 1
ATOM 2678 C CA . ARG B 1 32 ? -14.281 23.391 33.469 1 82.5 32 ARG B CA 1
ATOM 2679 C C . ARG B 1 32 ? -13.883 24.062 32.156 1 82.5 32 ARG B C 1
ATOM 2681 O O . ARG B 1 32 ? -14.742 24.438 31.344 1 82.5 32 ARG B O 1
ATOM 2688 N N . VAL B 1 33 ? -12.633 24.203 32 1 80.81 33 VAL B N 1
ATOM 2689 C CA . VAL B 1 33 ? -12.125 24.859 30.812 1 80.81 33 VAL B CA 1
ATOM 2690 C C . VAL B 1 33 ? -12.414 24 29.578 1 80.81 33 VAL B C 1
ATOM 2692 O O . VAL B 1 33 ? -12.906 24.5 28.562 1 80.81 33 VAL B O 1
ATOM 2695 N N . LEU B 1 34 ? -12.172 22.719 29.719 1 76.5 34 LEU B N 1
ATOM 2696 C CA . LEU B 1 34 ? -12.422 21.812 28.594 1 76.5 34 LEU B CA 1
ATOM 2697 C C . LEU B 1 34 ? -13.906 21.766 28.25 1 76.5 34 LEU B C 1
ATOM 2699 O O . LEU B 1 34 ? -14.281 21.734 27.078 1 76.5 34 LEU B O 1
ATOM 2703 N N . GLN B 1 35 ? -14.648 21.812 29.281 1 75.62 35 GLN B N 1
ATOM 2704 C CA . GLN B 1 35 ? -16.094 21.859 29.078 1 75.62 35 GLN B CA 1
ATOM 2705 C C . GLN B 1 35 ? -16.516 23.156 28.391 1 75.62 35 GLN B C 1
ATOM 2707 O O . GLN B 1 35 ? -17.359 23.141 27.484 1 75.62 35 GLN B O 1
ATOM 2712 N N . ALA B 1 36 ? -16.016 24.25 28.875 1 78.25 36 ALA B N 1
ATOM 2713 C CA . ALA B 1 36 ? -16.312 25.547 28.266 1 78.25 36 ALA B CA 1
ATOM 2714 C C . ALA B 1 36 ? -15.852 25.594 26.812 1 78.25 36 ALA B C 1
ATOM 2716 O O . ALA B 1 36 ? -16.547 26.125 25.953 1 78.25 36 ALA B O 1
ATOM 2717 N N . MET B 1 37 ? -14.672 25.031 26.562 1 71.56 37 MET B N 1
ATOM 2718 C CA . MET B 1 37 ? -14.156 24.938 25.188 1 71.56 37 MET B CA 1
ATOM 2719 C C . MET B 1 37 ? -15.102 24.141 24.312 1 71.56 37 MET B C 1
ATOM 2721 O O . MET B 1 37 ? -15.398 24.547 23.188 1 71.56 37 MET B O 1
ATOM 2725 N N . ASP B 1 38 ? -15.531 23.125 24.891 1 65.69 38 ASP B N 1
ATOM 2726 C CA . ASP B 1 38 ? -16.469 22.266 24.172 1 65.69 38 ASP B CA 1
ATOM 2727 C C . ASP B 1 38 ? -17.781 22.984 23.891 1 65.69 38 ASP B C 1
ATOM 2729 O O . ASP B 1 38 ? -18.281 22.938 22.766 1 65.69 38 ASP B O 1
ATOM 2733 N N . GLN B 1 39 ? -18.219 23.641 24.906 1 65.62 39 GLN B N 1
ATOM 2734 C CA . GLN B 1 39 ? -19.516 24.328 24.812 1 65.62 39 GLN B CA 1
ATOM 2735 C C . GLN B 1 39 ? -19.438 25.469 23.797 1 65.62 39 GLN B C 1
ATOM 2737 O O . GLN B 1 39 ? -20.406 25.734 23.078 1 65.62 39 GLN B O 1
ATOM 2742 N N . LEU B 1 40 ? -18.297 26.125 23.844 1 65 40 LEU B N 1
ATOM 2743 C CA . LEU B 1 40 ? -18.141 27.297 22.984 1 65 40 LEU B CA 1
ATOM 2744 C C . LEU B 1 40 ? -17.562 26.891 21.625 1 65 40 LEU B C 1
ATOM 2746 O O . LEU B 1 40 ? -17.438 27.719 20.734 1 65 40 LEU B O 1
ATOM 2750 N N . GLY B 1 41 ? -17.312 25.656 21.594 1 57.12 41 GLY B N 1
ATOM 2751 C CA . GLY B 1 41 ? -16.688 25.156 20.375 1 57.12 41 GLY B CA 1
ATOM 2752 C C . GLY B 1 41 ? -15.305 25.75 20.125 1 57.12 41 GLY B C 1
ATOM 2753 O O . GLY B 1 41 ? -14.922 25.984 18.984 1 57.12 41 GLY B O 1
ATOM 2754 N N . TYR B 1 42 ? -14.797 26.234 21.266 1 53.97 42 TYR B N 1
ATOM 2755 C CA . TYR B 1 42 ? -13.484 26.891 21.172 1 53.97 42 TYR B CA 1
ATOM 2756 C C . TYR B 1 42 ? -12.375 25.844 21.078 1 53.97 42 TYR B C 1
ATOM 2758 O O . TYR B 1 42 ? -12.32 24.922 21.891 1 53.97 42 TYR B O 1
ATOM 2766 N N . SER B 1 43 ? -11.695 25.766 20.125 1 55.75 43 SER B N 1
ATOM 2767 C CA . SER B 1 43 ? -10.453 25.016 20.016 1 55.75 43 SER B CA 1
ATOM 2768 C C . SER B 1 43 ? -9.242 25.938 19.953 1 55.75 43 SER B C 1
ATOM 2770 O O . SER B 1 43 ? -9.227 26.891 19.188 1 55.75 43 SER B O 1
ATOM 2772 N N . PRO B 1 44 ? -8.406 25.844 21.094 1 51.44 44 PRO B N 1
ATOM 2773 C CA . PRO B 1 44 ? -7.227 26.719 21.031 1 51.44 44 PRO B CA 1
ATOM 2774 C C . PRO B 1 44 ? -6.574 26.734 19.656 1 51.44 44 PRO B C 1
ATOM 2776 O O . PRO B 1 44 ? -6.512 25.703 18.984 1 51.44 44 PRO B O 1
ATOM 2779 N N . ASN B 1 45 ? -6.582 27.938 19.125 1 51.34 45 ASN B N 1
ATOM 2780 C CA . ASN B 1 45 ? -5.957 28.141 17.812 1 51.34 45 ASN B CA 1
ATOM 2781 C C . ASN B 1 45 ? -4.516 27.641 17.797 1 51.34 45 ASN B C 1
ATOM 2783 O O . ASN B 1 45 ? -3.699 28.047 18.625 1 51.34 45 ASN B O 1
ATOM 2787 N N . ARG B 1 46 ? -4.137 26.469 17.375 1 53.72 46 ARG B N 1
ATOM 2788 C CA . ARG B 1 46 ? -2.812 25.859 17.312 1 53.72 46 ARG B CA 1
ATOM 2789 C C . ARG B 1 46 ? -1.771 26.859 16.828 1 53.72 46 ARG B C 1
ATOM 2791 O O . ARG B 1 46 ? -0.633 26.859 17.297 1 53.72 46 ARG B O 1
ATOM 2798 N N . ALA B 1 47 ? -2.266 27.703 15.945 1 52.09 47 ALA B N 1
ATOM 2799 C CA . ALA B 1 47 ? -1.331 28.719 15.477 1 52.09 47 ALA B CA 1
ATOM 2800 C C . ALA B 1 47 ? -0.871 29.609 16.625 1 52.09 47 ALA B C 1
ATOM 2802 O O . ALA B 1 47 ? 0.317 29.922 16.734 1 52.09 47 ALA B O 1
ATOM 2803 N N . ALA B 1 48 ? -1.81 29.906 17.422 1 52.81 48 ALA B N 1
ATOM 2804 C CA . ALA B 1 48 ? -1.466 30.75 18.578 1 52.81 48 ALA B CA 1
ATOM 2805 C C . ALA B 1 48 ? -0.607 29.984 19.578 1 52.81 48 ALA B C 1
ATOM 2807 O O . ALA B 1 48 ? 0.344 30.531 20.141 1 52.81 48 ALA B O 1
ATOM 2808 N N . GLN B 1 49 ? -0.971 28.75 19.75 1 54.16 49 GLN B N 1
ATOM 2809 C CA . GLN B 1 49 ? -0.196 27.938 20.672 1 54.16 49 GLN B CA 1
ATOM 2810 C C . GLN B 1 49 ? 1.211 27.688 20.125 1 54.16 49 GLN B C 1
ATOM 2812 O O . GLN B 1 49 ? 2.18 27.688 20.891 1 54.16 49 GLN B O 1
ATOM 2817 N N . ALA B 1 50 ? 1.165 27.438 18.859 1 58.31 50 ALA B N 1
ATOM 2818 C CA . ALA B 1 50 ? 2.463 27.25 18.219 1 58.31 50 ALA B CA 1
ATOM 2819 C C . ALA B 1 50 ? 3.361 28.469 18.422 1 58.31 50 ALA B C 1
ATOM 2821 O O . ALA B 1 50 ? 4.559 28.328 18.688 1 58.31 50 ALA B O 1
ATOM 2822 N N . LEU B 1 51 ? 2.787 29.594 18.375 1 51.94 51 LEU B N 1
ATOM 2823 C CA . LEU B 1 51 ? 3.521 30.828 18.562 1 51.94 51 LEU B CA 1
ATOM 2824 C C . LEU B 1 51 ? 4.051 30.938 19.984 1 51.94 51 LEU B C 1
ATOM 2826 O O . LEU B 1 51 ? 5.184 31.375 20.203 1 51.94 51 LEU B O 1
ATOM 2830 N N . ARG B 1 52 ? 3.205 30.5 20.797 1 52.06 52 ARG B N 1
ATOM 2831 C CA . ARG B 1 52 ? 3.6 30.578 22.203 1 52.06 52 ARG B CA 1
ATOM 2832 C C . ARG B 1 52 ? 4.656 29.531 22.531 1 52.06 52 ARG B C 1
ATOM 2834 O O . ARG B 1 52 ? 5.605 29.812 23.281 1 52.06 52 ARG B O 1
ATOM 2841 N N . ARG B 1 53 ? 4.453 28.344 22 1 56.91 53 ARG B N 1
ATOM 2842 C CA . ARG B 1 53 ? 5.355 27.234 22.297 1 56.91 53 ARG B CA 1
ATOM 2843 C C . ARG B 1 53 ? 6.598 27.297 21.422 1 56.91 53 ARG B C 1
ATOM 2845 O O . ARG B 1 53 ? 7.629 26.703 21.766 1 56.91 53 ARG B O 1
ATOM 2852 N N . GLY B 1 54 ? 6.566 27.984 20.406 1 60.69 54 GLY B N 1
ATOM 2853 C CA . GLY B 1 54 ? 7.645 27.969 19.438 1 60.69 54 GLY B CA 1
ATOM 2854 C C . GLY B 1 54 ? 7.711 26.688 18.625 1 60.69 54 GLY B C 1
ATOM 2855 O O . GLY B 1 54 ? 8.766 26.328 18.094 1 60.69 54 GLY B O 1
ATOM 2856 N N . SER B 1 55 ? 6.68 25.859 18.844 1 73.69 55 SER B N 1
ATOM 2857 C CA . SER B 1 55 ? 6.605 24.594 18.125 1 73.69 55 SER B CA 1
ATOM 2858 C C . SER B 1 55 ? 5.195 24.328 17.609 1 73.69 55 SER B C 1
ATOM 2860 O O . SER B 1 55 ? 4.215 24.594 18.312 1 73.69 55 SER B O 1
ATOM 2862 N N . SER B 1 56 ? 5.066 23.906 16.453 1 75.69 56 SER B N 1
ATOM 2863 C CA . SER B 1 56 ? 3.77 23.578 15.867 1 75.69 56 SER B CA 1
ATOM 2864 C C . SER B 1 56 ? 3.373 22.141 16.188 1 75.69 56 SER B C 1
ATOM 2866 O O . SER B 1 56 ? 2.225 21.75 15.977 1 75.69 56 SER B O 1
ATOM 2868 N N . ARG B 1 57 ? 4.289 21.312 16.75 1 85.19 57 ARG B N 1
ATOM 2869 C CA . ARG B 1 57 ? 4.086 19.891 17 1 85.19 57 ARG B CA 1
ATOM 2870 C C . ARG B 1 57 ? 3.525 19.188 15.781 1 85.19 57 ARG B C 1
ATOM 2872 O O . ARG B 1 57 ? 2.57 18.422 15.883 1 85.19 57 ARG B O 1
ATOM 2879 N N . THR B 1 58 ? 4.109 19.562 14.641 1 87.38 58 THR B N 1
ATOM 2880 C CA . THR B 1 58 ? 3.74 18.953 13.367 1 87.38 58 THR B CA 1
ATOM 2881 C C . THR B 1 58 ? 4.984 18.531 12.594 1 87.38 58 THR B C 1
ATOM 2883 O O . THR B 1 58 ? 5.969 19.266 12.531 1 87.38 58 THR B O 1
ATOM 2886 N N . ILE B 1 59 ? 4.914 17.328 12.156 1 92.38 59 ILE B N 1
ATOM 2887 C CA . ILE B 1 59 ? 5.961 16.812 11.273 1 92.38 59 ILE B CA 1
ATOM 2888 C C . ILE B 1 59 ? 5.441 16.75 9.844 1 92.38 59 ILE B C 1
ATOM 2890 O O . ILE B 1 59 ? 4.332 16.281 9.594 1 92.38 59 ILE B O 1
ATOM 2894 N N . GLY B 1 60 ? 6.203 17.344 8.922 1 91.31 60 GLY B N 1
ATOM 2895 C CA . GLY B 1 60 ? 5.902 17.203 7.504 1 91.31 60 GLY B CA 1
ATOM 2896 C C . GLY B 1 60 ? 6.469 15.922 6.91 1 91.31 60 GLY B C 1
ATOM 2897 O O . GLY B 1 60 ? 7.57 15.5 7.266 1 91.31 60 GLY B O 1
ATOM 2898 N N . VAL B 1 61 ? 5.668 15.312 6.027 1 92.56 61 VAL B N 1
ATOM 2899 C CA . VAL B 1 61 ? 6.117 14.148 5.277 1 92.56 61 VAL B CA 1
ATOM 2900 C C . VAL B 1 61 ? 5.984 14.406 3.781 1 92.56 61 VAL B C 1
ATOM 2902 O O . VAL B 1 61 ? 4.922 14.812 3.307 1 92.56 61 VAL B O 1
ATOM 2905 N N . LEU B 1 62 ? 7.051 14.234 3.1 1 89.12 62 LEU B N 1
ATOM 2906 C CA . LEU B 1 62 ? 7.074 14.352 1.646 1 89.12 62 LEU B CA 1
ATOM 2907 C C . LEU B 1 62 ? 7.289 12.984 0.999 1 89.12 62 LEU B C 1
ATOM 2909 O O . LEU B 1 62 ? 8.266 12.297 1.311 1 89.12 62 LEU B O 1
ATOM 2913 N N . THR B 1 63 ? 6.34 12.625 0.167 1 88.44 63 THR B N 1
ATOM 2914 C CA . THR B 1 63 ? 6.445 11.352 -0.541 1 88.44 63 THR B CA 1
ATOM 2915 C C . THR B 1 63 ? 6.199 11.547 -2.035 1 88.44 63 THR B C 1
ATOM 2917 O O . THR B 1 63 ? 5.824 12.633 -2.473 1 88.44 63 THR B O 1
ATOM 2920 N N . GLN B 1 64 ? 6.449 10.484 -2.816 1 85.06 64 GLN B N 1
ATOM 2921 C CA . GLN B 1 64 ? 6.227 10.555 -4.254 1 85.06 64 GLN B CA 1
ATOM 2922 C C . GLN B 1 64 ? 4.945 9.828 -4.648 1 85.06 64 GLN B C 1
ATOM 2924 O O . GLN B 1 64 ? 4.137 10.352 -5.418 1 85.06 64 GLN B O 1
ATOM 2929 N N . GLN B 1 65 ? 4.879 8.672 -4.176 1 88.75 65 GLN B N 1
ATOM 2930 C CA . GLN B 1 65 ? 3.752 7.797 -4.484 1 88.75 65 GLN B CA 1
ATOM 2931 C C . GLN B 1 65 ? 3.32 7.004 -3.252 1 88.75 65 GLN B C 1
ATOM 2933 O O . GLN B 1 65 ? 3.752 5.867 -3.055 1 88.75 65 GLN B O 1
ATOM 2938 N N . ILE B 1 66 ? 2.377 7.625 -2.504 1 91.25 66 ILE B N 1
ATOM 2939 C CA . ILE B 1 66 ? 2.002 7.102 -1.195 1 91.25 66 ILE B CA 1
ATOM 2940 C C . ILE B 1 66 ? 1.446 5.688 -1.347 1 91.25 66 ILE B C 1
ATOM 2942 O O . ILE B 1 66 ? 1.521 4.879 -0.416 1 91.25 66 ILE B O 1
ATOM 2946 N N . GLN B 1 67 ? 1.041 5.324 -2.568 1 90.44 67 GLN B N 1
ATOM 2947 C CA . GLN B 1 67 ? 0.389 4.035 -2.768 1 90.44 67 GLN B CA 1
ATOM 2948 C C . GLN B 1 67 ? 1.416 2.924 -2.965 1 90.44 67 GLN B C 1
ATOM 2950 O O . GLN B 1 67 ? 1.065 1.741 -2.98 1 90.44 67 GLN B O 1
ATOM 2955 N N . ARG B 1 68 ? 2.641 3.32 -3.115 1 89.5 68 ARG B N 1
ATOM 2956 C CA . ARG B 1 68 ? 3.672 2.293 -3.221 1 89.5 68 ARG B CA 1
ATOM 2957 C C . ARG B 1 68 ? 3.961 1.664 -1.862 1 89.5 68 ARG B C 1
ATOM 2959 O O . ARG B 1 68 ? 3.926 2.348 -0.837 1 89.5 68 ARG B O 1
ATOM 2966 N N . THR B 1 69 ? 4.316 0.426 -1.926 1 87.62 69 THR B N 1
ATOM 2967 C CA . THR B 1 69 ? 4.48 -0.376 -0.719 1 87.62 69 THR B CA 1
ATOM 2968 C C . THR B 1 69 ? 5.488 0.268 0.227 1 87.62 69 THR B C 1
ATOM 2970 O O . THR B 1 69 ? 5.191 0.49 1.402 1 87.62 69 THR B O 1
ATOM 2973 N N . GLY B 1 70 ? 6.637 0.6 -0.225 1 89.75 70 GLY B N 1
ATOM 2974 C CA . GLY B 1 70 ? 7.676 1.183 0.608 1 89.75 70 GLY B CA 1
ATOM 2975 C C . GLY B 1 70 ? 7.266 2.498 1.241 1 89.75 70 GLY B C 1
ATOM 2976 O O . GLY B 1 70 ? 7.516 2.73 2.426 1 89.75 70 GLY B O 1
ATOM 2977 N N . GLU B 1 71 ? 6.586 3.307 0.478 1 91.69 71 GLU B N 1
ATOM 2978 C CA . GLU B 1 71 ? 6.156 4.613 0.962 1 91.69 71 GLU B CA 1
ATOM 2979 C C . GLU B 1 71 ? 5.051 4.48 2.004 1 91.69 71 GLU B C 1
ATOM 2981 O O . GLU B 1 71 ? 5.078 5.152 3.037 1 91.69 71 GLU B O 1
ATOM 2986 N N . ALA B 1 72 ? 4.133 3.617 1.748 1 93.5 72 ALA B N 1
ATOM 2987 C CA . ALA B 1 72 ? 3.01 3.441 2.664 1 93.5 72 ALA B CA 1
ATOM 2988 C C . ALA B 1 72 ? 3.477 2.883 4.004 1 93.5 72 ALA B C 1
ATOM 2990 O O . ALA B 1 72 ? 3.078 3.377 5.062 1 93.5 72 ALA B O 1
ATOM 2991 N N . LEU B 1 73 ? 4.328 1.877 3.969 1 94.5 73 LEU B N 1
ATOM 2992 C CA . LEU B 1 73 ? 4.812 1.245 5.191 1 94.5 73 LEU B CA 1
ATOM 2993 C C . LEU B 1 73 ? 5.699 2.201 5.984 1 94.5 73 LEU B C 1
ATOM 2995 O O . LEU B 1 73 ? 5.609 2.262 7.211 1 94.5 73 LEU B O 1
ATOM 2999 N N . THR B 1 74 ? 6.551 2.939 5.254 1 94.81 74 THR B N 1
ATOM 3000 C CA . THR B 1 74 ? 7.387 3.93 5.922 1 94.81 74 THR B CA 1
ATOM 3001 C C . THR B 1 74 ? 6.527 5.012 6.578 1 94.81 74 THR B C 1
ATOM 3003 O O . THR B 1 74 ? 6.773 5.398 7.723 1 94.81 74 THR B O 1
ATOM 3006 N N . THR B 1 75 ? 5.547 5.457 5.828 1 94.75 75 THR B N 1
ATOM 3007 C CA . THR B 1 75 ? 4.656 6.488 6.359 1 94.75 75 THR B CA 1
ATOM 3008 C C . THR B 1 75 ? 3.896 5.969 7.574 1 94.75 75 THR B C 1
ATOM 3010 O O . THR B 1 75 ? 3.668 6.715 8.531 1 94.75 75 THR B O 1
ATOM 3013 N N . ALA B 1 76 ? 3.502 4.727 7.555 1 94.94 76 ALA B N 1
ATOM 3014 C CA . ALA B 1 76 ? 2.865 4.129 8.727 1 94.94 76 ALA B CA 1
ATOM 3015 C C . ALA B 1 76 ? 3.768 4.227 9.953 1 94.94 76 ALA B C 1
ATOM 3017 O O . ALA B 1 76 ? 3.307 4.566 11.047 1 94.94 76 ALA B O 1
ATOM 3018 N N . GLY B 1 77 ? 5.027 3.934 9.781 1 96.12 77 GLY B N 1
ATOM 3019 C CA . GLY B 1 77 ? 5.988 4.066 10.859 1 96.12 77 GLY B CA 1
ATOM 3020 C C . GLY B 1 77 ? 6.133 5.492 11.359 1 96.12 77 GLY B C 1
ATOM 3021 O O . GLY B 1 77 ? 6.242 5.723 12.562 1 96.12 77 GLY B O 1
ATOM 3022 N N . VAL B 1 78 ? 6.121 6.453 10.414 1 96.38 78 VAL B N 1
ATOM 3023 C CA . VAL B 1 78 ? 6.195 7.867 10.766 1 96.38 78 VAL B CA 1
ATOM 3024 C C . VAL B 1 78 ? 4.988 8.242 11.625 1 96.38 78 VAL B C 1
ATOM 3026 O O . VAL B 1 78 ? 5.141 8.867 12.68 1 96.38 78 VAL B O 1
ATOM 3029 N N . LEU B 1 79 ? 3.83 7.832 11.156 1 94.69 79 LEU B N 1
ATOM 3030 C CA . LEU B 1 79 ? 2.592 8.172 11.844 1 94.69 79 LEU B CA 1
ATOM 3031 C C . LEU B 1 79 ? 2.582 7.594 13.258 1 94.69 79 LEU B C 1
ATOM 3033 O O . LEU B 1 79 ? 2.209 8.281 14.211 1 94.69 79 LEU B O 1
ATOM 3037 N N . GLU B 1 80 ? 3.014 6.387 13.383 1 94.25 80 GLU B N 1
ATOM 3038 C CA . GLU B 1 80 ? 3.057 5.738 14.688 1 94.25 80 GLU B CA 1
ATOM 3039 C C . GLU B 1 80 ? 3.988 6.48 15.641 1 94.25 80 GLU B C 1
ATOM 3041 O O . GLU B 1 80 ? 3.592 6.836 16.75 1 94.25 80 GLU B O 1
ATOM 3046 N N . ALA B 1 81 ? 5.168 6.766 15.195 1 95.94 81 ALA B N 1
ATOM 3047 C CA . ALA B 1 81 ? 6.172 7.426 16.016 1 95.94 81 ALA B CA 1
ATOM 3048 C C . ALA B 1 81 ? 5.762 8.859 16.344 1 95.94 81 ALA B C 1
ATOM 3050 O O . ALA B 1 81 ? 5.953 9.336 17.469 1 95.94 81 ALA B O 1
ATOM 3051 N N . ALA B 1 82 ? 5.238 9.555 15.336 1 93.69 82 ALA B N 1
ATOM 3052 C CA . ALA B 1 82 ? 4.797 10.93 15.539 1 93.69 82 ALA B CA 1
ATOM 3053 C C . ALA B 1 82 ? 3.666 11 16.562 1 93.69 82 ALA B C 1
ATOM 3055 O O . ALA B 1 82 ? 3.686 11.852 17.453 1 93.69 82 ALA B O 1
ATOM 3056 N N . THR B 1 83 ? 2.736 10.125 16.422 1 89.12 83 THR B N 1
ATOM 3057 C CA . THR B 1 83 ? 1.618 10.078 17.359 1 89.12 83 THR B CA 1
ATOM 3058 C C . THR B 1 83 ? 2.109 9.82 18.766 1 89.12 83 THR B C 1
ATOM 3060 O O . THR B 1 83 ? 1.673 10.484 19.719 1 89.12 83 THR B O 1
ATOM 3063 N N . GLU B 1 84 ? 2.99 8.883 18.922 1 91.25 84 GLU B N 1
ATOM 3064 C CA . GLU B 1 84 ? 3.568 8.562 20.219 1 91.25 84 GLU B CA 1
ATOM 3065 C C . GLU B 1 84 ? 4.262 9.773 20.844 1 91.25 84 GLU B C 1
ATOM 3067 O O . GLU B 1 84 ? 4.266 9.945 22.062 1 91.25 84 GLU B O 1
ATOM 3072 N N . ALA B 1 85 ? 4.758 10.633 20 1 92.38 85 ALA B N 1
ATOM 3073 C CA . ALA B 1 85 ? 5.504 11.805 20.469 1 92.38 85 ALA B CA 1
ATOM 3074 C C . ALA B 1 85 ? 4.59 13.016 20.594 1 92.38 85 ALA B C 1
ATOM 3076 O O . ALA B 1 85 ? 5.039 14.109 20.953 1 92.38 85 ALA B O 1
ATOM 3077 N N . GLY B 1 86 ? 3.314 12.797 20.219 1 87.31 86 GLY B N 1
ATOM 3078 C CA . GLY B 1 86 ? 2.352 13.883 20.328 1 87.31 86 GLY B CA 1
ATOM 3079 C C . GLY B 1 86 ? 2.41 14.852 19.156 1 87.31 86 GLY B C 1
ATOM 3080 O O . GLY B 1 86 ? 2.082 16.031 19.312 1 87.31 86 GLY B O 1
ATOM 3081 N N . TYR B 1 87 ? 2.93 14.445 18.016 1 89.19 87 TYR B N 1
ATOM 3082 C CA . TYR B 1 87 ? 3.035 15.281 16.828 1 89.19 87 TYR B CA 1
ATOM 3083 C C . TYR B 1 87 ? 1.94 14.938 15.828 1 89.19 87 TYR B C 1
ATOM 3085 O O . TYR B 1 87 ? 1.59 13.766 15.656 1 89.19 87 TYR B O 1
ATOM 3093 N N . ALA B 1 88 ? 1.466 15.961 15.156 1 86.5 88 ALA B N 1
ATOM 3094 C CA . ALA B 1 88 ? 0.65 15.758 13.961 1 86.5 88 ALA B CA 1
ATOM 3095 C C . ALA B 1 88 ? 1.525 15.555 12.727 1 86.5 88 ALA B C 1
ATOM 3097 O O . ALA B 1 88 ? 2.73 15.82 12.766 1 86.5 88 ALA B O 1
ATOM 3098 N N . VAL B 1 89 ? 0.862 15.008 11.68 1 92 89 VAL B N 1
ATOM 3099 C CA . VAL B 1 89 ? 1.62 14.758 10.453 1 92 89 VAL B CA 1
ATOM 3100 C C . VAL B 1 89 ? 0.93 15.43 9.273 1 92 89 VAL B C 1
ATOM 3102 O O . VAL B 1 89 ? -0.254 15.195 9.023 1 92 89 VAL B O 1
ATOM 3105 N N . ASN B 1 90 ? 1.665 16.312 8.594 1 89.88 90 ASN B N 1
ATOM 3106 C CA . ASN B 1 90 ? 1.246 16.891 7.316 1 89.88 90 ASN B CA 1
ATOM 3107 C C . ASN B 1 90 ? 1.886 16.156 6.137 1 89.88 90 ASN B C 1
ATOM 3109 O O . ASN B 1 90 ? 3.111 16.094 6.035 1 89.88 90 ASN B O 1
ATOM 3113 N N . LEU B 1 91 ? 1.026 15.641 5.289 1 91.81 91 LEU B N 1
ATOM 3114 C CA . LEU B 1 91 ? 1.518 14.805 4.199 1 91.81 91 LEU B CA 1
ATOM 3115 C C . LEU B 1 91 ? 1.373 15.516 2.857 1 91.81 91 LEU B C 1
ATOM 3117 O O . LEU B 1 91 ? 0.322 16.094 2.564 1 91.81 91 LEU B O 1
ATOM 3121 N N . ALA B 1 92 ? 2.443 15.57 2.115 1 87.62 92 ALA B N 1
ATOM 3122 C CA . ALA B 1 92 ? 2.436 16.062 0.742 1 87.62 92 ALA B CA 1
ATOM 3123 C C . ALA B 1 92 ? 3.039 15.039 -0.214 1 87.62 92 ALA B C 1
ATOM 3125 O O . ALA B 1 92 ? 3.916 14.266 0.171 1 87.62 92 ALA B O 1
ATOM 3126 N N . GLN B 1 93 ? 2.486 15.078 -1.356 1 86 93 GLN B N 1
ATOM 3127 C CA . GLN B 1 93 ? 2.977 14.164 -2.387 1 86 93 GLN B CA 1
ATOM 3128 C C . GLN B 1 93 ? 3.416 14.93 -3.631 1 86 93 GLN B C 1
ATOM 3130 O O . GLN B 1 93 ? 2.721 15.844 -4.086 1 86 93 GLN B O 1
ATOM 3135 N N . VAL B 1 94 ? 4.605 14.578 -4.066 1 78.75 94 VAL B N 1
ATOM 3136 C CA . VAL B 1 94 ? 5.133 15.117 -5.316 1 78.75 94 VAL B CA 1
ATOM 3137 C C . VAL B 1 94 ? 5.52 13.969 -6.25 1 78.75 94 VAL B C 1
ATOM 3139 O O . VAL B 1 94 ? 6.527 13.297 -6.027 1 78.75 94 VAL B O 1
ATOM 3142 N N . ALA B 1 95 ? 4.754 13.773 -7.273 1 69.06 95 ALA B N 1
ATOM 3143 C CA . ALA B 1 95 ? 4.926 12.617 -8.148 1 69.06 95 ALA B CA 1
ATOM 3144 C C . ALA B 1 95 ? 6.262 12.68 -8.883 1 69.06 95 ALA B C 1
ATOM 3146 O O . ALA B 1 95 ? 6.902 11.648 -9.109 1 69.06 95 ALA B O 1
ATOM 3147 N N . ARG B 1 96 ? 6.742 13.938 -9.289 1 67.12 96 ARG B N 1
ATOM 3148 C CA . ARG B 1 96 ? 7.977 14.078 -10.055 1 67.12 96 ARG B CA 1
ATOM 3149 C C . ARG B 1 96 ? 8.977 14.969 -9.32 1 67.12 96 ARG B C 1
ATOM 3151 O O . ARG B 1 96 ? 8.992 16.188 -9.523 1 67.12 96 ARG B O 1
ATOM 3158 N N . PRO B 1 97 ? 9.844 14.281 -8.594 1 58.31 97 PRO B N 1
ATOM 3159 C CA . PRO B 1 97 ? 10.734 15.047 -7.727 1 58.31 97 PRO B CA 1
ATOM 3160 C C . PRO B 1 97 ? 11.734 15.898 -8.516 1 58.31 97 PRO B C 1
ATOM 3162 O O . PRO B 1 97 ? 12.266 16.875 -7.988 1 58.31 97 PRO B O 1
ATOM 3165 N N . GLU B 1 98 ? 12.008 15.352 -9.773 1 60.94 98 GLU B N 1
ATOM 3166 C CA . GLU B 1 98 ? 12.969 16.125 -10.555 1 60.94 98 GLU B CA 1
ATOM 3167 C C . GLU B 1 98 ? 12.414 17.484 -10.922 1 60.94 98 GLU B C 1
ATOM 3169 O O . GLU B 1 98 ? 13.172 18.391 -11.281 1 60.94 98 GLU B O 1
ATOM 3174 N N . SER B 1 99 ? 11.188 17.625 -10.562 1 58.16 99 SER B N 1
ATOM 3175 C CA . SER B 1 99 ? 10.547 18.844 -11.047 1 58.16 99 SER B CA 1
ATOM 3176 C C . SER B 1 99 ? 10.523 19.922 -9.969 1 58.16 99 SER B C 1
ATOM 3178 O O . SER B 1 99 ? 10.961 19.688 -8.844 1 58.16 99 SER B O 1
ATOM 3180 N N . GLU B 1 100 ? 10.336 21.094 -10.406 1 60.19 100 GLU B N 1
ATOM 3181 C CA . GLU B 1 100 ? 10.086 22.25 -9.555 1 60.19 100 GLU B CA 1
ATOM 3182 C C . GLU B 1 100 ? 9.023 21.938 -8.5 1 60.19 100 GLU B C 1
ATOM 3184 O O . GLU B 1 100 ? 8.969 22.594 -7.457 1 60.19 100 GLU B O 1
ATOM 3189 N N . ASP B 1 101 ? 8.531 20.766 -8.664 1 65.12 101 ASP B N 1
ATOM 3190 C CA . ASP B 1 101 ? 7.41 20.391 -7.805 1 65.12 101 ASP B CA 1
ATOM 3191 C C . ASP B 1 101 ? 7.887 20.016 -6.402 1 65.12 101 ASP B C 1
ATOM 3193 O O . ASP B 1 101 ? 7.219 20.328 -5.414 1 65.12 101 ASP B O 1
ATOM 3197 N N . LEU B 1 102 ? 9.055 19.453 -6.336 1 65.06 102 LEU B N 1
ATOM 3198 C CA . LEU B 1 102 ? 9.594 19.078 -5.031 1 65.06 102 LEU B CA 1
ATOM 3199 C C . LEU B 1 102 ? 9.867 20.328 -4.18 1 65.06 102 LEU B C 1
ATOM 3201 O O . LEU B 1 102 ? 9.531 20.344 -2.994 1 65.06 102 LEU B O 1
ATOM 3205 N N . ARG B 1 103 ? 10.398 21.281 -4.852 1 64.81 103 ARG B N 1
ATOM 3206 C CA . ARG B 1 103 ? 10.68 22.531 -4.156 1 64.81 103 ARG B CA 1
ATOM 3207 C C . ARG B 1 103 ? 9.391 23.188 -3.658 1 64.81 103 ARG B C 1
ATOM 3209 O O . ARG B 1 103 ? 9.312 23.609 -2.504 1 64.81 103 ARG B O 1
ATOM 3216 N N . GLN B 1 104 ? 8.484 23.172 -4.5 1 65.31 104 GLN B N 1
ATOM 3217 C CA . GLN B 1 104 ? 7.223 23.812 -4.145 1 65.31 104 GLN B CA 1
ATOM 3218 C C . GLN B 1 104 ? 6.543 23.078 -2.988 1 65.31 104 GLN B C 1
ATOM 3220 O O . GLN B 1 104 ? 6.027 23.719 -2.064 1 65.31 104 GLN B O 1
ATOM 3225 N N . ALA B 1 105 ? 6.645 21.797 -3.025 1 68.31 105 ALA B N 1
ATOM 3226 C CA . ALA B 1 105 ? 6.004 21 -1.982 1 68.31 105 ALA B CA 1
ATOM 3227 C C . ALA B 1 105 ? 6.73 21.156 -0.649 1 68.31 105 ALA B C 1
ATOM 3229 O O . ALA B 1 105 ? 6.094 21.281 0.401 1 68.31 105 ALA B O 1
ATOM 3230 N N . SER B 1 106 ? 7.988 21.188 -0.735 1 67.31 106 SER B N 1
ATOM 3231 C CA . SER B 1 106 ? 8.781 21.344 0.482 1 67.31 106 SER B CA 1
ATOM 3232 C C . SER B 1 106 ? 8.562 22.734 1.1 1 67.31 106 SER B C 1
ATOM 3234 O O . SER B 1 106 ? 8.445 22.859 2.32 1 67.31 106 SER B O 1
ATOM 3236 N N . VAL B 1 107 ? 8.422 23.688 0.182 1 61.5 107 VAL B N 1
ATOM 3237 C CA . VAL B 1 107 ? 8.18 25.062 0.64 1 61.5 107 VAL B CA 1
ATOM 3238 C C . VAL B 1 107 ? 6.777 25.156 1.249 1 61.5 107 VAL B C 1
ATOM 3240 O O . VAL B 1 107 ? 6.598 25.75 2.311 1 61.5 107 VAL B O 1
ATOM 3243 N N . ARG B 1 108 ? 5.898 24.516 0.619 1 66.31 108 ARG B N 1
ATOM 3244 C CA . ARG B 1 108 ? 4.527 24.547 1.114 1 66.31 108 ARG B CA 1
ATOM 3245 C C . ARG B 1 108 ? 4.438 23.922 2.504 1 66.31 108 ARG B C 1
ATOM 3247 O O . ARG B 1 108 ? 3.771 24.469 3.391 1 66.31 108 ARG B O 1
ATOM 3254 N N . LEU B 1 109 ? 5.121 22.828 2.686 1 70.81 109 LEU B N 1
ATOM 3255 C CA . LEU B 1 109 ? 5.102 22.156 3.98 1 70.81 109 LEU B CA 1
ATOM 3256 C C . LEU B 1 109 ? 5.801 23 5.039 1 70.81 109 LEU B C 1
ATOM 3258 O O . LEU B 1 109 ? 5.34 23.078 6.18 1 70.81 109 LEU B O 1
ATOM 3262 N N . ALA B 1 110 ? 6.816 23.594 4.586 1 60.91 110 ALA B N 1
ATOM 3263 C CA . ALA B 1 110 ? 7.559 24.438 5.516 1 60.91 110 ALA B CA 1
ATOM 3264 C C . ALA B 1 110 ? 6.719 25.625 5.965 1 60.91 110 ALA B C 1
ATOM 3266 O O . ALA B 1 110 ? 6.82 26.062 7.113 1 60.91 110 ALA B O 1
ATOM 3267 N N . HIS B 1 111 ? 5.91 26 5.098 1 60.81 111 HIS B N 1
ATOM 3268 C CA . HIS B 1 111 ? 5.062 27.156 5.406 1 60.81 111 HIS B CA 1
ATOM 3269 C C . HIS B 1 111 ? 3.896 26.75 6.301 1 60.81 111 HIS B C 1
ATOM 3271 O O . HIS B 1 111 ? 3.252 27.594 6.914 1 60.81 111 HIS B O 1
ATOM 3277 N N . GLN B 1 112 ? 3.689 25.484 6.41 1 66.25 112 GLN B N 1
ATOM 3278 C CA . GLN B 1 112 ? 2.611 24.984 7.254 1 66.25 112 GLN B CA 1
ATOM 3279 C C . GLN B 1 112 ? 3.07 24.828 8.703 1 66.25 112 GLN B C 1
ATOM 3281 O O . GLN B 1 112 ? 2.4 24.188 9.508 1 66.25 112 GLN B O 1
ATOM 3286 N N . ASP B 1 113 ? 4.133 25.516 9.094 1 72.62 113 ASP B N 1
ATOM 3287 C CA . ASP B 1 113 ? 4.641 25.531 10.461 1 72.62 113 ASP B CA 1
ATOM 3288 C C . ASP B 1 113 ? 4.945 24.125 10.961 1 72.62 113 ASP B C 1
ATOM 3290 O O . ASP B 1 113 ? 4.328 23.656 11.922 1 72.62 113 ASP B O 1
ATOM 3294 N N . ILE B 1 114 ? 5.777 23.469 10.336 1 83.5 114 ILE B N 1
ATOM 3295 C CA . ILE B 1 114 ? 6.191 22.141 10.773 1 83.5 114 ILE B CA 1
ATOM 3296 C C . ILE B 1 114 ? 7.496 22.234 11.562 1 83.5 114 ILE B C 1
ATOM 3298 O O . ILE B 1 114 ? 8.297 23.141 11.336 1 83.5 114 ILE B O 1
ATOM 3302 N N . ASP B 1 115 ? 7.629 21.359 12.508 1 86.69 115 ASP B N 1
ATOM 3303 C CA . ASP B 1 115 ? 8.836 21.312 13.328 1 86.69 115 ASP B CA 1
ATOM 3304 C C . ASP B 1 115 ? 9.945 20.531 12.633 1 86.69 115 ASP B C 1
ATOM 3306 O O . ASP B 1 115 ? 11.117 20.625 13.023 1 86.69 115 ASP B O 1
ATOM 3310 N N . GLY B 1 116 ? 9.641 19.781 11.68 1 90.56 116 GLY B N 1
ATOM 3311 C CA . GLY B 1 116 ? 10.586 18.969 10.922 1 90.56 116 GLY B CA 1
ATOM 3312 C C . GLY B 1 116 ? 9.961 18.328 9.703 1 90.56 116 GLY B C 1
ATOM 3313 O O . GLY B 1 116 ? 8.742 18.234 9.586 1 90.56 116 GLY B O 1
ATOM 3314 N N . LEU B 1 117 ? 10.883 17.906 8.773 1 90.31 117 LEU B N 1
ATOM 3315 C CA . LEU B 1 117 ? 10.438 17.328 7.508 1 90.31 117 LEU B CA 1
ATOM 3316 C C . LEU B 1 117 ? 11.062 15.953 7.293 1 90.31 117 LEU B C 1
ATOM 3318 O O . LEU B 1 117 ? 12.281 15.805 7.375 1 90.31 117 LEU B O 1
ATOM 3322 N N . VAL B 1 118 ? 10.18 15.016 7.121 1 92.56 118 VAL B N 1
ATOM 3323 C CA . VAL B 1 118 ? 10.594 13.68 6.727 1 92.56 118 VAL B CA 1
ATOM 3324 C C . VAL B 1 118 ? 10.414 13.5 5.223 1 92.56 118 VAL B C 1
ATOM 3326 O O . VAL B 1 118 ? 9.344 13.773 4.684 1 92.56 118 VAL B O 1
ATOM 3329 N N . VAL B 1 119 ? 11.422 13.117 4.57 1 88.75 119 VAL B N 1
ATOM 3330 C CA . VAL B 1 119 ? 11.359 12.859 3.135 1 88.75 119 VAL B CA 1
ATOM 3331 C C . VAL B 1 119 ? 11.445 11.359 2.879 1 88.75 119 VAL B C 1
ATOM 3333 O O . VAL B 1 119 ? 12.477 10.734 3.148 1 88.75 119 VAL B O 1
ATOM 3336 N N . VAL B 1 120 ? 10.266 10.906 2.465 1 84.75 120 VAL B N 1
ATOM 3337 C CA . VAL B 1 120 ? 10.188 9.492 2.113 1 84.75 120 VAL B CA 1
ATOM 3338 C C . VAL B 1 120 ? 10.383 9.32 0.608 1 84.75 120 VAL B C 1
ATOM 3340 O O . VAL B 1 120 ? 9.516 9.703 -0.183 1 84.75 120 VAL B O 1
ATOM 3343 N N . GLN B 1 121 ? 11.406 8.82 0.102 1 71.62 121 GLN B N 1
ATOM 3344 C CA . GLN B 1 121 ? 11.758 8.641 -1.302 1 71.62 121 GLN B CA 1
ATOM 3345 C C . GLN B 1 121 ? 11.773 9.969 -2.041 1 71.62 121 GLN B C 1
ATOM 3347 O O . GLN B 1 121 ? 10.727 10.617 -2.188 1 71.62 121 GLN B O 1
ATOM 3352 N N . ALA B 1 122 ? 12.867 10.531 -2.383 1 62.28 122 ALA B N 1
ATOM 3353 C CA . ALA B 1 122 ? 12.938 11.797 -3.121 1 62.28 122 ALA B CA 1
ATOM 3354 C C . ALA B 1 122 ? 13.594 11.594 -4.484 1 62.28 122 ALA B C 1
ATOM 3356 O O . ALA B 1 122 ? 14.188 12.523 -5.031 1 62.28 122 ALA B O 1
ATOM 3357 N N . GLY B 1 123 ? 13.359 10.477 -4.949 1 64.69 123 GLY B N 1
ATOM 3358 C CA . GLY B 1 123 ? 13.969 10.273 -6.254 1 64.69 123 GLY B CA 1
ATOM 3359 C C . GLY B 1 123 ? 15.398 10.789 -6.332 1 64.69 123 GLY B C 1
ATOM 3360 O O . GLY B 1 123 ? 16.172 10.609 -5.395 1 64.69 123 GLY B O 1
ATOM 3361 N N . THR B 1 124 ? 15.75 11.375 -7.461 1 63.69 124 THR B N 1
ATOM 3362 C CA . THR B 1 124 ? 17.125 11.773 -7.742 1 63.69 124 THR B CA 1
ATOM 3363 C C . THR B 1 124 ? 17.328 13.258 -7.434 1 63.69 124 THR B C 1
ATOM 3365 O O . THR B 1 124 ? 18.391 13.812 -7.723 1 63.69 124 THR B O 1
ATOM 3368 N N . ALA B 1 125 ? 16.297 13.82 -6.867 1 63.16 125 ALA B N 1
ATOM 3369 C CA . ALA B 1 125 ? 16.469 15.242 -6.621 1 63.16 125 ALA B CA 1
ATOM 3370 C C . ALA B 1 125 ? 17.609 15.484 -5.629 1 63.16 125 ALA B C 1
ATOM 3372 O O . ALA B 1 125 ? 17.641 14.883 -4.555 1 63.16 125 ALA B O 1
ATOM 3373 N N . GLY B 1 126 ? 18.562 16.219 -6.121 1 63.44 126 GLY B N 1
ATOM 3374 C CA . GLY B 1 126 ? 19.688 16.578 -5.277 1 63.44 126 GLY B CA 1
ATOM 3375 C C . GLY B 1 126 ? 19.359 17.672 -4.281 1 63.44 126 GLY B C 1
ATOM 3376 O O . GLY B 1 126 ? 18.266 18.234 -4.309 1 63.44 126 GLY B O 1
ATOM 3377 N N . PRO B 1 127 ? 20.25 17.859 -3.295 1 63.28 127 PRO B N 1
ATOM 3378 C CA . PRO B 1 127 ? 20.031 18.875 -2.256 1 63.28 127 PRO B CA 1
ATOM 3379 C C . PRO B 1 127 ? 19.75 20.25 -2.828 1 63.28 127 PRO B C 1
ATOM 3381 O O . PRO B 1 127 ? 19.094 21.078 -2.186 1 63.28 127 PRO B O 1
ATOM 3384 N N . GLU B 1 128 ? 20.266 20.453 -3.992 1 60.75 128 GLU B N 1
ATOM 3385 C CA . GLU B 1 128 ? 20.094 21.766 -4.582 1 60.75 128 GLU B CA 1
ATOM 3386 C C . GLU B 1 128 ? 18.641 22.047 -4.902 1 60.75 128 GLU B C 1
ATOM 3388 O O . GLU B 1 128 ? 18.219 23.203 -4.969 1 60.75 128 GLU B O 1
ATOM 3393 N N . ARG B 1 129 ? 18.016 21.016 -5.074 1 61.22 129 ARG B N 1
ATOM 3394 C CA . ARG B 1 129 ? 16.625 21.172 -5.465 1 61.22 129 ARG B CA 1
ATOM 3395 C C . ARG B 1 129 ? 15.711 21.203 -4.242 1 61.22 129 ARG B C 1
ATOM 3397 O O . ARG B 1 129 ? 14.531 21.547 -4.348 1 61.22 129 ARG B O 1
ATOM 3404 N N . PHE B 1 130 ? 16.344 20.844 -3.168 1 63.19 130 PHE B N 1
ATOM 3405 C CA . PHE B 1 130 ? 15.625 20.812 -1.899 1 63.19 130 PHE B CA 1
ATOM 3406 C C . PHE B 1 130 ? 15.844 22.109 -1.133 1 63.19 130 PHE B C 1
ATOM 3408 O O . PHE B 1 130 ? 16.953 22.406 -0.687 1 63.19 130 PHE B O 1
ATOM 3415 N N . SER B 1 131 ? 14.961 23.094 -1.395 1 61.28 131 SER B N 1
ATOM 3416 C CA . SER B 1 131 ? 15.047 24.391 -0.713 1 61.28 131 SER B CA 1
ATOM 3417 C C . SER B 1 131 ? 14.242 24.375 0.582 1 61.28 131 SER B C 1
ATOM 3419 O O . SER B 1 131 ? 13.016 24.312 0.553 1 61.28 131 SER B O 1
ATOM 3421 N N . LEU B 1 132 ? 14.977 24.062 1.666 1 68.31 132 LEU B N 1
ATOM 3422 C CA . LEU B 1 132 ? 14.336 24.094 2.977 1 68.31 132 LEU B CA 1
ATOM 3423 C C . LEU B 1 132 ? 14.828 25.281 3.795 1 68.31 132 LEU B C 1
ATOM 3425 O O . LEU B 1 132 ? 15.961 25.75 3.605 1 68.31 132 LEU B O 1
ATOM 3429 N N . PRO B 1 133 ? 13.898 25.922 4.531 1 64.69 133 PRO B N 1
ATOM 3430 C CA . PRO B 1 133 ? 14.367 26.969 5.441 1 64.69 133 PRO B CA 1
ATOM 3431 C C . PRO B 1 133 ? 15.586 26.547 6.254 1 64.69 133 PRO B C 1
ATOM 3433 O O . PRO B 1 133 ? 15.695 25.375 6.648 1 64.69 133 PRO B O 1
ATOM 3436 N N . PRO B 1 134 ? 16.484 27.531 6.312 1 65.19 134 PRO B N 1
ATOM 3437 C CA . PRO B 1 134 ? 17.656 27.219 7.141 1 65.19 134 PRO B CA 1
ATOM 3438 C C . PRO B 1 134 ? 17.281 26.75 8.547 1 65.19 134 PRO B C 1
ATOM 3440 O O . PRO B 1 134 ? 16.312 27.25 9.133 1 65.19 134 PRO B O 1
ATOM 3443 N N . GLY B 1 135 ? 17.906 25.656 9 1 75.56 135 GLY B N 1
ATOM 3444 C CA . GLY B 1 135 ? 17.734 25.203 10.375 1 75.56 135 GLY B CA 1
ATOM 3445 C C . GLY B 1 135 ? 16.594 24.219 10.547 1 75.56 135 GLY B C 1
ATOM 3446 O O . GLY B 1 135 ? 16.406 23.672 11.633 1 75.56 135 GLY B O 1
ATOM 3447 N N . MET B 1 136 ? 15.812 24.047 9.523 1 82.31 136 MET B N 1
ATOM 3448 C CA . MET B 1 136 ? 14.703 23.109 9.617 1 82.31 136 MET B CA 1
ATOM 3449 C C . MET B 1 136 ? 15.219 21.688 9.789 1 82.31 136 MET B C 1
ATOM 3451 O O . MET B 1 136 ? 16.031 21.203 8.984 1 82.31 136 MET B O 1
ATOM 3455 N N . PRO B 1 137 ? 14.836 21.062 10.922 1 89.69 137 PRO B N 1
ATOM 3456 C CA . PRO B 1 137 ? 15.18 19.641 11.047 1 89.69 137 PRO B CA 1
ATOM 3457 C C . PRO B 1 137 ? 14.664 18.797 9.883 1 89.69 137 PRO B C 1
ATOM 3459 O O . PRO B 1 137 ? 13.531 18.984 9.445 1 89.69 137 PRO B O 1
ATOM 3462 N N . VAL B 1 138 ? 15.578 17.922 9.312 1 89.69 138 VAL B N 1
ATOM 3463 C CA . VAL B 1 138 ? 15.234 17.078 8.172 1 89.69 138 VAL B CA 1
ATOM 3464 C C . VAL B 1 138 ? 15.773 15.672 8.383 1 89.69 138 VAL B C 1
ATOM 3466 O O . VAL B 1 138 ? 16.844 15.492 8.969 1 89.69 138 VAL B O 1
ATOM 3469 N N . ALA B 1 139 ? 14.984 14.758 8.039 1 92.62 139 ALA B N 1
ATOM 3470 C CA . ALA B 1 139 ? 15.422 13.367 7.961 1 92.62 139 ALA B CA 1
ATOM 3471 C C . ALA B 1 139 ? 14.977 12.727 6.652 1 92.62 139 ALA B C 1
ATOM 3473 O O . ALA B 1 139 ? 13.844 12.93 6.203 1 92.62 139 ALA B O 1
ATOM 3474 N N . VAL B 1 140 ? 15.867 11.984 6.027 1 89.75 140 VAL B N 1
ATOM 3475 C CA . VAL B 1 140 ? 15.578 11.469 4.695 1 89.75 140 VAL B CA 1
ATOM 3476 C C . VAL B 1 140 ? 15.789 9.953 4.676 1 89.75 140 VAL B C 1
ATOM 3478 O O . VAL B 1 140 ? 16.594 9.422 5.449 1 89.75 140 VAL B O 1
ATOM 3481 N N . SER B 1 141 ? 14.977 9.32 3.877 1 88 141 SER B N 1
ATOM 3482 C CA . SER B 1 141 ? 15.156 7.902 3.598 1 88 141 SER B CA 1
ATOM 3483 C C . SER B 1 141 ? 15.148 7.629 2.096 1 88 141 SER B C 1
ATOM 3485 O O . SER B 1 141 ? 14.367 8.227 1.354 1 88 141 SER B O 1
ATOM 3487 N N . ASP B 1 142 ? 16.062 6.77 1.643 1 77.94 142 ASP B N 1
ATOM 3488 C CA . ASP B 1 142 ? 16.078 6.281 0.268 1 77.94 142 ASP B CA 1
ATOM 3489 C C . ASP B 1 142 ? 16.109 7.441 -0.726 1 77.94 142 ASP B C 1
ATOM 3491 O O . ASP B 1 142 ? 15.297 7.5 -1.645 1 77.94 142 ASP B O 1
ATOM 3495 N N . SER B 1 143 ? 17.016 8.328 -0.481 1 73.31 143 SER B N 1
ATOM 3496 C CA . SER B 1 143 ? 17.094 9.539 -1.289 1 73.31 143 SER B CA 1
ATOM 3497 C C . SER B 1 143 ? 18.547 9.906 -1.604 1 73.31 143 SER B C 1
ATOM 3499 O O . SER B 1 143 ? 19.469 9.469 -0.903 1 73.31 143 SER B O 1
ATOM 3501 N N . ALA B 1 144 ? 18.594 10.617 -2.705 1 73.19 144 ALA B N 1
ATOM 3502 C CA . ALA B 1 144 ? 19.922 11.141 -3.074 1 73.19 144 ALA B CA 1
ATOM 3503 C C . ALA B 1 144 ? 20.422 12.133 -2.033 1 73.19 144 ALA B C 1
ATOM 3505 O O . ALA B 1 144 ? 21.578 12.578 -2.105 1 73.19 144 ALA B O 1
ATOM 3506 N N . LEU B 1 145 ? 19.641 12.344 -1.031 1 75.5 145 LEU B N 1
ATOM 3507 C CA . LEU B 1 145 ? 19.984 13.336 -0.013 1 75.5 145 LEU B CA 1
ATOM 3508 C C . LEU B 1 145 ? 20.734 12.688 1.14 1 75.5 145 LEU B C 1
ATOM 3510 O O . LEU B 1 145 ? 21.203 13.375 2.047 1 75.5 145 LEU B O 1
ATOM 3514 N N . VAL B 1 146 ? 20.797 11.398 0.998 1 75.44 146 VAL B N 1
ATOM 3515 C CA . VAL B 1 146 ? 21.578 10.688 2 1 75.44 146 VAL B CA 1
ATOM 3516 C C . VAL B 1 146 ? 23.016 11.211 1.991 1 75.44 146 VAL B C 1
ATOM 3518 O O . VAL B 1 146 ? 23.609 11.414 0.926 1 75.44 146 VAL B O 1
ATOM 3521 N N . GLY B 1 147 ? 23.531 11.5 3.127 1 78.69 147 GLY B N 1
ATOM 3522 C CA . GLY B 1 147 ? 24.859 12.109 3.242 1 78.69 147 GLY B CA 1
ATOM 3523 C C . GLY B 1 147 ? 24.812 13.602 3.482 1 78.69 147 GLY B C 1
ATOM 3524 O O . GLY B 1 147 ? 25.766 14.188 4.008 1 78.69 147 GLY B O 1
ATOM 3525 N N . HIS B 1 148 ? 23.656 14.203 3.111 1 80.44 148 HIS B N 1
ATOM 3526 C CA . HIS B 1 148 ? 23.484 15.641 3.299 1 80.44 148 HIS B CA 1
ATOM 3527 C C . HIS B 1 148 ? 22.609 15.938 4.512 1 80.44 148 HIS B C 1
ATOM 3529 O O . HIS B 1 148 ? 22.766 16.984 5.148 1 80.44 148 HIS B O 1
ATOM 3535 N N . TYR B 1 149 ? 21.766 15.031 4.781 1 85.62 149 TYR B N 1
ATOM 3536 C CA . TYR B 1 149 ? 20.859 15.133 5.918 1 85.62 149 TYR B CA 1
ATOM 3537 C C . TYR B 1 149 ? 20.891 13.859 6.754 1 85.62 149 TYR B C 1
ATOM 3539 O O . TYR B 1 149 ? 21.281 12.797 6.266 1 85.62 149 TYR B O 1
ATOM 3547 N N . PRO B 1 150 ? 20.5 14.047 8.031 1 90.75 150 PRO B N 1
ATOM 3548 C CA . PRO B 1 150 ? 20.297 12.812 8.789 1 90.75 150 PRO B CA 1
ATOM 3549 C C . PRO B 1 150 ? 19.375 11.828 8.062 1 90.75 150 PRO B C 1
ATOM 3551 O O . PRO B 1 150 ? 18.406 12.234 7.422 1 90.75 150 PRO B O 1
ATOM 3554 N N . SER B 1 151 ? 19.781 10.578 8.117 1 92.06 151 SER B N 1
ATOM 3555 C CA . SER B 1 151 ? 19.078 9.625 7.27 1 92.06 151 SER B CA 1
ATOM 3556 C C . SER B 1 151 ? 18.922 8.273 7.957 1 92.06 151 SER B C 1
ATOM 3558 O O . SER B 1 151 ? 19.672 7.957 8.883 1 92.06 151 SER B O 1
ATOM 3560 N N . ALA B 1 152 ? 17.875 7.605 7.637 1 93.12 152 ALA B N 1
ATOM 3561 C CA . ALA B 1 152 ? 17.641 6.199 7.961 1 93.12 152 ALA B CA 1
ATOM 3562 C C . ALA B 1 152 ? 17.406 5.375 6.699 1 93.12 152 ALA B C 1
ATOM 3564 O O . ALA B 1 152 ? 16.453 5.633 5.953 1 93.12 152 ALA B O 1
ATOM 3565 N N . SER B 1 153 ? 18.297 4.461 6.469 1 89.81 153 SER B N 1
ATOM 3566 C CA . SER B 1 153 ? 18.203 3.658 5.254 1 89.81 153 SER B CA 1
ATOM 3567 C C . SER B 1 153 ? 18.422 2.18 5.551 1 89.81 153 SER B C 1
ATOM 3569 O O . SER B 1 153 ? 19.078 1.831 6.539 1 89.81 153 SER B O 1
ATOM 3571 N N . ALA B 1 154 ? 17.875 1.387 4.711 1 93.81 154 ALA B N 1
ATOM 3572 C CA . ALA B 1 154 ? 18.125 -0.047 4.832 1 93.81 154 ALA B CA 1
ATOM 3573 C C . ALA B 1 154 ? 19.578 -0.384 4.473 1 93.81 154 ALA B C 1
ATOM 3575 O O . ALA B 1 154 ? 20.203 0.317 3.674 1 93.81 154 ALA B O 1
ATOM 3576 N N . ASP B 1 155 ? 20.094 -1.4 5.082 1 95.44 155 ASP B N 1
ATOM 3577 C CA . ASP B 1 155 ? 21.375 -1.939 4.652 1 95.44 155 ASP B CA 1
ATOM 3578 C C . ASP B 1 155 ? 21.25 -2.662 3.312 1 95.44 155 ASP B C 1
ATOM 3580 O O . ASP B 1 155 ? 21.328 -3.891 3.252 1 95.44 155 ASP B O 1
ATOM 3584 N N . GLN B 1 156 ? 21.125 -1.804 2.273 1 94.56 156 GLN B N 1
ATOM 3585 C CA . GLN B 1 156 ? 20.953 -2.324 0.922 1 94.56 156 GLN B CA 1
ATOM 3586 C C . GLN B 1 156 ? 22.094 -3.258 0.538 1 94.56 156 GLN B C 1
ATOM 3588 O O . GLN B 1 156 ? 21.875 -4.316 -0.054 1 94.56 156 GLN B O 1
ATOM 3593 N N . VAL B 1 157 ? 23.219 -2.895 0.879 1 97.31 157 VAL B N 1
ATOM 3594 C CA . VAL B 1 157 ? 24.422 -3.619 0.484 1 97.31 157 VAL B CA 1
ATOM 3595 C C . VAL B 1 157 ? 24.406 -5.016 1.098 1 97.31 157 VAL B C 1
ATOM 3597 O O . VAL B 1 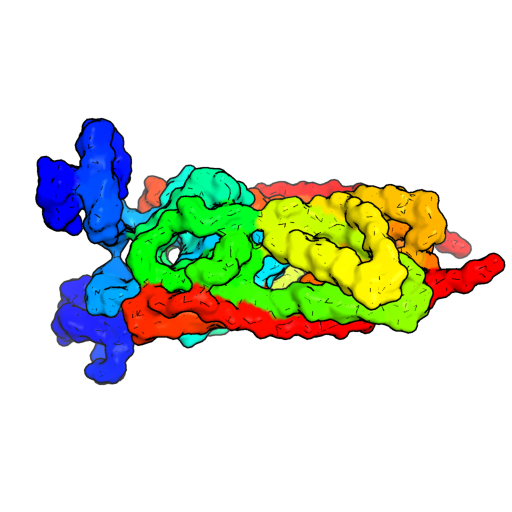157 ? 24.5 -6.016 0.382 1 97.31 157 VAL B O 1
ATOM 3600 N N . GLN B 1 158 ? 24.172 -5.047 2.363 1 98.12 158 GLN B N 1
ATOM 3601 C CA . GLN B 1 158 ? 24.172 -6.352 3.018 1 98.12 158 GLN B CA 1
ATOM 3602 C C . GLN B 1 158 ? 23.016 -7.215 2.508 1 98.12 158 GLN B C 1
ATOM 3604 O O . GLN B 1 158 ? 23.172 -8.422 2.322 1 98.12 158 GLN B O 1
ATOM 3609 N N . GLY B 1 159 ? 21.891 -6.621 2.336 1 98.62 159 GLY B N 1
ATOM 3610 C CA . GLY B 1 159 ? 20.766 -7.367 1.796 1 98.62 159 GLY B CA 1
ATOM 3611 C C . GLY B 1 159 ? 21.062 -8.008 0.455 1 98.62 159 GLY B C 1
ATOM 3612 O O . GLY B 1 159 ? 20.734 -9.18 0.236 1 98.62 159 GLY B O 1
ATOM 3613 N N . VAL B 1 160 ? 21.688 -7.234 -0.41 1 98.81 160 VAL B N 1
ATOM 3614 C CA . VAL B 1 160 ? 22.016 -7.742 -1.736 1 98.81 160 VAL B CA 1
ATOM 3615 C C . VAL B 1 160 ? 23.094 -8.828 -1.621 1 98.81 160 VAL B C 1
ATOM 3617 O O . VAL B 1 160 ? 23 -9.875 -2.275 1 98.81 160 VAL B O 1
ATOM 3620 N N . ARG B 1 161 ? 24.078 -8.594 -0.816 1 98.75 161 ARG B N 1
ATOM 3621 C CA . ARG B 1 161 ? 25.125 -9.586 -0.62 1 98.75 161 ARG B CA 1
ATOM 3622 C C . ARG B 1 161 ? 24.547 -10.906 -0.13 1 98.75 161 ARG B C 1
ATOM 3624 O O . ARG B 1 161 ? 24.906 -11.977 -0.636 1 98.75 161 ARG B O 1
ATOM 3631 N N . ASP B 1 162 ? 23.641 -10.828 0.833 1 98.81 162 ASP B N 1
ATOM 3632 C CA . ASP B 1 162 ? 22.984 -12.031 1.351 1 98.81 162 ASP B CA 1
ATOM 3633 C C . ASP B 1 162 ? 22.25 -12.781 0.242 1 98.81 162 ASP B C 1
ATOM 3635 O O . ASP B 1 162 ? 22.312 -14.008 0.168 1 98.81 162 ASP B O 1
ATOM 3639 N N . ALA B 1 163 ? 21.578 -12.023 -0.592 1 98.88 163 ALA B N 1
ATOM 3640 C CA . ALA B 1 163 ? 20.797 -12.617 -1.677 1 98.88 163 ALA B CA 1
ATOM 3641 C C . ALA B 1 163 ? 21.719 -13.289 -2.697 1 98.88 163 ALA B C 1
ATOM 3643 O O . ALA B 1 163 ? 21.469 -14.422 -3.109 1 98.88 163 ALA B O 1
ATOM 3644 N N . VAL B 1 164 ? 22.734 -12.617 -3.113 1 98.88 164 VAL B N 1
ATOM 3645 C CA . VAL B 1 164 ? 23.672 -13.156 -4.086 1 98.88 164 VAL B CA 1
ATOM 3646 C C . VAL B 1 164 ? 24.375 -14.383 -3.506 1 98.88 164 VAL B C 1
ATOM 3648 O O . VAL B 1 164 ? 24.484 -15.414 -4.168 1 98.88 164 VAL B O 1
ATOM 3651 N N . ASP B 1 165 ? 24.844 -14.281 -2.271 1 98.75 165 ASP B N 1
ATOM 3652 C CA . ASP B 1 165 ? 25.516 -15.391 -1.616 1 98.75 165 ASP B CA 1
ATOM 3653 C C . ASP B 1 165 ? 24.609 -16.609 -1.532 1 98.75 165 ASP B C 1
ATOM 3655 O O . ASP B 1 165 ? 25.062 -17.75 -1.754 1 98.75 165 ASP B O 1
ATOM 3659 N N . HIS B 1 166 ? 23.391 -16.391 -1.194 1 98.88 166 HIS B N 1
ATOM 3660 C CA . HIS B 1 166 ? 22.422 -17.484 -1.138 1 98.88 166 HIS B CA 1
ATOM 3661 C C . HIS B 1 166 ? 22.359 -18.234 -2.463 1 98.88 166 HIS B C 1
ATOM 3663 O O . HIS B 1 166 ? 22.438 -19.469 -2.488 1 98.88 166 HIS B O 1
ATOM 3669 N N . LEU B 1 167 ? 22.266 -17.469 -3.555 1 98.88 167 LEU B N 1
ATOM 3670 C CA . LEU B 1 167 ? 22.141 -18.078 -4.879 1 98.88 167 LEU B CA 1
ATOM 3671 C C . LEU B 1 167 ? 23.453 -18.766 -5.281 1 98.88 167 LEU B C 1
ATOM 3673 O O . LEU B 1 167 ? 23.438 -19.828 -5.883 1 98.88 167 LEU B O 1
ATOM 3677 N N . LEU B 1 168 ? 24.594 -18.188 -4.961 1 98.5 168 LEU B N 1
ATOM 3678 C CA . LEU B 1 168 ? 25.891 -18.812 -5.242 1 98.5 168 LEU B CA 1
ATOM 3679 C C . LEU B 1 168 ? 26.062 -20.094 -4.434 1 98.5 168 LEU B C 1
ATOM 3681 O O . LEU B 1 168 ? 26.562 -21.094 -4.953 1 98.5 168 LEU B O 1
ATOM 3685 N N . ASP B 1 169 ? 25.672 -20.016 -3.156 1 98.44 169 ASP B N 1
ATOM 3686 C CA . ASP B 1 169 ? 25.781 -21.156 -2.268 1 98.44 169 ASP B CA 1
ATOM 3687 C C . ASP B 1 169 ? 24.938 -22.328 -2.775 1 98.44 169 ASP B C 1
ATOM 3689 O O . ASP B 1 169 ? 25.281 -23.5 -2.537 1 98.44 169 ASP B O 1
ATOM 3693 N N . LEU B 1 170 ? 23.844 -22.062 -3.441 1 98.5 170 LEU B N 1
ATOM 3694 C CA . LEU B 1 170 ? 23 -23.094 -4.023 1 98.5 170 LEU B CA 1
ATOM 3695 C C . LEU B 1 170 ? 23.672 -23.734 -5.238 1 98.5 170 LEU B C 1
ATOM 3697 O O . LEU B 1 170 ? 23.25 -24.797 -5.691 1 98.5 170 LEU B O 1
ATOM 3701 N N . GLY B 1 171 ? 24.641 -23 -5.84 1 98 171 GLY B N 1
ATOM 3702 C CA . GLY B 1 171 ? 25.406 -23.594 -6.914 1 98 171 GLY B CA 1
ATOM 3703 C C . GLY B 1 171 ? 25.234 -22.891 -8.242 1 98 171 GLY B C 1
ATOM 3704 O O . GLY B 1 171 ? 25.719 -23.359 -9.273 1 98 171 GLY B O 1
ATOM 3705 N N . HIS B 1 172 ? 24.531 -21.781 -8.289 1 98.12 172 HIS B N 1
ATOM 3706 C CA . HIS B 1 172 ? 24.344 -21.047 -9.539 1 98.12 172 HIS B CA 1
ATOM 3707 C C . HIS B 1 172 ? 25.656 -20.406 -9.992 1 98.12 172 HIS B C 1
ATOM 3709 O O . HIS B 1 172 ? 26.391 -19.844 -9.18 1 98.12 172 HIS B O 1
ATOM 3715 N N . ARG B 1 173 ? 25.922 -20.5 -11.266 1 95.06 173 ARG B N 1
ATOM 3716 C CA . ARG B 1 173 ? 27.203 -20.047 -11.805 1 95.06 173 ARG B CA 1
ATOM 3717 C C . ARG B 1 173 ? 27.125 -18.562 -12.203 1 95.06 173 ARG B C 1
ATOM 3719 O O . ARG B 1 173 ? 28.141 -17.922 -12.406 1 95.06 173 ARG B O 1
ATOM 3726 N N . THR B 1 174 ? 25.906 -18.141 -12.453 1 94.19 174 THR B N 1
ATOM 3727 C CA . THR B 1 174 ? 25.672 -16.719 -12.688 1 94.19 174 THR B CA 1
ATOM 3728 C C . THR B 1 174 ? 24.297 -16.312 -12.164 1 94.19 174 THR B C 1
ATOM 3730 O O . THR B 1 174 ? 23.469 -17.156 -11.836 1 94.19 174 THR B O 1
ATOM 3733 N N . ILE B 1 175 ? 24.172 -15.062 -11.875 1 98.56 175 ILE B N 1
ATOM 3734 C CA . ILE B 1 175 ? 22.938 -14.484 -11.367 1 98.56 175 ILE B CA 1
ATOM 3735 C C . ILE B 1 175 ? 22.578 -13.25 -12.188 1 98.56 175 ILE B C 1
ATOM 3737 O O . ILE B 1 175 ? 23.359 -12.305 -12.297 1 98.56 175 ILE B O 1
ATOM 3741 N N . HIS B 1 176 ? 21.453 -13.273 -12.805 1 98.88 176 HIS B N 1
ATOM 3742 C CA . HIS B 1 176 ? 20.953 -12.102 -13.523 1 98.88 176 HIS B CA 1
ATOM 3743 C C . HIS B 1 176 ? 20.266 -11.133 -12.578 1 98.88 176 HIS B C 1
ATOM 3745 O O . HIS B 1 176 ? 19.828 -11.523 -11.492 1 98.88 176 HIS B O 1
ATOM 3751 N N . HIS B 1 177 ? 20.188 -9.867 -13 1 98.88 177 HIS B N 1
ATOM 3752 C CA . HIS B 1 177 ? 19.562 -8.844 -12.18 1 98.88 177 HIS B CA 1
ATOM 3753 C C . HIS B 1 177 ? 18.562 -8.023 -12.992 1 98.88 177 HIS B C 1
ATOM 3755 O O . HIS B 1 177 ? 18.891 -7.531 -14.078 1 98.88 177 HIS B O 1
ATOM 3761 N N . VAL B 1 178 ? 17.328 -7.965 -12.523 1 98.81 178 VAL B N 1
ATOM 3762 C CA . VAL B 1 178 ? 16.344 -7.031 -13.062 1 98.81 178 VAL B CA 1
ATOM 3763 C C . VAL B 1 178 ? 16.312 -5.77 -12.203 1 98.81 178 VAL B C 1
ATOM 3765 O O . VAL B 1 178 ? 15.961 -5.82 -11.023 1 98.81 178 VAL B O 1
ATOM 3768 N N . THR B 1 179 ? 16.609 -4.645 -12.805 1 98.25 179 THR B N 1
ATOM 3769 C CA . THR B 1 179 ? 16.859 -3.42 -12.047 1 98.25 179 THR B CA 1
ATOM 3770 C C . THR B 1 179 ? 15.547 -2.705 -11.727 1 98.25 179 THR B C 1
ATOM 3772 O O . THR B 1 179 ? 14.523 -2.969 -12.352 1 98.25 179 THR B O 1
ATOM 3775 N N . GLY B 1 180 ? 15.617 -1.844 -10.664 1 95.44 180 GLY B N 1
ATOM 3776 C CA . GLY B 1 180 ? 14.586 -0.836 -10.477 1 95.44 180 GLY B CA 1
ATOM 3777 C C . GLY B 1 180 ? 14.734 0.354 -11.406 1 95.44 180 GLY B C 1
ATOM 3778 O O . GLY B 1 180 ? 15.516 0.309 -12.359 1 95.44 180 GLY B O 1
ATOM 3779 N N . PRO B 1 181 ? 13.945 1.364 -11.141 1 90.56 181 PRO B N 1
ATOM 3780 C CA . PRO B 1 181 ? 14.039 2.551 -11.992 1 90.56 181 PRO B CA 1
ATOM 3781 C C . PRO B 1 181 ? 15.406 3.238 -11.898 1 90.56 181 PRO B C 1
ATOM 3783 O O . PRO B 1 181 ? 16 3.279 -10.82 1 90.56 181 PRO B O 1
ATOM 3786 N N . PRO B 1 182 ? 15.844 3.822 -12.977 1 86.81 182 PRO B N 1
ATOM 3787 C CA . PRO B 1 182 ? 17.172 4.438 -12.992 1 86.81 182 PRO B CA 1
ATOM 3788 C C . PRO B 1 182 ? 17.281 5.629 -12.047 1 86.81 182 PRO B C 1
ATOM 3790 O O . PRO B 1 182 ? 18.375 5.969 -11.594 1 86.81 182 PRO B O 1
ATOM 3793 N N . GLY B 1 183 ? 16.266 6.25 -11.648 1 79.38 183 GLY B N 1
ATOM 3794 C CA . GLY B 1 183 ? 16.297 7.406 -10.766 1 79.38 183 GLY B CA 1
ATOM 3795 C C . GLY B 1 183 ? 16.203 7.047 -9.297 1 79.38 183 GLY B C 1
ATOM 3796 O O . GLY B 1 183 ? 16.25 7.926 -8.438 1 79.38 183 GLY B O 1
ATOM 3797 N N . SER B 1 184 ? 16.203 5.809 -9.016 1 85.62 184 SER B N 1
ATOM 3798 C CA . SER B 1 184 ? 16.062 5.355 -7.637 1 85.62 184 SER B CA 1
ATOM 3799 C C . SER B 1 184 ? 17.422 5.055 -7.02 1 85.62 184 SER B C 1
ATOM 3801 O O . SER B 1 184 ? 18.188 4.246 -7.555 1 85.62 184 SER B O 1
ATOM 3803 N N . GLN B 1 185 ? 17.688 5.652 -5.906 1 85.75 185 GLN B N 1
ATOM 3804 C CA . GLN B 1 185 ? 18.953 5.441 -5.219 1 85.75 185 GLN B CA 1
ATOM 3805 C C . GLN B 1 185 ? 19.094 3.996 -4.742 1 85.75 185 GLN B C 1
ATOM 3807 O O . GLN B 1 185 ? 20.156 3.389 -4.879 1 85.75 185 GLN B O 1
ATOM 3812 N N . SER B 1 186 ? 18.078 3.494 -4.219 1 90.88 186 SER B N 1
ATOM 3813 C CA . SER B 1 186 ? 18.109 2.111 -3.75 1 90.88 186 SER B CA 1
ATOM 3814 C C . SER B 1 186 ? 18.359 1.146 -4.902 1 90.88 186 SER B C 1
ATOM 3816 O O . SER B 1 186 ? 19.141 0.196 -4.766 1 90.88 186 SER B O 1
ATOM 3818 N N . ALA B 1 187 ? 17.734 1.386 -6.07 1 93.12 187 ALA B N 1
ATOM 3819 C CA . ALA B 1 187 ? 17.953 0.541 -7.246 1 93.12 187 ALA B CA 1
ATOM 3820 C C . ALA B 1 187 ? 19.406 0.583 -7.699 1 93.12 187 ALA B C 1
ATOM 3822 O O . ALA B 1 187 ? 19.969 -0.445 -8.07 1 93.12 187 ALA B O 1
ATOM 3823 N N . LEU B 1 188 ? 20 1.762 -7.621 1 93 188 LEU B N 1
ATOM 3824 C CA . LEU B 1 188 ? 21.391 1.932 -8.039 1 93 188 LEU B CA 1
ATOM 3825 C C . LEU B 1 188 ? 22.328 1.181 -7.102 1 93 188 LEU B C 1
ATOM 3827 O O . LEU B 1 188 ? 23.266 0.508 -7.559 1 93 188 LEU B O 1
ATOM 3831 N N . ILE B 1 189 ? 22.078 1.261 -5.867 1 94.31 189 ILE B N 1
ATOM 3832 C CA . ILE B 1 189 ? 22.906 0.58 -4.883 1 94.31 189 ILE B CA 1
ATOM 3833 C C . ILE B 1 189 ? 22.781 -0.933 -5.055 1 94.31 189 ILE B C 1
ATOM 3835 O O . ILE B 1 189 ? 23.781 -1.654 -5.027 1 94.31 189 ILE B O 1
ATOM 3839 N N . ARG B 1 190 ? 21.609 -1.422 -5.238 1 97.31 190 ARG B N 1
ATOM 3840 C CA . ARG B 1 190 ? 21.375 -2.854 -5.406 1 97.31 190 ARG B CA 1
ATOM 3841 C C . ARG B 1 190 ? 22.109 -3.381 -6.641 1 97.31 190 ARG B C 1
ATOM 3843 O O . ARG B 1 190 ? 22.781 -4.41 -6.574 1 97.31 190 ARG B O 1
ATOM 3850 N N . ARG B 1 191 ? 21.953 -2.615 -7.68 1 98.06 191 ARG B N 1
ATOM 3851 C CA . ARG B 1 191 ? 22.609 -3.008 -8.922 1 98.06 191 ARG B CA 1
ATOM 3852 C C . ARG B 1 191 ? 24.125 -3.051 -8.75 1 98.06 191 ARG B C 1
ATOM 3854 O O . ARG B 1 191 ? 24.766 -4.031 -9.133 1 98.06 191 ARG B O 1
ATOM 3861 N N . ALA B 1 192 ? 24.656 -1.979 -8.211 1 97.88 192 ALA B N 1
ATOM 3862 C CA . ALA B 1 192 ? 26.109 -1.882 -8.031 1 97.88 192 ALA B CA 1
ATOM 3863 C C . ALA B 1 192 ? 26.609 -2.975 -7.102 1 97.88 192 ALA B C 1
ATOM 3865 O O . ALA B 1 192 ? 27.656 -3.58 -7.359 1 97.88 192 ALA B O 1
ATOM 3866 N N . THR B 1 193 ? 25.922 -3.229 -6.039 1 98.69 193 THR B N 1
ATOM 3867 C CA . THR B 1 193 ? 26.328 -4.234 -5.062 1 98.69 193 THR B CA 1
ATOM 3868 C C . THR B 1 193 ? 26.266 -5.633 -5.668 1 98.69 193 THR B C 1
ATOM 3870 O O . THR B 1 193 ? 27.156 -6.453 -5.434 1 98.69 193 THR B O 1
ATOM 3873 N N . TRP B 1 194 ? 25.188 -5.895 -6.414 1 98.81 194 TRP B N 1
ATOM 3874 C CA . TRP B 1 194 ? 25.047 -7.156 -7.137 1 98.81 194 TRP B CA 1
ATOM 3875 C C . TRP B 1 194 ? 26.25 -7.402 -8.047 1 98.81 194 TRP B C 1
ATOM 3877 O O . TRP B 1 194 ? 26.875 -8.453 -7.977 1 98.81 194 TRP B O 1
ATOM 3887 N N . ALA B 1 195 ? 26.594 -6.453 -8.844 1 98.69 195 ALA B N 1
ATOM 3888 C CA . ALA B 1 195 ? 27.703 -6.59 -9.789 1 98.69 195 ALA B CA 1
ATOM 3889 C C . ALA B 1 195 ? 29.031 -6.785 -9.055 1 98.69 195 ALA B C 1
ATOM 3891 O O . ALA B 1 195 ? 29.828 -7.648 -9.43 1 98.69 195 ALA B O 1
ATOM 3892 N N . ARG B 1 196 ? 29.203 -6.02 -8.039 1 98.56 196 ARG B N 1
ATOM 3893 C CA . ARG B 1 196 ? 30.438 -6.09 -7.266 1 98.56 196 ARG B CA 1
ATOM 3894 C C . ARG B 1 196 ? 30.594 -7.449 -6.594 1 98.56 196 ARG B C 1
ATOM 3896 O O . ARG B 1 196 ? 31.688 -8.023 -6.582 1 98.56 196 ARG B O 1
ATOM 3903 N N . ARG B 1 197 ? 29.516 -7.953 -6.047 1 98.5 197 ARG B N 1
ATOM 3904 C CA . ARG B 1 197 ? 29.594 -9.227 -5.34 1 98.5 197 ARG B CA 1
ATOM 3905 C C . ARG B 1 197 ? 29.906 -10.367 -6.301 1 98.5 197 ARG B C 1
ATOM 3907 O O . ARG B 1 197 ? 30.641 -11.289 -5.957 1 98.5 197 ARG B O 1
ATOM 3914 N N . LEU B 1 198 ? 29.312 -10.352 -7.473 1 98.69 198 LEU B N 1
ATOM 3915 C CA . LEU B 1 198 ? 29.641 -11.352 -8.484 1 98.69 198 LEU B CA 1
ATOM 3916 C C . LEU B 1 198 ? 31.109 -11.281 -8.875 1 98.69 198 LEU B C 1
ATOM 3918 O O . LEU B 1 198 ? 31.781 -12.312 -8.953 1 98.69 198 LEU B O 1
ATOM 3922 N N . GLN B 1 199 ? 31.562 -10.055 -9.047 1 98.25 199 GLN B N 1
ATOM 3923 C CA . GLN B 1 199 ? 32.969 -9.859 -9.375 1 98.25 199 GLN B CA 1
ATOM 3924 C C . GLN B 1 199 ? 33.875 -10.43 -8.297 1 98.25 199 GLN B C 1
ATOM 3926 O O . GLN B 1 199 ? 34.875 -11.086 -8.602 1 98.25 199 GLN B O 1
ATOM 3931 N N . GLU B 1 200 ? 33.531 -10.18 -7.055 1 98.19 200 GLU B N 1
ATOM 3932 C CA . GLU B 1 200 ? 34.312 -10.703 -5.926 1 98.19 200 GLU B CA 1
ATOM 3933 C C . GLU B 1 200 ? 34.344 -12.234 -5.938 1 98.19 200 GLU B C 1
ATOM 3935 O O . GLU B 1 200 ? 35.281 -12.844 -5.422 1 98.19 200 GLU B O 1
ATOM 3940 N N . ALA B 1 201 ? 33.344 -12.836 -6.508 1 97.81 201 ALA B N 1
ATOM 3941 C CA . ALA B 1 201 ? 33.25 -14.289 -6.594 1 97.81 201 ALA B CA 1
ATOM 3942 C C . ALA B 1 201 ? 33.938 -14.812 -7.859 1 97.81 201 ALA B C 1
ATOM 3944 O O . ALA B 1 201 ? 33.906 -16.016 -8.141 1 97.81 201 ALA B O 1
ATOM 3945 N N . GLY B 1 202 ? 34.438 -13.93 -8.656 1 97.94 202 GLY B N 1
ATOM 3946 C CA . GLY B 1 202 ? 35.125 -14.305 -9.883 1 97.94 202 GLY B CA 1
ATOM 3947 C C . GLY B 1 202 ? 34.188 -14.523 -11.055 1 97.94 202 GLY B C 1
ATOM 3948 O O . GLY B 1 202 ? 34.531 -15.203 -12.016 1 97.94 202 GLY B O 1
ATOM 3949 N N . ILE B 1 203 ? 32.969 -14.055 -10.945 1 98 203 ILE B N 1
ATOM 3950 C CA . ILE B 1 203 ? 31.953 -14.227 -11.977 1 98 203 ILE B CA 1
ATOM 3951 C C . ILE B 1 203 ? 31.703 -12.898 -12.68 1 98 203 ILE B C 1
ATOM 3953 O O . ILE B 1 203 ? 31.5 -11.875 -12.023 1 98 203 ILE B O 1
ATOM 3957 N N . ALA B 1 204 ? 31.75 -12.875 -14.016 1 97.19 204 ALA B N 1
ATOM 3958 C CA . ALA B 1 204 ? 31.375 -11.672 -14.758 1 97.19 204 ALA B CA 1
ATOM 3959 C C . ALA B 1 204 ? 29.875 -11.406 -14.664 1 97.19 204 ALA B C 1
ATOM 3961 O O . ALA B 1 204 ? 29.062 -12.273 -15 1 97.19 204 ALA B O 1
ATOM 3962 N N . ALA B 1 205 ? 29.5 -10.266 -14.227 1 97.56 205 ALA B N 1
ATOM 3963 C CA . ALA B 1 205 ? 28.094 -9.93 -14.102 1 97.56 205 ALA B CA 1
ATOM 3964 C C . ALA B 1 205 ? 27.438 -9.781 -15.469 1 97.56 205 ALA B C 1
ATOM 3966 O O . ALA B 1 205 ? 27.938 -9.047 -16.328 1 97.56 205 ALA B O 1
ATOM 3967 N N . PRO B 1 206 ? 26.375 -10.5 -15.688 1 97.81 206 PRO B N 1
ATOM 3968 C CA . PRO B 1 206 ? 25.656 -10.25 -16.938 1 97.81 206 PRO B CA 1
ATOM 3969 C C . PRO B 1 206 ? 25.109 -8.828 -17.031 1 97.81 206 PRO B C 1
ATOM 3971 O O . PRO B 1 206 ? 25.016 -8.125 -16.031 1 97.81 206 PRO B O 1
ATOM 3974 N N . GLU B 1 207 ? 24.781 -8.422 -18.297 1 97.56 207 GLU B N 1
ATOM 3975 C CA . GLU B 1 207 ? 24.109 -7.141 -18.438 1 97.56 207 GLU B CA 1
ATOM 3976 C C . GLU B 1 207 ? 22.766 -7.129 -17.703 1 97.56 207 GLU B C 1
ATOM 3978 O O . GLU B 1 207 ? 21.938 -8.016 -17.906 1 97.56 207 GLU B O 1
ATOM 3983 N N . PRO B 1 208 ? 22.625 -6.199 -16.812 1 98.25 208 PRO B N 1
ATOM 3984 C CA . PRO B 1 208 ? 21.344 -6.164 -16.094 1 98.25 208 PRO B CA 1
ATOM 3985 C C . PRO B 1 208 ? 20.156 -5.898 -17.031 1 98.25 208 PRO B C 1
ATOM 3987 O O . PRO B 1 208 ? 20.312 -5.258 -18.062 1 98.25 208 PRO B O 1
ATOM 3990 N N . VAL B 1 209 ? 19.016 -6.418 -16.656 1 98.31 209 VAL B N 1
ATOM 3991 C CA . VAL B 1 209 ? 17.781 -6.195 -17.406 1 98.31 209 VAL B CA 1
ATOM 3992 C C . VAL B 1 209 ? 17.031 -5.008 -16.828 1 98.31 209 VAL B C 1
ATOM 3994 O O . VAL B 1 209 ? 16.75 -4.973 -15.617 1 98.31 209 VAL B O 1
ATOM 3997 N N . PRO B 1 210 ? 16.734 -4.016 -17.656 1 96.38 210 PRO B N 1
ATOM 3998 C CA . PRO B 1 210 ? 16.031 -2.844 -17.125 1 96.38 210 PRO B CA 1
ATOM 3999 C C . PRO B 1 210 ? 14.641 -3.178 -16.594 1 96.38 210 PRO B C 1
ATOM 4001 O O . PRO B 1 210 ? 13.922 -3.969 -17.203 1 96.38 210 PRO B O 1
ATOM 4004 N N . GLY B 1 211 ? 14.414 -2.576 -15.492 1 94.31 211 GLY B N 1
ATOM 4005 C CA . GLY B 1 211 ? 13.094 -2.719 -14.891 1 94.31 211 GLY B CA 1
ATOM 4006 C C . GLY B 1 211 ? 12.562 -1.426 -14.305 1 94.31 211 GLY B C 1
ATOM 4007 O O . GLY B 1 211 ? 12.82 -0.344 -14.836 1 94.31 211 GLY B O 1
ATOM 4008 N N . ASP B 1 212 ? 11.711 -1.458 -13.445 1 91.19 212 ASP B N 1
ATOM 4009 C CA . ASP B 1 212 ? 11.062 -0.429 -12.641 1 91.19 212 ASP B CA 1
ATOM 4010 C C . ASP B 1 212 ? 10.68 -0.967 -11.258 1 91.19 212 ASP B C 1
ATOM 4012 O O . ASP B 1 212 ? 11.438 -1.728 -10.656 1 91.19 212 ASP B O 1
ATOM 4016 N N . TRP B 1 213 ? 9.617 -0.512 -10.656 1 92.25 213 TRP B N 1
ATOM 4017 C CA . TRP B 1 213 ? 9.172 -1.079 -9.391 1 92.25 213 TRP B CA 1
ATOM 4018 C C . TRP B 1 213 ? 7.914 -1.924 -9.586 1 92.25 213 TRP B C 1
ATOM 4020 O O . TRP B 1 213 ? 7.484 -2.629 -8.672 1 92.25 213 TRP B O 1
ATOM 4030 N N . ASP B 1 214 ? 7.438 -1.935 -10.781 1 93.5 214 ASP B N 1
ATOM 4031 C CA . ASP B 1 214 ? 6.117 -2.523 -10.984 1 93.5 214 ASP B CA 1
ATOM 4032 C C . ASP B 1 214 ? 6.23 -3.939 -11.547 1 93.5 214 ASP B C 1
ATOM 4034 O O . ASP B 1 214 ? 7.238 -4.293 -12.156 1 93.5 214 ASP B O 1
ATOM 4038 N N . PRO B 1 215 ? 5.211 -4.711 -11.367 1 96.94 215 PRO B N 1
ATOM 4039 C CA . PRO B 1 215 ? 5.246 -6.098 -11.836 1 96.94 215 PRO B CA 1
ATOM 4040 C C . PRO B 1 215 ? 5.246 -6.207 -13.359 1 96.94 215 PRO B C 1
ATOM 4042 O O . PRO B 1 215 ? 5.762 -7.184 -13.914 1 96.94 215 PRO B O 1
ATOM 4045 N N . ALA B 1 216 ? 4.711 -5.203 -14.039 1 97.31 216 ALA B N 1
ATOM 4046 C CA . ALA B 1 216 ? 4.723 -5.23 -15.5 1 97.31 216 ALA B CA 1
ATOM 4047 C C . ALA B 1 216 ? 6.148 -5.27 -16.031 1 97.31 216 ALA B C 1
ATOM 4049 O O . ALA B 1 216 ? 6.434 -5.98 -17 1 97.31 216 ALA B O 1
ATOM 4050 N N . ALA B 1 217 ? 6.98 -4.492 -15.398 1 97.31 217 ALA B N 1
ATOM 4051 C CA . ALA B 1 217 ? 8.391 -4.512 -15.789 1 97.31 217 ALA B CA 1
ATOM 4052 C C . ALA B 1 217 ? 9.008 -5.879 -15.523 1 97.31 217 ALA B C 1
ATOM 4054 O O . ALA B 1 217 ? 9.805 -6.375 -16.328 1 97.31 217 ALA B O 1
ATOM 4055 N N . GLY B 1 218 ? 8.688 -6.504 -14.43 1 98.19 218 GLY B N 1
ATOM 4056 C CA . GLY B 1 218 ? 9.141 -7.855 -14.133 1 98.19 218 GLY B CA 1
ATOM 4057 C C . GLY B 1 218 ? 8.68 -8.875 -15.156 1 98.19 218 GLY B C 1
ATOM 4058 O O . GLY B 1 218 ? 9.453 -9.742 -15.57 1 98.19 218 GLY B O 1
ATOM 4059 N N . TYR B 1 219 ? 7.434 -8.703 -15.578 1 98.44 219 TYR B N 1
ATOM 4060 C CA . TYR B 1 219 ? 6.867 -9.609 -16.578 1 98.44 219 TYR B CA 1
ATOM 4061 C C . TYR B 1 219 ? 7.641 -9.516 -17.891 1 98.44 219 TYR B C 1
ATOM 4063 O O . TYR B 1 219 ? 8.031 -10.539 -18.453 1 98.44 219 TYR B O 1
ATOM 4071 N N . ARG B 1 220 ? 7.883 -8.281 -18.328 1 98.44 220 ARG B N 1
ATOM 4072 C CA . ARG B 1 220 ? 8.633 -8.078 -19.562 1 98.44 220 ARG B CA 1
ATOM 4073 C C . ARG B 1 220 ? 10.039 -8.656 -19.453 1 98.44 220 ARG B C 1
ATOM 4075 O O . ARG B 1 220 ? 10.523 -9.305 -20.375 1 98.44 220 ARG B O 1
ATOM 4082 N N . ALA B 1 221 ? 10.672 -8.453 -18.328 1 98.62 221 ALA B N 1
ATOM 4083 C CA . ALA B 1 221 ? 12 -9.008 -18.094 1 98.62 221 ALA B CA 1
ATOM 4084 C C . ALA B 1 221 ? 11.969 -10.539 -18.109 1 98.62 221 ALA B C 1
ATOM 4086 O O . ALA B 1 221 ? 12.875 -11.172 -18.656 1 98.62 221 ALA B O 1
ATOM 4087 N N . GLY B 1 222 ? 10.945 -11.102 -17.516 1 98.5 222 GLY B N 1
ATOM 4088 C CA . GLY B 1 222 ? 10.797 -12.547 -17.484 1 98.5 222 GLY B CA 1
ATOM 4089 C C . GLY B 1 222 ? 10.656 -13.156 -18.859 1 98.5 222 GLY B C 1
ATOM 4090 O O . GLY B 1 222 ? 11.227 -14.211 -19.141 1 98.5 222 GLY B O 1
ATOM 4091 N N . LEU B 1 223 ? 9.891 -12.469 -19.719 1 98.31 223 LEU B N 1
ATOM 4092 C CA . LEU B 1 223 ? 9.75 -12.938 -21.094 1 98.31 223 LEU B CA 1
ATOM 4093 C C . LEU B 1 223 ? 11.102 -12.969 -21.797 1 98.31 223 LEU B C 1
ATOM 4095 O O . LEU B 1 223 ? 11.391 -13.914 -22.547 1 98.31 223 LEU B O 1
ATOM 4099 N N . ARG B 1 224 ? 11.867 -11.969 -21.531 1 98.19 224 ARG B N 1
ATOM 4100 C CA . ARG B 1 224 ? 13.188 -11.867 -22.125 1 98.19 224 ARG B CA 1
ATOM 4101 C C . ARG B 1 224 ? 14.117 -12.961 -21.594 1 98.19 224 ARG B C 1
ATOM 4103 O O . ARG B 1 224 ? 14.75 -13.672 -22.375 1 98.19 224 ARG B O 1
ATOM 4110 N N . LEU B 1 225 ? 14.188 -13.172 -20.344 1 98.31 225 LEU B N 1
ATOM 4111 C CA . LEU B 1 225 ? 15.133 -14.078 -19.688 1 98.31 225 LEU B CA 1
ATOM 4112 C C . LEU B 1 225 ? 14.734 -15.531 -19.922 1 98.31 225 LEU B C 1
ATOM 4114 O O . LEU B 1 225 ? 15.586 -16.422 -19.953 1 98.31 225 LEU B O 1
ATOM 4118 N N . ALA B 1 226 ? 13.469 -15.758 -20.094 1 98.06 226 ALA B N 1
ATOM 4119 C CA . ALA B 1 226 ? 12.961 -17.109 -20.266 1 98.06 226 ALA B CA 1
ATOM 4120 C C . ALA B 1 226 ? 13.5 -17.75 -21.531 1 98.06 226 ALA B C 1
ATOM 4122 O O . ALA B 1 226 ? 13.57 -18.984 -21.641 1 98.06 226 ALA B O 1
ATOM 4123 N N . ARG B 1 227 ? 13.891 -16.969 -22.484 1 97.06 227 ARG B N 1
ATOM 4124 C CA . ARG B 1 227 ? 14.336 -17.438 -23.781 1 97.06 227 ARG B CA 1
ATOM 4125 C C . ARG B 1 227 ? 15.719 -18.062 -23.703 1 97.06 227 ARG B C 1
ATOM 4127 O O . ARG B 1 227 ? 16.125 -18.812 -24.594 1 97.06 227 ARG B O 1
ATOM 4134 N N . ASP B 1 228 ? 16.469 -17.719 -22.734 1 96.69 228 ASP B N 1
ATOM 4135 C CA . ASP B 1 228 ? 17.828 -18.203 -22.562 1 96.69 228 ASP B CA 1
ATOM 4136 C C . ASP B 1 228 ? 17.891 -19.344 -21.547 1 96.69 228 ASP B C 1
ATOM 4138 O O . ASP B 1 228 ? 17.75 -19.125 -20.344 1 96.69 228 ASP B O 1
ATOM 4142 N N . PRO B 1 229 ? 18.156 -20.562 -21.953 1 94.25 229 PRO B N 1
ATOM 4143 C CA . PRO B 1 229 ? 18.172 -21.703 -21.047 1 94.25 229 PRO B CA 1
ATOM 4144 C C . PRO B 1 229 ? 19.312 -21.656 -20.047 1 94.25 229 PRO B C 1
ATOM 4146 O O . PRO B 1 229 ? 19.328 -22.406 -19.078 1 94.25 229 PRO B O 1
ATOM 4149 N N . GLU B 1 230 ? 20.203 -20.766 -20.281 1 95.31 230 GLU B N 1
ATOM 4150 C CA . GLU B 1 230 ? 21.344 -20.656 -19.375 1 95.31 230 GLU B CA 1
ATOM 4151 C C . GLU B 1 230 ? 21 -19.844 -18.141 1 95.31 230 GLU B C 1
ATOM 4153 O O . GLU B 1 230 ? 21.75 -19.859 -17.156 1 95.31 230 GLU B O 1
ATOM 4158 N N . VAL B 1 231 ? 19.859 -19.156 -18.156 1 98 231 VAL B N 1
ATOM 4159 C CA . VAL B 1 231 ? 19.438 -18.375 -17 1 98 231 VAL B CA 1
ATOM 4160 C C . VAL B 1 231 ? 18.891 -19.312 -15.93 1 98 231 VAL B C 1
ATOM 4162 O O . VAL B 1 231 ? 17.859 -19.969 -16.125 1 98 231 VAL B O 1
ATOM 4165 N N . THR B 1 232 ? 19.531 -19.344 -14.812 1 98.31 232 THR B N 1
ATOM 4166 C CA . THR B 1 232 ? 19.078 -20.266 -13.766 1 98.31 232 THR B CA 1
ATOM 4167 C C . THR B 1 232 ? 18.812 -19.5 -12.469 1 98.31 232 THR B C 1
ATOM 4169 O O . THR B 1 232 ? 18.266 -20.062 -11.516 1 98.31 232 THR B O 1
ATOM 4172 N N . ALA B 1 233 ? 19.188 -18.188 -12.375 1 98.81 233 ALA B N 1
ATOM 4173 C CA . ALA B 1 233 ? 18.969 -17.391 -11.164 1 98.81 233 ALA B CA 1
ATOM 4174 C C . ALA B 1 233 ? 18.781 -15.914 -11.5 1 98.81 233 ALA B C 1
ATOM 4176 O O . ALA B 1 233 ? 19.5 -15.367 -12.336 1 98.81 233 ALA B O 1
ATOM 4177 N N . VAL B 1 234 ? 17.812 -15.32 -10.875 1 98.94 234 VAL B N 1
ATOM 4178 C CA . VAL B 1 234 ? 17.531 -13.906 -11.086 1 98.94 234 VAL B CA 1
ATOM 4179 C C . VAL B 1 234 ? 17.297 -13.211 -9.742 1 98.94 234 VAL B C 1
ATOM 4181 O O . VAL B 1 234 ? 16.484 -13.672 -8.938 1 98.94 234 VAL B O 1
ATOM 4184 N N . LEU B 1 235 ? 18.047 -12.188 -9.453 1 98.94 235 LEU B N 1
ATOM 4185 C CA . LEU B 1 235 ? 17.781 -11.25 -8.367 1 98.94 235 LEU B CA 1
ATOM 4186 C C . LEU B 1 235 ? 16.984 -10.055 -8.867 1 98.94 235 LEU B C 1
ATOM 4188 O O . LEU B 1 235 ? 17.438 -9.305 -9.734 1 98.94 235 LEU B O 1
ATOM 4192 N N . CYS B 1 236 ? 15.812 -9.891 -8.359 1 98.88 236 CYS B N 1
ATOM 4193 C CA . CYS B 1 236 ? 14.945 -8.805 -8.789 1 98.88 236 CYS B CA 1
ATOM 4194 C C . CYS B 1 236 ? 15.047 -7.613 -7.844 1 98.88 236 CYS B C 1
ATOM 4196 O O . CYS B 1 236 ? 15.242 -7.781 -6.637 1 98.88 236 CYS B O 1
ATOM 4198 N N . ALA B 1 237 ? 14.844 -6.469 -8.375 1 97.88 237 ALA B N 1
ATOM 4199 C CA . ALA B 1 237 ? 15.008 -5.234 -7.609 1 97.88 237 ALA B CA 1
ATOM 4200 C C . ALA B 1 237 ? 13.992 -5.152 -6.473 1 97.88 237 ALA B C 1
ATOM 4202 O O . ALA B 1 237 ? 14.258 -4.531 -5.441 1 97.88 237 ALA B O 1
ATOM 4203 N N . ASN B 1 238 ? 12.805 -5.668 -6.668 1 97.31 238 ASN B N 1
ATOM 4204 C CA . ASN B 1 238 ? 11.82 -5.777 -5.598 1 97.31 238 ASN B CA 1
ATOM 4205 C C . ASN B 1 238 ? 10.859 -6.938 -5.836 1 97.31 238 ASN B C 1
ATOM 4207 O O . ASN B 1 238 ? 10.953 -7.621 -6.859 1 97.31 238 ASN B O 1
ATOM 4211 N N . ASP B 1 239 ? 10.031 -7.172 -4.918 1 97.62 239 ASP B N 1
ATOM 4212 C CA . ASP B 1 239 ? 9.133 -8.32 -4.945 1 97.62 239 ASP B CA 1
ATOM 4213 C C . ASP B 1 239 ? 8.133 -8.211 -6.09 1 97.62 239 ASP B C 1
ATOM 4215 O O . ASP B 1 239 ? 7.762 -9.219 -6.699 1 97.62 239 ASP B O 1
ATOM 4219 N N . GLU B 1 240 ? 7.633 -7.004 -6.414 1 97 240 GLU B N 1
ATOM 4220 C CA . GLU B 1 240 ? 6.68 -6.84 -7.508 1 97 240 GLU B CA 1
ATOM 4221 C C . GLU B 1 240 ? 7.281 -7.285 -8.836 1 97 240 GLU B C 1
ATOM 4223 O O . GLU B 1 240 ? 6.637 -7.992 -9.617 1 97 240 GLU B O 1
ATOM 4228 N N . ILE B 1 241 ? 8.5 -6.891 -9.055 1 97.94 241 ILE B N 1
ATOM 4229 C CA . ILE B 1 241 ? 9.219 -7.324 -10.25 1 97.94 241 ILE B CA 1
ATOM 4230 C C . ILE B 1 241 ? 9.352 -8.844 -10.242 1 97.94 241 ILE B C 1
ATOM 4232 O O . ILE B 1 241 ? 9.117 -9.5 -11.258 1 97.94 241 ILE B O 1
ATOM 4236 N N . ALA B 1 242 ? 9.727 -9.391 -9.094 1 98.62 242 ALA B N 1
ATOM 4237 C CA . ALA B 1 242 ? 9.93 -10.828 -8.969 1 98.62 242 ALA B CA 1
ATOM 4238 C C . ALA B 1 242 ? 8.656 -11.594 -9.312 1 98.62 242 ALA B C 1
ATOM 4240 O O . ALA B 1 242 ? 8.695 -12.586 -10.047 1 98.62 242 ALA B O 1
ATOM 4241 N N . LEU B 1 243 ? 7.535 -11.109 -8.805 1 97.62 243 LEU B N 1
ATOM 4242 C CA . LEU B 1 243 ? 6.266 -11.797 -9.031 1 97.62 243 LEU B CA 1
ATOM 4243 C C . LEU B 1 243 ? 5.844 -11.695 -10.492 1 97.62 243 LEU B C 1
ATOM 4245 O O . LEU B 1 243 ? 5.352 -12.672 -11.062 1 97.62 243 LEU B O 1
ATOM 4249 N N . GLY B 1 244 ? 6.047 -10.531 -11.102 1 98.06 244 GLY B N 1
ATOM 4250 C CA . GLY B 1 244 ? 5.812 -10.414 -12.531 1 98.06 244 GLY B CA 1
ATOM 4251 C C . GLY B 1 244 ? 6.703 -11.328 -13.359 1 98.06 244 GLY B C 1
ATOM 4252 O O . GLY B 1 244 ? 6.25 -11.93 -14.328 1 98.06 244 GLY B O 1
ATOM 4253 N N . LEU B 1 245 ? 7.945 -11.414 -12.961 1 98.62 245 LEU B N 1
ATOM 4254 C CA . LEU B 1 245 ? 8.914 -12.266 -13.641 1 98.62 245 LEU B CA 1
ATOM 4255 C C . LEU B 1 245 ? 8.508 -13.734 -13.539 1 98.62 245 LEU B C 1
ATOM 4257 O O . LEU B 1 245 ? 8.547 -14.469 -14.531 1 98.62 245 LEU B O 1
ATOM 4261 N N . ILE B 1 246 ? 8.102 -14.18 -12.375 1 98 246 ILE B N 1
ATOM 4262 C CA . ILE B 1 246 ? 7.703 -15.562 -12.141 1 98 246 ILE B CA 1
ATOM 4263 C C . ILE B 1 246 ? 6.516 -15.914 -13.039 1 98 246 ILE B C 1
ATOM 4265 O O . ILE B 1 246 ? 6.473 -17 -13.625 1 98 246 ILE B O 1
ATOM 4269 N N . ARG B 1 247 ? 5.598 -14.992 -13.156 1 97.19 247 ARG B N 1
ATOM 4270 C CA . ARG B 1 247 ? 4.453 -15.195 -14.039 1 97.19 247 ARG B CA 1
ATOM 4271 C C . ARG B 1 247 ? 4.906 -15.453 -15.469 1 97.19 247 ARG B C 1
ATOM 4273 O O . ARG B 1 247 ? 4.445 -16.391 -16.109 1 97.19 247 ARG B O 1
ATOM 428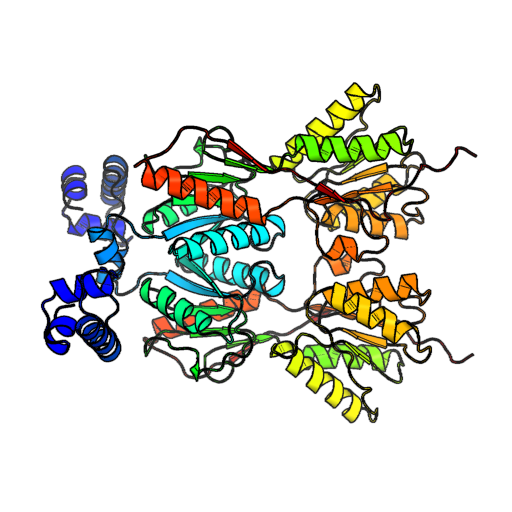0 N N . ALA B 1 248 ? 5.758 -14.609 -15.961 1 98.06 248 ALA B N 1
ATOM 4281 C CA . ALA B 1 248 ? 6.27 -14.742 -17.328 1 98.06 248 ALA B CA 1
ATOM 4282 C C . ALA B 1 248 ? 6.996 -16.078 -17.5 1 98.06 248 ALA B C 1
ATOM 4284 O O . ALA B 1 248 ? 6.824 -16.75 -18.516 1 98.06 248 ALA B O 1
ATOM 4285 N N . LEU B 1 249 ? 7.812 -16.469 -16.531 1 98 249 LEU B N 1
ATOM 4286 C CA . LEU B 1 249 ? 8.539 -17.734 -16.594 1 98 249 LEU B CA 1
ATOM 4287 C C . LEU B 1 249 ? 7.574 -18.906 -16.688 1 98 249 LEU B C 1
ATOM 4289 O O . LEU B 1 249 ? 7.75 -19.797 -17.531 1 98 249 LEU B O 1
ATOM 4293 N N . HIS B 1 250 ? 6.555 -18.859 -15.852 1 94.44 250 HIS B N 1
ATOM 4294 C CA . HIS B 1 250 ? 5.555 -19.922 -15.883 1 94.44 250 HIS B CA 1
ATOM 4295 C C . HIS B 1 250 ? 4.898 -20.031 -17.25 1 94.44 250 HIS B C 1
ATOM 4297 O O . HIS B 1 250 ? 4.746 -21.125 -17.797 1 94.44 250 HIS B O 1
ATOM 4303 N N . GLU B 1 251 ? 4.555 -18.906 -17.75 1 94.94 251 GLU B N 1
ATOM 4304 C CA . GLU B 1 251 ? 3.885 -18.875 -19.047 1 94.94 251 GLU B CA 1
ATOM 4305 C C . GLU B 1 251 ? 4.793 -19.406 -20.156 1 94.94 251 GLU B C 1
ATOM 4307 O O . GLU B 1 251 ? 4.316 -19.953 -21.141 1 94.94 251 GLU B O 1
ATOM 4312 N N . GLN B 1 252 ? 6.062 -19.266 -19.953 1 97.19 252 GLN B N 1
ATOM 4313 C CA . GLN B 1 252 ? 7.031 -19.688 -20.953 1 97.19 252 GLN B CA 1
ATOM 4314 C C . GLN B 1 252 ? 7.523 -21.109 -20.672 1 97.19 252 GLN B C 1
ATOM 4316 O O . GLN B 1 252 ? 8.445 -21.594 -21.344 1 97.19 252 GLN B O 1
ATOM 4321 N N . GLY B 1 253 ? 6.988 -21.703 -19.703 1 95.69 253 GLY B N 1
ATOM 4322 C CA . GLY B 1 253 ? 7.293 -23.094 -19.391 1 95.69 253 GLY B CA 1
ATOM 4323 C C . GLY B 1 253 ? 8.586 -23.266 -18.609 1 95.69 253 GLY B C 1
ATOM 4324 O O . GLY B 1 253 ? 9.172 -24.359 -18.609 1 95.69 253 GLY B O 1
ATOM 4325 N N . ARG B 1 254 ? 9.148 -22.203 -18.047 1 97.31 254 ARG B N 1
ATOM 4326 C CA . ARG B 1 254 ? 10.32 -22.266 -17.188 1 97.31 254 ARG B CA 1
ATOM 4327 C C . ARG B 1 254 ? 9.922 -22.406 -15.719 1 97.31 254 ARG B C 1
ATOM 4329 O O . ARG B 1 254 ? 9.367 -21.469 -15.133 1 97.31 254 ARG B O 1
ATOM 4336 N N . ARG B 1 255 ? 10.242 -23.484 -15.109 1 96.38 255 ARG B N 1
ATOM 4337 C CA . ARG B 1 255 ? 9.758 -23.797 -13.773 1 96.38 255 ARG B CA 1
ATOM 4338 C C . ARG B 1 255 ? 10.57 -23.047 -12.711 1 96.38 255 ARG B C 1
ATOM 4340 O O . ARG B 1 255 ? 11.805 -22.984 -12.797 1 96.38 255 ARG B O 1
ATOM 4347 N N . VAL B 1 256 ? 9.953 -22.484 -11.789 1 97.69 256 VAL B N 1
ATOM 4348 C CA . VAL B 1 256 ? 1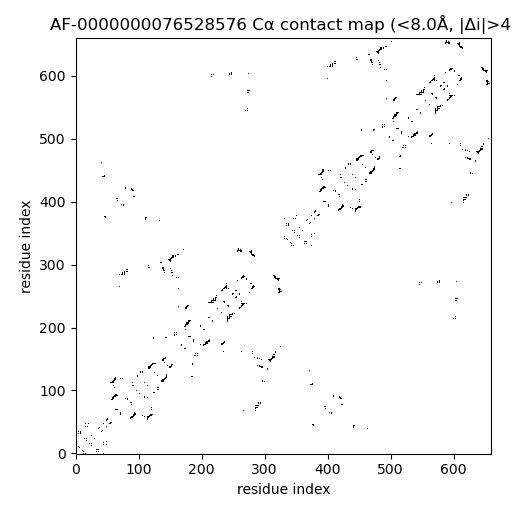0.555 -21.875 -10.602 1 97.69 256 VAL B CA 1
ATOM 4349 C C . VAL B 1 256 ? 10.242 -22.734 -9.375 1 97.69 256 VAL B C 1
ATOM 4351 O O . VAL B 1 256 ? 9.078 -22.984 -9.062 1 97.69 256 VAL B O 1
ATOM 4354 N N . PRO B 1 257 ? 11.117 -23.219 -8.648 1 97.56 257 PRO B N 1
ATOM 4355 C CA . PRO B 1 257 ? 12.539 -22.875 -8.727 1 97.56 257 PRO B CA 1
ATOM 4356 C C . PRO B 1 257 ? 13.352 -23.875 -9.523 1 97.56 257 PRO B C 1
ATOM 4358 O O . PRO B 1 257 ? 14.57 -23.734 -9.664 1 97.56 257 PRO B O 1
ATOM 4361 N N . GLU B 1 258 ? 12.766 -24.922 -10.062 1 97.06 258 GLU B N 1
ATOM 4362 C CA . GLU B 1 258 ? 13.5 -26.078 -10.562 1 97.06 258 GLU B CA 1
ATOM 4363 C C . GLU B 1 258 ? 14.461 -25.688 -11.68 1 97.06 258 GLU B C 1
ATOM 4365 O O . GLU B 1 258 ? 15.547 -26.25 -11.805 1 97.06 258 GLU B O 1
ATOM 4370 N N . GLU B 1 259 ? 14.078 -24.734 -12.477 1 97.75 259 GLU B N 1
ATOM 4371 C CA . GLU B 1 259 ? 14.906 -24.312 -13.594 1 97.75 259 GLU B CA 1
ATOM 4372 C C . GLU B 1 259 ? 15.477 -22.906 -13.352 1 97.75 259 GLU B C 1
ATOM 4374 O O . GLU B 1 259 ? 16.594 -22.609 -13.781 1 97.75 259 GLU B O 1
ATOM 4379 N N . VAL B 1 260 ? 14.703 -22.062 -12.742 1 98.75 260 VAL B N 1
ATOM 4380 C CA . VAL B 1 260 ? 15.141 -20.688 -12.492 1 98.75 260 VAL B CA 1
ATOM 4381 C C . VAL B 1 260 ? 14.82 -20.297 -11.047 1 98.75 260 VAL B C 1
ATOM 4383 O O . VAL B 1 260 ? 13.656 -20.312 -10.648 1 98.75 260 VAL B O 1
ATOM 4386 N N . SER B 1 261 ? 15.852 -20 -10.242 1 98.94 261 SER B N 1
ATOM 4387 C CA . SER B 1 261 ? 15.664 -19.406 -8.922 1 98.94 261 SER B CA 1
ATOM 4388 C C . SER B 1 261 ? 15.391 -17.906 -9.016 1 98.94 261 SER B C 1
ATOM 4390 O O . SER B 1 261 ? 16.016 -17.219 -9.82 1 98.94 261 SER B O 1
ATOM 4392 N N . VAL B 1 262 ? 14.43 -17.438 -8.211 1 98.94 262 VAL B N 1
ATOM 4393 C CA . VAL B 1 262 ? 14.07 -16.016 -8.219 1 98.94 262 VAL B CA 1
ATOM 4394 C C . VAL B 1 262 ? 14.109 -15.461 -6.801 1 98.94 262 VAL B C 1
ATOM 4396 O O . VAL B 1 262 ? 13.539 -16.047 -5.879 1 98.94 262 VAL B O 1
ATOM 4399 N N . VAL B 1 263 ? 14.789 -14.398 -6.586 1 98.94 263 VAL B N 1
ATOM 4400 C CA . VAL B 1 263 ? 14.844 -13.688 -5.312 1 98.94 263 VAL B CA 1
ATOM 4401 C C . VAL B 1 263 ? 14.281 -12.281 -5.484 1 98.94 263 VAL B C 1
ATOM 4403 O O . VAL B 1 263 ? 14.609 -11.578 -6.445 1 98.94 263 VAL B O 1
ATOM 4406 N N . GLY B 1 264 ? 13.391 -11.93 -4.594 1 98.69 264 GLY B N 1
ATOM 4407 C CA . GLY B 1 264 ? 12.883 -10.57 -4.559 1 98.69 264 GLY B CA 1
ATOM 4408 C C . GLY B 1 264 ? 13.586 -9.695 -3.537 1 98.69 264 GLY B C 1
ATOM 4409 O O . GLY B 1 264 ? 14.672 -10.031 -3.074 1 98.69 264 GLY B O 1
ATOM 4410 N N . PHE B 1 265 ? 13.016 -8.547 -3.213 1 97.62 265 PHE B N 1
ATOM 4411 C CA . PHE B 1 265 ? 13.516 -7.531 -2.295 1 97.62 265 PHE B CA 1
ATOM 4412 C C . PHE B 1 265 ? 12.367 -6.672 -1.761 1 97.62 265 PHE B C 1
ATOM 4414 O O . PHE B 1 265 ? 11.445 -6.328 -2.502 1 97.62 265 PHE B O 1
ATOM 4421 N N . ASP B 1 266 ? 12.32 -6.312 -0.459 1 94.19 266 ASP B N 1
ATOM 4422 C CA . ASP B 1 266 ? 11.375 -5.48 0.285 1 94.19 266 ASP B CA 1
ATOM 4423 C C . ASP B 1 266 ? 10.625 -6.301 1.328 1 94.19 266 ASP B C 1
ATOM 4425 O O . ASP B 1 266 ? 10.352 -5.816 2.43 1 94.19 266 ASP B O 1
ATOM 4429 N N . GLY B 1 267 ? 10.188 -7.512 0.894 1 95.81 267 GLY B N 1
ATOM 4430 C CA . GLY B 1 267 ? 9.484 -8.367 1.836 1 95.81 267 GLY B CA 1
ATOM 4431 C C . GLY B 1 267 ? 7.984 -8.133 1.845 1 95.81 267 GLY B C 1
ATOM 4432 O O . GLY B 1 267 ? 7.367 -8.055 2.91 1 95.81 267 GLY B O 1
ATOM 4433 N N . LEU B 1 268 ? 7.395 -8.086 0.646 1 93.38 268 LEU B N 1
ATOM 4434 C CA . LEU B 1 268 ? 5.949 -7.949 0.514 1 93.38 268 LEU B CA 1
ATOM 4435 C C . LEU B 1 268 ? 5.227 -9.125 1.168 1 93.38 268 LEU B C 1
ATOM 4437 O O . LEU B 1 268 ? 5.656 -10.273 1.035 1 93.38 268 LEU B O 1
ATOM 4441 N N . ALA B 1 269 ? 4.141 -8.852 1.827 1 91.31 269 ALA B N 1
ATOM 4442 C CA . ALA B 1 269 ? 3.363 -9.898 2.486 1 91.31 269 ALA B CA 1
ATOM 4443 C C . ALA B 1 269 ? 2.881 -10.938 1.479 1 91.31 269 ALA B C 1
ATOM 4445 O O . ALA B 1 269 ? 2.918 -12.141 1.753 1 91.31 269 ALA B O 1
ATOM 4446 N N . LEU B 1 270 ? 2.492 -10.469 0.336 1 94 270 LEU B N 1
ATOM 4447 C CA . LEU B 1 270 ? 1.946 -11.352 -0.689 1 94 270 LEU B CA 1
ATOM 4448 C C . LEU B 1 270 ? 3.006 -12.336 -1.182 1 94 270 LEU B C 1
ATOM 4450 O O . LEU B 1 270 ? 2.678 -13.383 -1.742 1 94 270 LEU B O 1
ATOM 4454 N N . GLY B 1 271 ? 4.25 -11.938 -1.018 1 96.19 271 GLY B N 1
ATOM 4455 C CA . GLY B 1 271 ? 5.316 -12.836 -1.434 1 96.19 271 GLY B CA 1
ATOM 4456 C C . GLY B 1 271 ? 5.285 -14.172 -0.727 1 96.19 271 GLY B C 1
ATOM 4457 O O . GLY B 1 271 ? 5.664 -15.195 -1.303 1 96.19 271 GLY B O 1
ATOM 4458 N N . GLU B 1 272 ? 4.859 -14.148 0.494 1 96.19 272 GLU B N 1
ATOM 4459 C CA . GLU B 1 272 ? 4.738 -15.383 1.272 1 96.19 272 GLU B CA 1
ATOM 4460 C C . GLU B 1 272 ? 3.646 -16.281 0.708 1 96.19 272 GLU B C 1
ATOM 4462 O O . GLU B 1 272 ? 3.709 -17.5 0.857 1 96.19 272 GLU B O 1
ATOM 4467 N N . PHE B 1 273 ? 2.727 -15.68 -0.042 1 95.75 273 PHE B N 1
ATOM 4468 C CA . PHE B 1 273 ? 1.556 -16.438 -0.472 1 95.75 273 PHE B CA 1
ATOM 4469 C C . PHE B 1 273 ? 1.498 -16.531 -1.992 1 95.75 273 PHE B C 1
ATOM 4471 O O . PHE B 1 273 ? 0.46 -16.875 -2.559 1 95.75 273 PHE B O 1
ATOM 4478 N N . SER B 1 274 ? 2.557 -16.141 -2.592 1 94.62 274 SER B N 1
ATOM 4479 C CA . SER B 1 274 ? 2.672 -16.359 -4.031 1 94.62 274 SER B CA 1
ATOM 4480 C C . SER B 1 274 ? 2.922 -17.828 -4.34 1 94.62 274 SER B C 1
ATOM 4482 O O . SER B 1 274 ? 3.123 -18.641 -3.43 1 94.62 274 SER B O 1
ATOM 4484 N N . PHE B 1 275 ? 2.791 -18.203 -5.668 1 90.75 275 PHE B N 1
ATOM 4485 C CA . PHE B 1 275 ? 3.174 -19.547 -6.113 1 90.75 275 PHE B CA 1
ATOM 4486 C C . PHE B 1 275 ? 4.316 -19.469 -7.117 1 90.75 275 PHE B C 1
ATOM 4488 O O . PHE B 1 275 ? 4.129 -19.016 -8.25 1 90.75 275 PHE B O 1
ATOM 4495 N N . PRO B 1 276 ? 5.539 -20 -6.727 1 94.88 276 PRO B N 1
ATOM 4496 C CA . PRO B 1 276 ? 5.895 -20.453 -5.375 1 94.88 276 PRO B CA 1
ATOM 4497 C C . PRO B 1 276 ? 6.078 -19.281 -4.402 1 94.88 276 PRO B C 1
ATOM 4499 O O . PRO B 1 276 ? 6.191 -18.125 -4.828 1 94.88 276 PRO B O 1
ATOM 4502 N N . PRO B 1 277 ? 6.027 -19.609 -3.025 1 97.19 277 PRO B N 1
ATOM 4503 C CA . PRO B 1 277 ? 6.387 -18.562 -2.072 1 97.19 277 PRO B CA 1
ATOM 4504 C C . PRO B 1 277 ? 7.766 -17.953 -2.344 1 97.19 277 PRO B C 1
ATOM 4506 O O . PRO B 1 277 ? 8.727 -18.688 -2.584 1 97.19 277 PRO B O 1
ATOM 4509 N N . LEU B 1 278 ? 7.859 -16.688 -2.273 1 98.5 278 LEU B N 1
ATOM 4510 C CA . LEU B 1 278 ? 8.984 -15.938 -2.824 1 98.5 278 LEU B CA 1
ATOM 4511 C C . LEU B 1 278 ? 10.094 -15.781 -1.788 1 98.5 278 LEU B C 1
ATOM 4513 O O . LEU B 1 278 ? 9.844 -15.305 -0.677 1 98.5 278 LEU B O 1
ATOM 4517 N N . THR B 1 279 ? 11.281 -16.25 -2.078 1 98.88 279 THR B N 1
ATOM 4518 C CA . THR B 1 279 ? 12.492 -15.875 -1.357 1 98.88 279 THR B CA 1
ATOM 4519 C C . THR B 1 279 ? 12.781 -14.383 -1.546 1 98.88 279 THR B C 1
ATOM 4521 O O . THR B 1 279 ? 12.711 -13.875 -2.664 1 98.88 279 THR B O 1
ATOM 4524 N N . THR B 1 280 ? 13.047 -13.672 -0.46 1 98.81 280 THR B N 1
ATOM 4525 C CA . THR B 1 280 ? 13.18 -12.219 -0.575 1 98.81 280 THR B CA 1
ATOM 4526 C C . THR B 1 280 ? 14.078 -11.672 0.533 1 98.81 280 THR B C 1
ATOM 4528 O O . THR B 1 280 ? 14.352 -12.367 1.518 1 98.81 280 THR B O 1
ATOM 4531 N N . VAL B 1 281 ? 14.625 -10.508 0.318 1 98.75 281 VAL B N 1
ATOM 4532 C CA . VAL B 1 281 ? 15.242 -9.711 1.371 1 98.75 281 VAL B CA 1
ATOM 4533 C C . VAL B 1 281 ? 14.203 -8.766 1.975 1 98.75 281 VAL B C 1
ATOM 4535 O O . VAL B 1 281 ? 13.625 -7.934 1.269 1 98.75 281 VAL B O 1
ATOM 4538 N N . ARG B 1 282 ? 13.961 -8.891 3.205 1 98.19 282 ARG B N 1
ATOM 4539 C CA . ARG B 1 282 ? 12.922 -8.102 3.859 1 98.19 282 ARG B CA 1
ATOM 4540 C C . ARG B 1 282 ? 13.508 -6.836 4.473 1 98.19 282 ARG B C 1
ATOM 4542 O O . ARG B 1 282 ? 14.5 -6.887 5.195 1 98.19 282 ARG B O 1
ATOM 4549 N N . LEU B 1 283 ? 12.93 -5.723 4.102 1 96.81 283 LEU B N 1
ATOM 4550 C CA . LEU B 1 283 ? 13.25 -4.43 4.695 1 96.81 283 LEU B CA 1
ATOM 4551 C C . LEU B 1 283 ? 12.273 -4.09 5.812 1 96.81 283 LEU B C 1
ATOM 4553 O O . LEU B 1 283 ? 11.102 -4.484 5.762 1 96.81 283 LEU B O 1
ATOM 4557 N N . ASP B 1 284 ? 12.711 -3.465 6.836 1 96 284 ASP B N 1
ATOM 4558 C CA . ASP B 1 284 ? 11.852 -2.986 7.914 1 96 284 ASP B CA 1
ATOM 4559 C C . ASP B 1 284 ? 11.453 -1.527 7.699 1 96 284 ASP B C 1
ATOM 4561 O O . ASP B 1 284 ? 11.938 -0.64 8.406 1 96 284 ASP B O 1
ATOM 4565 N N . PHE B 1 285 ? 10.516 -1.293 6.812 1 94.31 285 PHE B N 1
ATOM 4566 C CA . PHE B 1 285 ? 10.094 0.044 6.414 1 94.31 285 PHE B CA 1
ATOM 4567 C C . PHE B 1 285 ? 9.531 0.811 7.605 1 94.31 285 PHE B C 1
ATOM 4569 O O . PHE B 1 285 ? 9.758 2.014 7.742 1 94.31 285 PHE B O 1
ATOM 4576 N N . ARG B 1 286 ? 8.789 0.132 8.406 1 94.5 286 ARG B N 1
ATOM 4577 C CA . ARG B 1 286 ? 8.211 0.77 9.578 1 94.5 286 ARG B CA 1
ATOM 4578 C C . ARG B 1 286 ? 9.297 1.336 10.492 1 94.5 286 ARG B C 1
ATOM 4580 O O . ARG B 1 286 ? 9.164 2.447 11.008 1 94.5 286 ARG B O 1
ATOM 4587 N N . ARG B 1 287 ? 10.305 0.576 10.664 1 96.25 287 ARG B N 1
ATOM 4588 C CA . ARG B 1 287 ? 11.422 1.044 11.469 1 96.25 287 ARG B CA 1
ATOM 4589 C C . ARG B 1 287 ? 12.086 2.262 10.836 1 96.25 287 ARG B C 1
ATOM 4591 O O . ARG B 1 287 ? 12.562 3.154 11.539 1 96.25 287 ARG B O 1
ATOM 4598 N N . HIS B 1 288 ? 12.172 2.314 9.477 1 94.88 288 HIS B N 1
ATOM 4599 C CA . HIS B 1 288 ? 12.672 3.5 8.789 1 94.88 288 HIS B CA 1
ATOM 4600 C C . HIS B 1 288 ? 11.891 4.742 9.195 1 94.88 288 HIS B C 1
ATOM 4602 O O . HIS B 1 288 ? 12.484 5.77 9.547 1 94.88 288 HIS B O 1
ATOM 4608 N N . GLY B 1 289 ? 10.602 4.586 9.172 1 96 289 GLY B N 1
ATOM 4609 C CA . GLY B 1 289 ? 9.75 5.703 9.531 1 96 289 GLY B CA 1
ATOM 4610 C C . GLY B 1 289 ? 9.953 6.176 10.961 1 96 289 GLY B C 1
ATOM 4611 O O . GLY B 1 289 ? 10.125 7.371 11.203 1 96 289 GLY B O 1
ATOM 4612 N N . ARG B 1 290 ? 9.984 5.234 11.859 1 97.06 290 ARG B N 1
ATOM 4613 C CA . ARG B 1 290 ? 10.18 5.562 13.266 1 97.06 290 ARG B CA 1
ATOM 4614 C C . ARG B 1 290 ? 11.523 6.238 13.5 1 97.06 290 ARG B C 1
ATOM 4616 O O . ARG B 1 290 ? 11.617 7.227 14.227 1 97.06 290 ARG B O 1
ATOM 4623 N N . ALA B 1 291 ? 12.531 5.707 12.828 1 96.5 291 ALA B N 1
ATOM 4624 C CA . ALA B 1 291 ? 13.891 6.238 12.969 1 96.5 291 ALA B CA 1
ATOM 4625 C C . ALA B 1 291 ? 13.969 7.68 12.477 1 96.5 291 ALA B C 1
ATOM 4627 O O . ALA B 1 291 ? 14.656 8.508 13.07 1 96.5 291 ALA B O 1
ATOM 4628 N N . MET B 1 292 ? 13.297 7.977 11.391 1 95.56 292 MET B N 1
ATOM 4629 C CA . MET B 1 292 ? 13.328 9.336 10.859 1 95.56 292 MET B CA 1
ATOM 4630 C C . MET B 1 292 ? 12.664 10.312 11.82 1 95.56 292 MET B C 1
ATOM 4632 O O . MET B 1 292 ? 13.156 11.43 12.016 1 95.56 292 MET B O 1
ATOM 4636 N N . VAL B 1 293 ? 11.594 9.906 12.414 1 96.19 293 VAL B N 1
ATOM 4637 C CA . VAL B 1 293 ? 10.945 10.766 13.398 1 96.19 293 VAL B CA 1
ATOM 4638 C C . VAL B 1 293 ? 11.875 10.977 14.586 1 96.19 293 VAL B C 1
ATOM 4640 O O . VAL B 1 293 ? 12 12.094 15.094 1 96.19 293 VAL B O 1
ATOM 4643 N N . GLU B 1 294 ? 12.523 9.898 15.039 1 95.88 294 GLU B N 1
ATOM 4644 C CA . GLU B 1 294 ? 13.508 10.016 16.109 1 95.88 294 GLU B CA 1
ATOM 4645 C C . GLU B 1 294 ? 14.586 11.039 15.773 1 95.88 294 GLU B C 1
ATOM 4647 O O . GLU B 1 294 ? 14.945 11.867 16.609 1 95.88 294 GLU B O 1
ATOM 4652 N N . LEU B 1 295 ? 15.055 11 14.578 1 94.88 295 LEU B N 1
ATOM 4653 C CA . LEU B 1 295 ? 16.078 11.93 14.125 1 94.88 295 LEU B CA 1
ATOM 4654 C C . LEU B 1 295 ? 15.57 13.367 14.141 1 94.88 295 LEU B C 1
ATOM 4656 O O . LEU B 1 295 ? 16.297 14.281 14.523 1 94.88 295 LEU B O 1
ATOM 4660 N N . ILE B 1 296 ? 14.344 13.555 13.711 1 94.31 296 ILE B N 1
ATOM 4661 C CA . ILE B 1 296 ? 13.734 14.883 13.734 1 94.31 296 ILE B CA 1
ATOM 4662 C C . ILE B 1 296 ? 13.672 15.391 15.172 1 94.31 296 ILE B C 1
ATOM 4664 O O . ILE B 1 296 ? 14.078 16.516 15.461 1 94.31 296 ILE B O 1
ATOM 4668 N N . LEU B 1 297 ? 13.195 14.562 16.062 1 93.69 297 LEU B N 1
ATOM 4669 C CA . LEU B 1 297 ? 12.992 14.953 17.453 1 93.69 297 LEU B CA 1
ATOM 4670 C C . LEU B 1 297 ? 14.328 15.273 18.109 1 93.69 297 LEU B C 1
ATOM 4672 O O . LEU B 1 297 ? 14.414 16.188 18.938 1 93.69 297 LEU B O 1
ATOM 4676 N N . GLU B 1 298 ? 15.336 14.508 17.781 1 93.19 298 GLU B N 1
ATOM 4677 C CA . GLU B 1 298 ? 16.672 14.805 18.281 1 93.19 298 GLU B CA 1
ATOM 4678 C C . GLU B 1 298 ? 17.141 16.188 17.844 1 93.19 298 GLU B C 1
ATOM 4680 O O . GLU B 1 298 ? 17.719 16.938 18.641 1 93.19 298 GLU B O 1
ATOM 4685 N N . GLN B 1 299 ? 16.891 16.5 16.594 1 91.31 299 GLN B N 1
ATOM 4686 C CA . GLN B 1 299 ? 17.281 17.797 16.062 1 91.31 299 GLN B CA 1
ATOM 4687 C C . GLN B 1 299 ? 16.5 18.922 16.75 1 91.31 299 GLN B C 1
ATOM 4689 O O . GLN B 1 299 ? 17.078 19.969 17.078 1 91.31 299 GLN B O 1
ATOM 4694 N N . VAL B 1 300 ? 15.266 18.672 16.922 1 88.06 300 VAL B N 1
ATOM 4695 C CA . VAL B 1 300 ? 14.422 19.656 17.578 1 88.06 300 VAL B CA 1
ATOM 4696 C C . VAL B 1 300 ? 14.914 19.891 19 1 88.06 300 VAL B C 1
ATOM 4698 O O . VAL B 1 300 ? 15.023 21.031 19.453 1 88.06 300 VAL B O 1
ATOM 4701 N N . ALA B 1 301 ? 15.203 18.875 19.656 1 87.06 301 ALA B N 1
ATOM 4702 C CA . ALA B 1 301 ? 15.68 18.953 21.031 1 87.06 301 ALA B CA 1
ATOM 4703 C C . ALA B 1 301 ? 17.031 19.672 21.094 1 87.06 301 ALA B C 1
ATOM 4705 O O . ALA B 1 301 ? 17.312 20.375 22.062 1 87.06 301 ALA B O 1
ATOM 4706 N N . ALA B 1 302 ? 17.797 19.453 20.078 1 85.19 302 ALA B N 1
ATOM 4707 C CA . ALA B 1 302 ? 19.141 20.031 20.047 1 85.19 302 ALA B CA 1
ATOM 4708 C C . ALA B 1 302 ? 19.094 21.484 19.594 1 85.19 302 ALA B C 1
ATOM 4710 O O . ALA B 1 302 ? 20.078 22.219 19.75 1 85.19 302 ALA B O 1
ATOM 4711 N N . GLY B 1 303 ? 17.922 21.922 19.141 1 77.06 303 GLY B N 1
ATOM 4712 C CA . GLY B 1 303 ? 17.75 23.312 18.703 1 77.06 303 GLY B CA 1
ATOM 4713 C C . GLY B 1 303 ? 18.25 23.562 17.297 1 77.06 303 GLY B C 1
ATOM 4714 O O . GLY B 1 303 ? 18.625 24.688 16.953 1 77.06 303 GLY B O 1
ATOM 4715 N N . GLY B 1 304 ? 18.516 22.453 16.594 1 68.31 304 GLY B N 1
ATOM 4716 C CA . GLY B 1 304 ? 18.891 22.672 15.211 1 68.31 304 GLY B CA 1
ATOM 4717 C C . GLY B 1 304 ? 19.391 21.422 14.523 1 68.31 304 GLY B C 1
ATOM 4718 O O . GLY B 1 304 ? 19.391 20.328 15.117 1 68.31 304 GLY B O 1
ATOM 4719 N N . PRO B 1 305 ? 19.672 21.734 13.18 1 67.31 305 PRO B N 1
ATOM 4720 C CA . PRO B 1 305 ? 20.109 20.578 12.383 1 67.31 305 PRO B CA 1
ATOM 4721 C C . PRO B 1 305 ? 21.406 19.969 12.906 1 67.31 305 PRO B C 1
ATOM 4723 O O . PRO B 1 305 ? 22.281 20.688 13.406 1 67.31 305 PRO B O 1
ATOM 4726 N N . GLN B 1 306 ? 21.281 18.641 13.125 1 66.56 306 GLN B N 1
ATOM 4727 C CA . GLN B 1 306 ? 22.5 17.906 13.445 1 66.56 306 GLN B CA 1
ATOM 4728 C C . GLN B 1 306 ? 23.172 17.359 12.188 1 66.56 306 GLN B C 1
ATOM 4730 O O . GLN B 1 306 ? 22.531 17.266 11.133 1 66.56 306 GLN B O 1
ATOM 4735 N N . GLY B 1 307 ? 24.469 17.422 12.094 1 65.44 307 GLY B N 1
ATOM 4736 C CA . GLY B 1 307 ? 25.234 16.906 10.969 1 65.44 307 GLY B CA 1
ATOM 4737 C C . GLY B 1 307 ? 24.594 15.688 10.328 1 65.44 307 GLY B C 1
ATOM 4738 O O . GLY B 1 307 ? 23.422 15.375 10.594 1 65.44 307 GLY B O 1
ATOM 4739 N N . ALA B 1 308 ? 25.297 15.086 9.367 1 73 308 ALA B N 1
ATOM 4740 C CA . ALA B 1 308 ? 24.875 13.992 8.492 1 73 308 ALA B CA 1
ATOM 4741 C C . ALA B 1 308 ? 24.859 12.664 9.242 1 73 308 ALA B C 1
ATOM 4743 O O . ALA B 1 308 ? 25.688 11.789 8.969 1 73 308 ALA B O 1
ATOM 4744 N N . ARG B 1 309 ? 24.031 12.586 10.383 1 86.06 309 ARG B N 1
ATOM 4745 C CA . ARG B 1 309 ? 23.859 11.305 11.062 1 86.06 309 ARG B CA 1
ATOM 4746 C C . ARG B 1 309 ? 23.062 10.336 10.203 1 86.06 309 ARG B C 1
ATOM 4748 O O . ARG B 1 309 ? 22.062 10.719 9.594 1 86.06 309 ARG B O 1
ATOM 4755 N N . SER B 1 310 ? 23.641 9.156 10.094 1 89.38 310 SER B N 1
ATOM 4756 C CA . SER B 1 310 ? 22.984 8.133 9.289 1 89.38 310 SER B CA 1
ATOM 4757 C C . SER B 1 310 ? 22.734 6.859 10.094 1 89.38 310 SER B C 1
ATOM 4759 O O . SER B 1 310 ? 23.641 6.379 10.789 1 89.38 310 SER B O 1
ATOM 4761 N N . MET B 1 311 ? 21.547 6.418 10.141 1 93 311 MET B N 1
ATOM 4762 C CA . MET B 1 311 ? 21.172 5.129 10.727 1 93 311 MET B CA 1
ATOM 4763 C C . MET B 1 311 ? 20.984 4.078 9.633 1 93 311 MET B C 1
ATOM 4765 O O . MET B 1 311 ? 20.297 4.328 8.641 1 93 311 MET B O 1
ATOM 4769 N N . VAL B 1 312 ? 21.625 3.006 9.805 1 94.19 312 VAL B N 1
ATOM 4770 C CA . VAL B 1 312 ? 21.469 1.887 8.883 1 94.19 312 VAL B CA 1
ATOM 4771 C C . VAL B 1 312 ? 20.625 0.796 9.531 1 94.19 312 VAL B C 1
ATOM 4773 O O . VAL B 1 312 ? 20.938 0.317 10.617 1 94.19 312 VAL B O 1
ATOM 4776 N N . ILE B 1 313 ? 19.562 0.482 8.961 1 96.38 313 ILE B N 1
ATOM 4777 C CA . ILE B 1 313 ? 18.625 -0.515 9.477 1 96.38 313 ILE B CA 1
ATOM 4778 C C . ILE B 1 313 ? 18.906 -1.865 8.82 1 96.38 313 ILE B C 1
ATOM 4780 O O . ILE B 1 313 ? 18.859 -1.984 7.594 1 96.38 313 ILE B O 1
ATOM 4784 N N . PRO B 1 314 ? 19.094 -2.883 9.578 1 97.25 314 PRO B N 1
ATOM 4785 C CA . PRO B 1 314 ? 19.422 -4.199 9.023 1 97.25 314 PRO B CA 1
ATOM 4786 C C . PRO B 1 314 ? 18.281 -4.789 8.203 1 97.25 314 PRO B C 1
ATOM 4788 O O . PRO B 1 314 ? 17.109 -4.477 8.438 1 97.25 314 PRO B O 1
ATOM 4791 N N . THR B 1 315 ? 18.672 -5.555 7.211 1 97.69 315 THR B N 1
ATOM 4792 C CA . THR B 1 315 ? 17.734 -6.332 6.414 1 97.69 315 THR B CA 1
ATOM 4793 C C . THR B 1 315 ? 17.734 -7.797 6.84 1 97.69 315 THR B C 1
ATOM 4795 O O . THR B 1 315 ? 18.578 -8.211 7.645 1 97.69 315 THR B O 1
ATOM 4798 N N . GLU B 1 316 ? 16.734 -8.508 6.43 1 98.25 316 GLU B N 1
ATOM 4799 C CA . GLU B 1 316 ? 16.641 -9.922 6.766 1 98.25 316 GLU B CA 1
ATOM 4800 C C . GLU B 1 316 ? 16.406 -10.773 5.512 1 98.25 316 GLU B C 1
ATOM 4802 O O . GLU B 1 316 ? 15.508 -10.492 4.723 1 98.25 316 GLU B O 1
ATOM 4807 N N . MET B 1 317 ? 17.234 -11.789 5.352 1 98.5 317 MET B N 1
ATOM 4808 C CA . MET B 1 317 ? 17.031 -12.75 4.273 1 98.5 317 MET B CA 1
ATOM 4809 C C . MET B 1 317 ? 15.945 -13.766 4.641 1 98.5 317 MET B C 1
ATOM 4811 O O . MET B 1 317 ? 16.047 -14.445 5.66 1 98.5 317 MET B O 1
ATOM 4815 N N . ILE B 1 318 ? 14.891 -13.836 3.932 1 98.75 318 ILE B N 1
ATOM 4816 C CA . ILE B 1 318 ? 13.805 -14.797 4.125 1 98.75 318 ILE B CA 1
ATOM 4817 C C . ILE B 1 318 ? 13.836 -15.836 3.004 1 98.75 318 ILE B C 1
ATOM 4819 O O . ILE B 1 318 ? 13.516 -15.523 1.854 1 98.75 318 ILE B O 1
ATOM 4823 N N . ILE B 1 319 ? 14.18 -17.016 3.303 1 98.81 319 ILE B N 1
ATOM 4824 C CA . ILE B 1 319 ? 14.266 -18.094 2.32 1 98.81 319 ILE B CA 1
ATOM 4825 C C . ILE B 1 319 ? 12.945 -18.844 2.27 1 98.81 319 ILE B C 1
ATOM 4827 O O . ILE B 1 319 ? 12.445 -19.312 3.299 1 98.81 319 ILE B O 1
ATOM 4831 N N . ARG B 1 320 ? 12.398 -18.891 0.993 1 98.19 320 ARG B N 1
ATOM 4832 C CA . ARG B 1 320 ? 11.18 -19.656 0.773 1 98.19 320 ARG B CA 1
ATOM 4833 C C . ARG B 1 320 ? 11.336 -20.609 -0.405 1 98.19 320 ARG B C 1
ATOM 4835 O O . ARG B 1 320 ? 12.406 -21.203 -0.595 1 98.19 320 ARG B O 1
ATOM 4842 N N . ALA B 1 321 ? 10.305 -20.75 -1.264 1 98 321 ALA B N 1
ATOM 4843 C CA . ALA B 1 321 ? 10.312 -21.875 -2.186 1 98 321 ALA B CA 1
ATOM 4844 C C . ALA B 1 321 ? 10.586 -21.422 -3.615 1 98 321 ALA B C 1
ATOM 4846 O O . ALA B 1 321 ? 10.406 -22.188 -4.562 1 98 321 ALA B O 1
ATOM 4847 N N . SER B 1 322 ? 11.078 -20.156 -3.764 1 98.62 322 SER B N 1
ATOM 4848 C CA . SER B 1 322 ? 11.352 -19.703 -5.121 1 98.62 322 SER B CA 1
ATOM 4849 C C . SER B 1 322 ? 12.82 -19.875 -5.484 1 98.62 322 SER B C 1
ATOM 4851 O O . SER B 1 322 ? 13.273 -19.406 -6.531 1 98.62 322 SER B O 1
ATOM 4853 N N . THR B 1 323 ? 13.633 -20.562 -4.609 1 98.81 323 THR B N 1
ATOM 4854 C CA . THR B 1 323 ? 15.039 -20.797 -4.914 1 98.81 323 THR B CA 1
ATOM 4855 C C . THR B 1 323 ? 15.406 -22.25 -4.664 1 98.81 323 THR B C 1
ATOM 4857 O O . THR B 1 323 ? 14.875 -22.891 -3.75 1 98.81 323 THR B O 1
ATOM 4860 N N . ALA B 1 324 ? 16.234 -22.797 -5.496 1 98.62 324 ALA B N 1
ATOM 4861 C CA . ALA B 1 324 ? 16.781 -24.156 -5.422 1 98.62 324 ALA B CA 1
ATOM 4862 C C . ALA B 1 324 ? 18.094 -24.25 -6.184 1 98.62 324 ALA B C 1
ATOM 4864 O O . ALA B 1 324 ? 18.516 -23.297 -6.832 1 98.62 324 ALA B O 1
ATOM 4865 N N . ALA B 1 325 ? 18.797 -25.391 -5.992 1 98.25 325 ALA B N 1
ATOM 4866 C CA . ALA B 1 325 ? 20 -25.641 -6.789 1 98.25 325 ALA B CA 1
ATOM 4867 C C . ALA B 1 325 ? 19.672 -25.656 -8.281 1 98.25 325 ALA B C 1
ATOM 4869 O O . ALA B 1 325 ? 18.578 -26.047 -8.68 1 98.25 325 ALA B O 1
ATOM 4870 N N . PRO B 1 326 ? 20.609 -25.125 -9.086 1 96.94 326 PRO B N 1
ATOM 4871 C CA . PRO B 1 326 ? 20.344 -25.141 -10.523 1 96.94 326 PRO B CA 1
ATOM 4872 C C . PRO B 1 326 ? 20.219 -26.547 -11.086 1 96.94 326 PRO B C 1
ATOM 4874 O O . PRO B 1 326 ? 20.672 -27.516 -10.445 1 96.94 326 PRO B O 1
ATOM 4877 N N . PRO B 1 327 ? 19.531 -26.562 -12.234 1 91.88 327 PRO B N 1
ATOM 4878 C CA . PRO B 1 327 ? 19.438 -27.891 -12.859 1 91.88 327 PRO B CA 1
ATOM 4879 C C . PRO B 1 327 ? 20.812 -28.469 -13.219 1 91.88 327 PRO B C 1
ATOM 4881 O O . PRO B 1 327 ? 21.734 -27.703 -13.523 1 91.88 327 PRO B O 1
ATOM 4884 N N . HIS B 1 328 ? 21.047 -29.75 -12.883 1 81 328 HIS B N 1
ATOM 4885 C CA . HIS B 1 328 ? 22.281 -30.406 -13.289 1 81 328 HIS B CA 1
ATOM 4886 C C . HIS B 1 328 ? 22.422 -30.438 -14.805 1 81 328 HIS B C 1
ATOM 4888 O O . HIS B 1 328 ? 21.438 -30.672 -15.516 1 81 328 HIS B O 1
ATOM 4894 N N . PRO B 1 329 ? 23.531 -29.922 -15.336 1 64.5 329 PRO B N 1
ATOM 4895 C CA . PRO B 1 329 ? 23.719 -30.094 -16.781 1 64.5 329 PRO B CA 1
ATOM 4896 C C . PRO B 1 329 ? 23.484 -31.547 -17.219 1 64.5 329 PRO B C 1
ATOM 4898 O O . PRO B 1 329 ? 23.891 -32.469 -16.531 1 64.5 329 PRO B O 1
ATOM 4901 N N . GLY B 1 330 ? 22.344 -32 -17.703 1 46.97 330 GLY B N 1
ATOM 4902 C CA . GLY B 1 330 ? 22.266 -33.312 -18.297 1 46.97 330 GLY B CA 1
ATOM 4903 C C . GLY B 1 330 ? 23.453 -33.656 -19.188 1 46.97 330 GLY B C 1
ATOM 4904 O O . GLY B 1 330 ? 24.156 -32.75 -19.641 1 46.97 330 GLY B O 1
#

Foldseek 3Di:
DCQLCVQLVHDPVLLLCLLVVPPPHDPVSNVSSVVSCVVVVPRPPLVVNCVVVVASLEEEEEEADCPDPLNVLLVVLQCVLSVVVVGHYHYDHHNDLCDLRVQVRQVVVLVVRHQAYEYEFNFADEVVSHDHPAFHQYEYEQYPCQQVAAYEYAPLLVLLLVVLVVQVVLPQQAEEEEFADPRTNSRVNSVVSNQVNCVVVVHHHDDHHYAHAALCRLLVVLLVQLVDQSAQEYEYSADRSQLSNQVNNVVSVNDFNARHAYEGEQCDPCLCVGVVRHWYKHDNSSVRNNVRSVSSVVQSVVSGGDGNHYHYDYIDTDDTRRHHRHDDPD/DCQLCVQLVHDPVLLLCLLVVPPPHDPVSSVSSVVSCVVVVNRPPLVVNCVVVVASLEEEEEEADCPDPLNVLLVVLQCVLSVVVVGHYHYDHHNDLCDLRVQVRQVVVLVVRHQAYEYEFRFADEVVSHDHPAFHQYEYEQYPCQQVAEYEYAPLLVLLLVVLVVQVVLPQLAEEEEFADPRTSSRVNSVVSNQVNCVVVVHHHDDHHYAHAALCRLLVVLLVQLVDQSAQEYEYSADRSQLSNQVNNVVSVNDFNARHAYEGEQCDPCLCVGVVRHWYKHDNSSVRNNVRSVSSVVQSVVSGGDHSHYHYDYIDTDDTRRHHRHDDPD

Radius of gyration: 27.18 Å; Cα contacts (8 Å, |Δi|>4): 1549; chains: 2; bounding box: 68×86×63 Å

Secondary structure (DSSP, 8-state):
-HHHHHHHTS-HHHHHHHHTT-TTS-HHHHHHHHHHHHHHT----HHHHHHHHT---EEEEEES-TTSHHHHHHHHHHHHHHHHTT-EEEEEE-S-TTSHHHHHHHHHHHHT--SEEEEE--TT--GGG----TT--EEEESSTTBTTB-EEEE-HHHHHHHHHHHHHHTT-S--EEE---TT-HHHHHHHHHHHHHHHHTT-PPPPPBP--SSHHHHHHHHHHHHT-TT--EEEESSHHHHHHHHHHHHHTT--TTTT-EEEEEE--GGGGGSSSPPEEEEP-HHHHHHHHHHHHHHHHHHTS-----EEEEPPEEE--TT--PPPP--/-HHHHHHHTS-HHHHHHHHTT-TTS-HHHHHHHHHHHHHHT----HHHHHHHHT---EEEEEES-TTSHHHHHHHHHHHHHHHHTT-EEEEEE-S-TTSHHHHHHHHHHHHTT-SEEEEE--TT--GGG----TT--EEEESSTTBTTB-EEEE-HHHHHHHHHHHHHHTT-S--EEE---TT-HHHHHHHHHHHHHHHHTT-PPPPPBP--SSHHHHHHHHHHHHT-TT--EEEESSHHHHHHHHHHHHHTT--TTTT-EEEEEE--GGGGGSSSPPEEEEP-HHHHHHHHHHHHHHHHHHTS-----EEEEPPEEE--TT--PPPP--

Sequence (660 aa):
MADVARLAGVSSQTVSRVSSGAPNVRQATRRRVLQAMDQLGYSPNRAAQALRRGSSRTIGVLTQQIQRTGEALTTAGVLEAATEAGYAVNLAQVARPESEDLRQASVRLAHQDIDGLVVVQAGTAGPERFSLPPGMPVAVSDSALVGHYPSASADQVQGVRDAVDHLLDLGHRTIHHVTGPPGSQSALIRRATWARRLQEAGIAAPEPVPGDWDPAAGYRAGLRLARDPEVTAVLCANDEIALGLIRALHEQGRRVPEEVSVVGFDGLALGEFSFPPLTTVRLDFRRHGRAMVELILEQVAAGGPQGARSMVIPTEMIIRASTAAPPHPGMADVARLAGVSSQTVSRVSSGAPNVRQATRRRVLQAMDQLGYSPNRAAQALRRGSSRTIGVLTQQIQRTGEALTTAGVLEAATEAGYAVNLAQVARPESEDLRQASVRLAHQDIDGLVVVQAGTAGPERFSLPPGMPVAVSDSALVGHYPSASADQVQGVRDAVDHLLDLGHRTIHHVTGPPGSQSALIRRATWARRLQEAGIAAPEPVPGDWDPAAGYRAGLRLARDPEVTAVLCANDEIALGLIRALHEQGRRVPEEVSVVGFDGLALGEFSFPPLTTVRLDFRRHGRAMVELILEQVAAGGPQGARSMVIPTEMIIRASTAAPPHPG

Nearest PDB structures (foldseek):
  4o5a-assembly1_A-2  TM=8.891E-01  e=5.672E-17  Bifidobacterium animalis subsp. lactis DSM 10140
  2o20-assembly3_E  TM=8.193E-01  e=3.662E-16  Lactococcus lactis
  3jvd-assembly1_B  TM=8.960E-01  e=2.502E-15  Corynebacterium glutamicum
  3clk-assembly1_B  TM=8.688E-01  e=4.162E-15  Lactiplantibacillus plantarum WCFS1
  3gyb-assembly1_A  TM=8.147E-01  e=1.134E-15  Corynebacterium glutamicum

InterPro domains:
  IPR000843 LacI-type HTH domain [PF00356] (1-45)
  IPR000843 LacI-type HTH domain [PS50932] (1-53)
  IPR000843 LacI-type HTH domain [SM00354] (1-68)
  IPR000843 LacI-type HTH domain [cd01392] (2-53)
  IPR010982 Lambda repressor-like, DNA-binding domain superfamily [G3DSA:1.10.260.40] (1-57)
  IPR010982 Lambda repressor-like, DNA-binding domain superfamily [SSF47413] (1-56)
  IPR028082 Periplasmic binding protein-like I [SSF53822] (56-316)
  IPR046335 Transcriptional regulator LacI/GalR-like, sensor domain [PF13377] (164-323)

Organism: NCBI:txid131109

Solvent-accessible surface area (backbone atoms only — not comparable to full-atom values): 32102 Å² total; per-residue (Å²): 95,65,64,36,8,59,69,41,72,45,52,51,64,52,43,49,35,47,69,68,61,47,81,91,52,57,66,70,55,40,51,39,37,51,47,26,19,59,74,65,65,52,57,71,55,44,46,58,48,15,64,73,68,74,45,53,48,20,34,27,37,39,29,36,50,48,57,38,67,66,46,13,33,18,47,42,18,30,50,53,44,29,48,76,71,66,29,46,36,36,51,48,72,34,77,52,36,82,38,74,46,37,28,51,50,46,41,52,44,56,39,64,50,41,55,22,39,38,37,43,44,41,37,62,31,43,62,86,52,54,56,65,67,86,60,58,17,47,15,37,25,57,28,55,39,58,74,74,32,21,25,26,34,66,35,51,57,59,36,36,50,52,52,52,48,52,47,44,73,43,58,40,82,58,60,41,39,36,34,24,38,89,54,32,45,60,33,51,49,40,50,53,42,46,42,50,53,32,46,74,70,72,31,84,59,59,83,66,38,79,35,34,75,43,31,66,35,15,24,56,44,17,53,60,50,58,73,42,84,82,54,34,29,36,43,25,56,25,37,43,19,33,44,10,18,51,32,28,17,53,76,69,70,44,47,61,16,62,44,30,17,42,30,23,23,52,50,54,74,62,34,67,34,35,83,51,23,42,14,24,27,27,51,56,40,37,56,35,17,32,47,30,45,51,50,23,52,53,14,53,73,68,73,27,62,60,68,56,49,72,46,72,40,73,51,42,83,45,85,50,51,13,51,50,48,46,62,72,83,124,95,65,64,35,8,60,69,42,70,44,51,52,64,53,43,49,36,48,71,66,61,46,80,90,53,57,67,72,55,40,49,39,36,51,47,26,19,59,74,67,64,53,57,70,55,46,48,59,47,17,64,72,68,74,44,52,50,21,34,27,36,38,29,38,51,49,58,38,67,66,45,13,32,18,47,44,17,30,52,53,44,30,48,75,70,65,29,44,36,36,49,45,72,33,78,51,36,82,38,74,48,36,28,51,50,47,41,51,43,56,40,63,49,41,54,22,38,38,37,43,43,40,39,62,32,43,62,86,53,55,57,64,68,87,61,56,17,47,16,36,25,57,27,53,40,58,75,72,32,21,24,25,36,67,34,51,56,59,37,36,50,53,53,52,48,52,47,44,72,44,58,42,83,58,61,40,39,36,35,24,38,88,54,32,46,60,32,50,48,39,51,52,41,46,42,50,52,32,45,76,70,73,30,84,57,60,83,65,40,77,35,34,74,44,31,68,36,15,24,55,43,18,54,60,50,59,72,42,86,83,54,34,30,35,43,25,56,24,36,43,18,33,44,10,19,52,33,30,18,51,75,68,71,44,48,61,16,62,42,30,17,43,30,23,24,50,52,54,73,62,34,68,33,34,82,49,24,42,14,24,28,28,53,57,38,38,57,37,16,31,48,30,47,51,51,23,52,51,14,54,73,69,72,28,59,61,68,56,49,70,45,73,40,73,51,44,82,44,85,49,51,13,52,52,48,46,61,72,84,124